Protein AF-A0A7S2NEC9-F1 (afdb_monomer)

Sequence (514 aa):
MRVIVLLGVVLACVDAFHLAWPTRPSSTLRLDDVAMVEKPTAEVALAKNPKGTPVAERSNEMETKKNARRRIMSKESFKRGGTPFDRSIHSDVSQKMSRQFAGELVEQMKESSFRELVTGEGNRKITFVLAKEFGFCWGVERSIELAWAAREAYPEKTMHITNELIHNPGVNDLLAGMDIEFMEKDKDAVGGKRFDKVSEGDVVILPAFGASLEEMELLDSKGVTTVDTTCPWVSKVWTTVDKHQRADMTSIIHGKYAHEEAIATASMCETYLIIKDMKQAEEIASYILQEPGCLTDEELLAKYKHAASPHFDPKKHLKKIGLANQTTMYKKETQAIGKLFEKTMMAAYGPENIKERFAAFDTICDATQVRQDAVLEMSEAALDSTPLDFILVVGGWDSSNTAHLLEIPHMKGLPGFHVNTAQCIHPDNSIEHRDVEGNILTTADFLPLDRPARIGVTSGASTPDSVVQECLEAITLIKKLSPDLVPSGASDGPAPMVGAPPPAGFVWADESVS

Mean predicted aligned error: 11.39 Å

Organism: NCBI:txid156173

Structure (mmCIF, N/CA/C/O backbone):
data_AF-A0A7S2NEC9-F1
#
_entry.id   AF-A0A7S2NEC9-F1
#
loop_
_atom_site.group_PDB
_atom_site.id
_atom_site.type_symbol
_atom_site.label_atom_id
_atom_site.label_alt_id
_atom_site.label_comp_id
_atom_site.label_asym_id
_atom_site.label_entity_id
_atom_site.label_seq_id
_atom_site.pdbx_PDB_ins_code
_atom_site.Cartn_x
_atom_site.Cartn_y
_atom_site.Cartn_z
_atom_site.occupancy
_atom_site.B_iso_or_equiv
_atom_site.auth_seq_id
_atom_site.auth_comp_id
_atom_site.auth_asym_id
_atom_site.auth_atom_id
_atom_site.pdbx_PDB_model_num
ATOM 1 N N . MET A 1 1 ? 35.914 53.917 30.248 1.00 33.28 1 MET A N 1
ATOM 2 C CA . MET A 1 1 ? 35.761 52.980 29.115 1.00 33.28 1 MET A CA 1
ATOM 3 C C . MET A 1 1 ? 34.488 53.350 28.370 1.00 33.28 1 MET A C 1
ATOM 5 O O . MET A 1 1 ? 33.473 53.571 29.010 1.00 33.28 1 MET A O 1
ATOM 9 N N . ARG A 1 2 ? 34.623 53.542 27.055 1.00 31.22 2 ARG A N 1
ATOM 10 C CA . ARG A 1 2 ? 33.605 53.862 26.030 1.00 31.22 2 ARG A CA 1
ATOM 11 C C . ARG A 1 2 ? 32.390 52.901 26.102 1.00 31.22 2 ARG A C 1
ATOM 13 O O . ARG A 1 2 ? 32.603 51.783 26.540 1.00 31.22 2 ARG A O 1
ATOM 20 N N . VAL A 1 3 ? 31.156 53.161 25.650 1.00 29.36 3 VAL A N 1
ATOM 21 C CA . VAL A 1 3 ? 30.472 54.274 24.957 1.00 29.36 3 VAL A CA 1
ATOM 22 C C . VAL A 1 3 ? 28.961 53.928 24.929 1.00 29.36 3 VAL A C 1
ATOM 24 O O . VAL A 1 3 ? 28.609 52.799 24.619 1.00 29.36 3 VAL A O 1
ATOM 27 N N . ILE A 1 4 ? 28.133 54.927 25.258 1.00 32.84 4 ILE A N 1
ATOM 28 C CA . ILE A 1 4 ? 26.815 55.325 24.705 1.00 32.84 4 ILE A CA 1
ATOM 29 C C . ILE A 1 4 ? 25.633 54.329 24.695 1.00 32.84 4 ILE A C 1
ATOM 31 O O . ILE A 1 4 ? 25.546 53.409 23.889 1.00 32.84 4 ILE A O 1
ATOM 35 N N . VAL A 1 5 ? 24.641 54.686 25.521 1.00 33.03 5 VAL A N 1
ATOM 36 C CA . VAL A 1 5 ? 23.219 54.317 25.465 1.00 33.03 5 VAL A CA 1
ATOM 37 C C . VAL A 1 5 ? 22.475 55.379 24.649 1.00 33.03 5 VAL A C 1
ATOM 39 O O . VAL A 1 5 ? 22.620 56.572 24.914 1.00 33.03 5 VAL A O 1
ATOM 42 N N . LEU A 1 6 ? 21.650 54.953 23.694 1.00 32.12 6 LEU A N 1
ATOM 43 C CA . LEU A 1 6 ? 20.622 55.783 23.069 1.00 32.12 6 LEU A CA 1
ATOM 44 C C . LEU A 1 6 ? 19.446 54.872 22.704 1.00 32.12 6 LEU A C 1
ATOM 46 O O . LEU A 1 6 ? 19.599 54.021 21.837 1.00 32.12 6 LEU A O 1
ATOM 50 N N . LEU A 1 7 ? 18.313 55.027 23.388 1.00 27.92 7 LEU A N 1
ATOM 51 C CA . LEU A 1 7 ? 16.990 55.198 22.776 1.00 27.92 7 LEU A CA 1
ATOM 52 C C . LEU A 1 7 ? 15.934 55.351 23.882 1.00 27.92 7 LEU A C 1
ATOM 54 O O . LEU A 1 7 ? 15.693 54.445 24.674 1.00 27.92 7 LEU A O 1
ATOM 58 N N . GLY A 1 8 ? 15.305 56.520 23.907 1.00 23.73 8 GLY A N 1
ATOM 59 C CA . GLY A 1 8 ? 14.045 56.795 24.586 1.00 23.73 8 GLY A CA 1
ATOM 60 C C . GLY A 1 8 ? 13.121 57.528 23.615 1.00 23.73 8 GLY A C 1
ATOM 61 O O . GLY A 1 8 ? 13.601 58.051 22.609 1.00 23.73 8 GLY A O 1
ATOM 62 N N . VAL A 1 9 ? 11.833 57.605 23.976 1.00 28.38 9 VAL A N 1
ATOM 63 C CA . VAL A 1 9 ? 10.671 58.084 23.190 1.00 28.38 9 VAL A CA 1
ATOM 64 C C . VAL A 1 9 ? 10.147 56.955 22.276 1.00 28.38 9 VAL A C 1
ATOM 66 O O . VAL A 1 9 ? 10.834 56.535 21.360 1.00 28.38 9 VAL A O 1
ATOM 69 N N . VAL A 1 10 ? 8.998 56.312 22.522 1.00 27.12 10 VAL A N 1
ATOM 70 C CA . VAL A 1 10 ? 7.628 56.860 22.575 1.00 27.12 10 VAL A CA 1
ATOM 71 C C . VAL A 1 10 ? 6.721 56.006 23.488 1.00 27.12 10 VAL A C 1
ATOM 73 O O . VAL A 1 10 ? 6.648 54.788 23.346 1.00 27.12 10 VAL A O 1
ATOM 76 N N . LEU A 1 11 ? 6.011 56.680 24.400 1.00 25.06 11 LEU A N 1
ATOM 77 C CA . LEU A 1 11 ? 4.843 56.209 25.154 1.00 25.06 11 LEU A CA 1
ATOM 78 C C . LEU A 1 11 ? 3.587 56.155 24.259 1.00 25.06 11 LEU A C 1
ATOM 80 O O . LEU A 1 11 ? 3.475 56.951 23.333 1.00 25.06 11 LEU A O 1
ATOM 84 N N . ALA A 1 12 ? 2.603 55.364 24.705 1.00 25.56 12 ALA A N 1
ATOM 85 C CA . ALA A 1 12 ? 1.171 55.376 24.358 1.00 25.56 12 ALA A CA 1
ATOM 86 C C . ALA A 1 12 ? 0.700 54.337 23.325 1.00 25.56 12 ALA A C 1
ATOM 88 O O . ALA A 1 12 ? 0.732 54.574 22.122 1.00 25.56 12 ALA A O 1
ATOM 89 N N . CYS A 1 13 ? 0.206 53.204 23.839 1.00 24.73 13 CYS A N 1
ATOM 90 C CA . CYS A 1 13 ? -1.127 52.628 23.578 1.00 24.73 13 CYS A CA 1
ATOM 91 C C . CYS A 1 13 ? -1.148 51.179 24.097 1.00 24.73 13 CYS A C 1
ATOM 93 O O . CYS A 1 13 ? -0.984 50.224 23.344 1.00 24.73 13 CYS A O 1
ATOM 95 N N . VAL A 1 14 ? -1.319 51.031 25.412 1.00 27.02 14 VAL A N 1
ATOM 96 C CA . VAL A 1 14 ? -1.784 49.794 26.049 1.00 27.02 14 VAL A CA 1
ATOM 97 C C . VAL A 1 14 ? -3.202 50.108 26.502 1.00 27.02 14 VAL A C 1
ATOM 99 O O . VAL A 1 14 ? -3.361 51.008 27.316 1.00 27.02 14 VAL A O 1
ATOM 102 N N . ASP A 1 15 ? -4.188 49.481 25.860 1.00 26.09 15 ASP A N 1
ATOM 103 C CA . ASP A 1 15 ? -5.486 49.063 26.419 1.00 26.09 15 ASP A CA 1
ATOM 104 C C . ASP A 1 15 ? -6.532 48.939 25.309 1.00 26.09 15 ASP A C 1
ATOM 106 O O . ASP A 1 15 ? -7.076 49.930 24.829 1.00 26.09 15 ASP A O 1
ATOM 110 N N . ALA A 1 16 ? -6.785 47.689 24.914 1.00 25.97 16 ALA A N 1
ATOM 111 C CA . ALA A 1 16 ? -8.079 47.120 24.525 1.00 25.97 16 ALA A CA 1
ATOM 112 C C . ALA A 1 16 ? -7.806 45.901 23.642 1.00 25.97 16 ALA A C 1
ATOM 114 O O . ALA A 1 16 ? -7.436 46.083 22.497 1.00 25.97 16 ALA A O 1
ATOM 115 N N . PHE A 1 17 ? -7.968 44.681 24.160 1.00 24.98 17 PHE A N 1
ATOM 116 C CA . PHE A 1 17 ? -8.548 43.549 23.418 1.00 24.98 17 PHE A CA 1
ATOM 117 C C . PHE A 1 17 ? -8.750 42.369 24.383 1.00 24.98 17 PHE A C 1
ATOM 119 O O . PHE A 1 17 ? -7.959 41.436 24.485 1.00 24.98 17 PHE A O 1
ATOM 126 N N . HIS A 1 18 ? -9.855 42.432 25.121 1.00 28.09 18 HIS A N 1
ATOM 127 C CA . HIS A 1 18 ? -10.620 41.248 25.491 1.00 28.09 18 HIS A CA 1
ATOM 128 C C . HIS A 1 18 ? -11.749 41.146 24.470 1.00 28.09 18 HIS A C 1
ATOM 130 O O . HIS A 1 18 ? -12.553 42.070 24.419 1.00 28.09 18 HIS A O 1
ATOM 136 N N . LEU A 1 19 ? -11.787 40.075 23.667 1.00 27.06 19 LEU A N 1
ATOM 137 C CA . LEU A 1 19 ? -13.011 39.430 23.167 1.00 27.06 19 LEU A CA 1
ATOM 138 C C . LEU A 1 19 ? -12.673 38.238 22.248 1.00 27.06 19 LEU A C 1
ATOM 140 O O . LEU A 1 19 ? -12.073 38.400 21.194 1.00 27.06 19 LEU A O 1
ATOM 144 N N . ALA A 1 20 ? -13.114 37.063 22.702 1.00 26.17 20 ALA A N 1
ATOM 145 C CA . ALA A 1 20 ? -13.649 35.929 21.946 1.00 26.17 20 ALA A CA 1
ATOM 146 C C . ALA A 1 20 ? -12.857 35.336 20.757 1.00 26.17 20 ALA A C 1
ATOM 148 O O . ALA A 1 20 ? -12.795 35.867 19.653 1.00 26.17 20 ALA A O 1
ATOM 149 N N . TRP A 1 21 ? -12.399 34.107 20.988 1.00 22.58 21 TRP A N 1
ATOM 150 C CA . TRP A 1 21 ? -12.044 33.093 19.995 1.00 22.58 21 TRP A CA 1
ATOM 151 C C . TRP A 1 21 ? -13.307 32.589 19.265 1.00 22.58 21 TRP A C 1
ATOM 153 O O . TRP A 1 21 ? -14.264 32.222 19.950 1.00 22.58 21 TRP A O 1
ATOM 163 N N . PRO A 1 22 ? -13.321 32.453 17.926 1.00 25.19 22 PRO A N 1
ATOM 164 C CA . PRO A 1 22 ? -14.169 31.481 17.257 1.00 25.19 22 PRO A CA 1
ATOM 165 C C . PRO A 1 22 ? -13.359 30.233 16.891 1.00 25.19 22 PRO A C 1
ATOM 167 O O . PRO A 1 22 ? -12.277 30.285 16.303 1.00 25.19 22 PRO A O 1
ATOM 170 N N . THR A 1 23 ? -13.910 29.098 17.296 1.00 27.88 23 THR A N 1
ATOM 171 C CA . THR A 1 23 ? -13.546 27.732 16.930 1.00 27.88 23 THR A CA 1
ATOM 172 C C . THR A 1 23 ? -13.464 27.557 15.405 1.00 27.88 23 THR A C 1
ATOM 174 O O . THR A 1 23 ? -14.296 28.070 14.659 1.00 27.88 23 THR A O 1
ATOM 177 N N . ARG A 1 24 ? -12.442 26.836 14.920 1.00 27.59 24 ARG A N 1
ATOM 178 C CA . ARG A 1 24 ? -12.338 26.431 13.506 1.00 27.59 24 ARG A CA 1
ATOM 179 C C . ARG A 1 24 ? -13.357 25.316 13.227 1.00 27.59 24 ARG A C 1
ATOM 181 O O . ARG A 1 24 ? -13.342 24.338 13.972 1.00 27.59 24 ARG A O 1
ATOM 188 N N . PRO A 1 25 ? -14.189 25.403 12.176 1.00 25.17 25 PRO A N 1
ATOM 189 C CA . PRO A 1 25 ? -15.003 24.274 11.759 1.00 25.17 25 PRO A CA 1
ATOM 190 C C . PRO A 1 25 ? -14.164 23.226 11.017 1.00 25.17 25 PRO A C 1
ATOM 192 O O . PRO A 1 25 ? -13.157 23.536 10.374 1.00 25.17 25 PRO A O 1
ATOM 195 N N . SER A 1 26 ? -14.618 21.980 11.135 1.00 29.62 26 SER A N 1
ATOM 196 C CA . SER A 1 26 ? -14.178 20.804 10.392 1.00 29.62 26 SER A CA 1
ATOM 197 C C . SER A 1 26 ? -14.199 21.056 8.881 1.00 29.62 26 SER A C 1
ATOM 199 O O . SER A 1 26 ? -15.131 21.648 8.337 1.00 29.62 26 SER A O 1
ATOM 201 N N . SER A 1 27 ? -13.156 20.613 8.180 1.00 27.97 27 SER A N 1
ATOM 202 C CA . SER A 1 27 ? -13.075 20.731 6.722 1.00 27.97 27 SER A CA 1
ATOM 203 C C . SER A 1 27 ? -13.593 19.461 6.049 1.00 27.97 27 SER A C 1
ATOM 205 O O . SER A 1 27 ? -12.840 18.614 5.591 1.00 27.97 27 SER A O 1
ATOM 207 N N . THR A 1 28 ? -14.915 19.346 5.942 1.00 27.89 28 THR A N 1
ATOM 208 C CA . THR A 1 28 ? -15.528 18.634 4.814 1.00 27.89 28 THR A CA 1
ATOM 209 C C . THR A 1 28 ? -15.345 19.493 3.565 1.00 27.89 28 THR A C 1
ATOM 211 O O . THR A 1 28 ? -16.052 20.485 3.387 1.00 27.89 28 THR A O 1
ATOM 214 N N . LEU A 1 29 ? -14.390 19.142 2.704 1.00 26.78 29 LEU A N 1
ATOM 215 C CA . LEU A 1 29 ? -14.297 19.710 1.358 1.00 26.78 29 LEU A CA 1
ATOM 216 C C . LEU A 1 29 ? -15.485 19.200 0.529 1.00 26.78 29 LEU A C 1
ATOM 218 O O . LEU A 1 29 ? -15.535 18.033 0.145 1.00 26.78 29 LEU A O 1
ATOM 222 N N . ARG A 1 30 ? -16.461 20.077 0.274 1.00 27.92 30 ARG A N 1
ATOM 223 C CA . ARG A 1 30 ? -17.494 19.865 -0.749 1.00 27.92 30 ARG A CA 1
ATOM 224 C C . ARG A 1 30 ? -16.905 20.150 -2.132 1.00 27.92 30 ARG A C 1
ATOM 226 O O . ARG A 1 30 ? -16.081 21.043 -2.296 1.00 27.92 30 ARG A O 1
ATOM 233 N N . LEU A 1 31 ? -17.377 19.401 -3.123 1.00 28.73 31 LEU A N 1
ATOM 234 C CA . LEU A 1 31 ? -16.911 19.369 -4.515 1.00 28.73 31 LEU A CA 1
ATOM 235 C C . LEU A 1 31 ? -17.112 20.663 -5.341 1.00 28.73 31 LEU A C 1
ATOM 237 O O . LEU A 1 31 ? -16.798 20.645 -6.526 1.00 28.73 31 LEU A O 1
ATOM 241 N N . ASP A 1 32 ? -17.570 21.774 -4.753 1.00 29.30 32 ASP A N 1
ATOM 242 C CA . ASP A 1 32 ? -18.003 22.963 -5.510 1.00 29.30 32 ASP A CA 1
ATOM 243 C C . ASP A 1 32 ? -17.169 24.250 -5.283 1.00 29.30 32 ASP A C 1
ATOM 245 O O . ASP A 1 32 ? -17.414 25.242 -5.963 1.00 29.30 32 ASP A O 1
ATOM 249 N N . ASP A 1 33 ? -16.130 24.254 -4.434 1.00 30.17 33 ASP A N 1
ATOM 250 C CA . ASP A 1 33 ? -15.354 25.477 -4.117 1.00 30.17 33 ASP A CA 1
ATOM 251 C C . ASP A 1 33 ? -13.923 25.500 -4.701 1.00 30.17 33 ASP A C 1
ATOM 253 O O . ASP A 1 33 ? -12.938 25.740 -3.999 1.00 30.17 33 ASP A O 1
ATOM 257 N N . VAL A 1 34 ? -13.782 25.307 -6.018 1.00 29.66 34 VAL A N 1
ATOM 258 C CA . VAL A 1 34 ? -12.558 25.702 -6.748 1.00 29.66 34 VAL A CA 1
ATOM 259 C C . VAL A 1 34 ? -12.887 26.871 -7.671 1.00 29.66 34 VAL A C 1
ATOM 261 O O . VAL A 1 34 ? -13.264 26.702 -8.830 1.00 29.66 34 VAL A O 1
ATOM 264 N N . ALA A 1 35 ? -12.742 28.083 -7.136 1.00 29.06 35 ALA A N 1
ATOM 265 C CA . ALA A 1 35 ? -12.817 29.309 -7.914 1.00 29.06 35 ALA A CA 1
ATOM 266 C C . ALA A 1 35 ? -11.656 29.382 -8.923 1.00 29.06 35 ALA A C 1
ATOM 268 O O . ALA A 1 35 ? -10.485 29.183 -8.594 1.00 29.06 35 ALA A O 1
ATOM 269 N N . MET A 1 36 ? -12.018 29.683 -10.168 1.00 29.11 36 MET A N 1
ATOM 270 C CA . MET A 1 36 ? -11.134 29.925 -11.304 1.00 29.11 36 MET A CA 1
ATOM 271 C C . MET A 1 36 ? -10.156 31.068 -10.995 1.00 29.11 36 MET A C 1
ATOM 273 O O . MET A 1 36 ? -10.557 32.223 -10.880 1.00 29.11 36 MET A O 1
ATOM 277 N N . VAL A 1 37 ? -8.864 30.754 -10.891 1.00 28.44 37 VAL A N 1
ATOM 278 C CA . VAL A 1 37 ? -7.793 31.759 -10.862 1.00 28.44 37 VAL A CA 1
ATOM 279 C C . VAL A 1 37 ? -7.445 32.124 -12.307 1.00 28.44 37 VAL A C 1
ATOM 281 O O . VAL A 1 37 ? -6.920 31.295 -13.056 1.00 28.44 37 VAL A O 1
ATOM 284 N N . GLU A 1 38 ? -7.741 33.362 -12.706 1.00 28.19 38 GLU A N 1
ATOM 285 C CA . GLU A 1 38 ? -7.287 33.941 -13.974 1.00 28.19 38 GLU A CA 1
ATOM 286 C C . GLU A 1 38 ? -5.749 33.988 -14.024 1.00 28.19 38 GLU A C 1
ATOM 288 O O . GLU A 1 38 ? -5.085 34.456 -13.097 1.00 28.19 38 GLU A O 1
ATOM 293 N N . LYS A 1 39 ? -5.160 33.488 -15.118 1.00 29.00 39 LYS A N 1
ATOM 294 C CA . LYS A 1 39 ? -3.711 33.554 -15.364 1.00 29.00 39 LYS A CA 1
ATOM 295 C C . LYS A 1 39 ? -3.332 34.898 -16.000 1.00 29.00 39 LYS A C 1
ATOM 297 O O . LYS A 1 39 ? -4.018 35.319 -16.931 1.00 29.00 39 LYS A O 1
ATOM 302 N N . PRO A 1 40 ? -2.206 35.522 -15.608 1.00 26.05 40 PRO A N 1
ATOM 303 C CA . PRO A 1 40 ? -1.692 36.698 -16.294 1.00 26.05 40 PRO A CA 1
ATOM 304 C C . PRO A 1 40 ? -1.103 36.314 -17.659 1.00 26.05 40 PRO A C 1
ATOM 306 O O . PRO A 1 40 ? -0.394 35.316 -17.809 1.00 26.05 40 PRO A O 1
ATOM 309 N N . THR A 1 41 ? -1.416 37.129 -18.661 1.00 30.67 41 THR A N 1
ATOM 310 C CA . THR A 1 41 ? -0.938 37.034 -20.042 1.00 30.67 41 THR A CA 1
ATOM 311 C C . THR A 1 41 ? 0.537 37.417 -20.150 1.00 30.67 41 THR A C 1
ATOM 313 O O . THR A 1 41 ? 0.902 38.555 -19.860 1.00 30.67 41 THR A O 1
ATOM 316 N N . ALA A 1 42 ? 1.366 36.499 -20.647 1.00 28.00 42 ALA A N 1
ATOM 317 C CA . ALA A 1 42 ? 2.664 36.810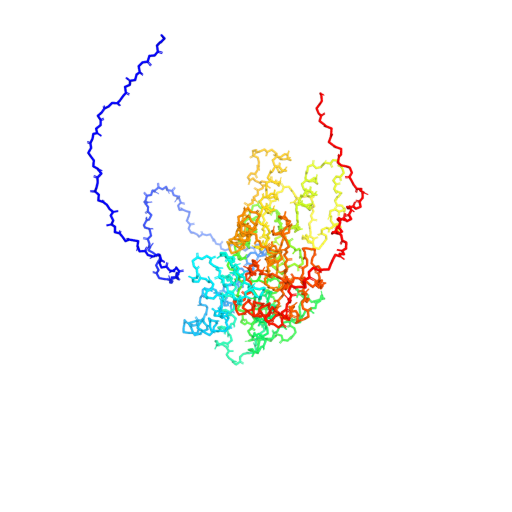 -21.237 1.00 28.00 42 ALA A CA 1
ATOM 318 C C . ALA A 1 42 ? 2.789 36.046 -22.564 1.00 28.00 42 ALA A C 1
ATOM 320 O O . ALA A 1 42 ? 2.810 34.814 -22.590 1.00 28.00 42 ALA A O 1
ATOM 321 N N . GLU A 1 43 ? 2.805 36.793 -23.667 1.00 28.03 43 GLU A N 1
ATOM 322 C CA . GLU A 1 43 ? 3.045 36.291 -25.017 1.00 28.03 43 GLU A CA 1
ATOM 323 C C . GLU A 1 43 ? 4.476 35.758 -25.144 1.00 28.03 43 GLU A C 1
ATOM 325 O O . GLU A 1 43 ? 5.446 36.497 -24.987 1.00 28.03 43 GLU A O 1
ATOM 330 N N . VAL A 1 44 ? 4.610 34.484 -25.510 1.00 28.81 44 VAL A N 1
ATOM 331 C CA . VAL A 1 44 ? 5.803 33.968 -26.188 1.00 28.81 44 VAL A CA 1
ATOM 332 C C . VAL A 1 44 ? 5.316 33.214 -27.419 1.00 28.81 44 VAL A C 1
ATOM 334 O O . VAL A 1 44 ? 4.603 32.215 -27.322 1.00 28.81 44 VAL A O 1
ATOM 337 N N . ALA A 1 45 ? 5.653 33.748 -28.590 1.00 28.03 45 ALA A N 1
ATOM 338 C CA . ALA A 1 45 ? 5.246 33.228 -29.884 1.00 28.03 45 ALA A CA 1
ATOM 339 C C . ALA A 1 45 ? 5.819 31.820 -30.128 1.00 28.03 45 ALA A C 1
ATOM 341 O O . ALA A 1 45 ? 7.028 31.640 -30.251 1.00 28.03 45 ALA A O 1
ATOM 342 N N . LEU A 1 46 ? 4.935 30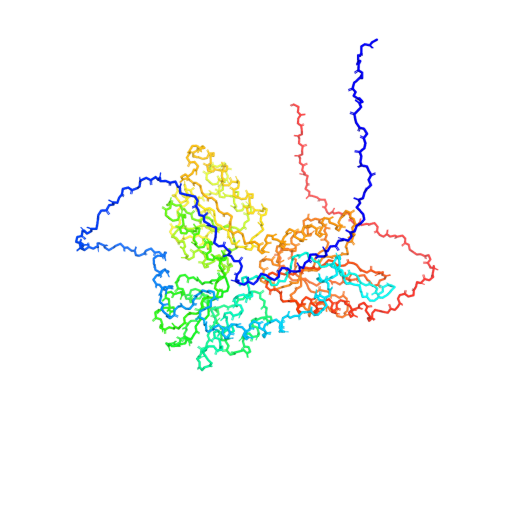.828 -30.253 1.00 28.14 46 LEU A N 1
ATOM 343 C CA . LEU A 1 46 ? 5.241 29.501 -30.787 1.00 28.14 46 LEU A CA 1
ATOM 344 C C . LEU A 1 46 ? 4.654 29.396 -32.197 1.00 28.14 46 LEU A C 1
ATOM 346 O O . LEU A 1 46 ? 3.444 29.504 -32.402 1.00 28.14 46 LEU A O 1
ATOM 350 N N . ALA A 1 47 ? 5.542 29.216 -33.173 1.00 28.59 47 ALA A N 1
ATOM 351 C CA . ALA A 1 47 ? 5.209 29.047 -34.579 1.00 28.59 47 ALA A CA 1
ATOM 352 C C . ALA A 1 47 ? 4.256 27.854 -34.788 1.00 28.59 47 ALA A C 1
ATOM 354 O O . ALA A 1 47 ? 4.517 26.734 -34.347 1.00 28.59 47 ALA A O 1
ATOM 355 N N . LYS A 1 48 ? 3.142 28.102 -35.486 1.00 30.39 48 LYS A N 1
ATOM 356 C CA . LYS A 1 48 ? 2.197 27.076 -35.942 1.00 30.39 48 LYS A CA 1
ATOM 357 C C . LYS A 1 48 ? 2.824 26.301 -37.103 1.00 30.39 48 LYS A C 1
ATOM 359 O O . LYS A 1 48 ? 3.104 26.902 -38.136 1.00 30.39 48 LYS A O 1
ATOM 364 N N . ASN A 1 49 ? 2.978 24.984 -36.970 1.00 30.02 49 ASN A N 1
ATOM 365 C CA . ASN A 1 49 ? 3.283 24.111 -38.108 1.00 30.02 49 ASN A CA 1
ATOM 366 C C . ASN A 1 49 ? 1.971 23.660 -38.792 1.00 30.02 49 ASN A C 1
ATOM 368 O O . ASN A 1 49 ? 1.003 23.356 -38.086 1.00 30.02 49 ASN A O 1
ATOM 372 N N . PRO A 1 50 ? 1.884 23.656 -40.136 1.00 34.94 50 PRO A N 1
ATOM 373 C CA . PRO A 1 50 ? 0.629 23.471 -40.858 1.00 34.94 50 PRO A CA 1
ATOM 374 C C . PRO A 1 50 ? 0.205 21.999 -40.970 1.00 34.94 50 PRO A C 1
ATOM 376 O O . PRO A 1 50 ? 1.013 21.074 -40.939 1.00 34.94 50 PRO A O 1
ATOM 379 N N . LYS A 1 51 ? -1.111 21.814 -41.109 1.00 38.66 51 LYS A N 1
ATOM 380 C CA . LYS A 1 51 ? -1.803 20.543 -41.343 1.00 38.66 51 LYS A CA 1
ATOM 381 C C . LYS A 1 51 ? -1.425 19.927 -42.696 1.00 38.66 51 LYS A C 1
ATOM 383 O O . LYS A 1 51 ? -1.418 20.632 -43.699 1.00 38.66 51 LYS A O 1
ATOM 388 N N . GLY A 1 52 ? -1.327 18.596 -42.711 1.00 36.34 52 GLY A N 1
ATOM 389 C CA . GLY A 1 52 ? -1.606 17.761 -43.882 1.00 36.34 52 GLY A CA 1
ATOM 390 C C . GLY A 1 52 ? -0.377 17.216 -44.602 1.00 36.34 52 GLY A C 1
ATOM 391 O O . GLY A 1 52 ? 0.162 17.864 -45.491 1.00 36.34 52 GLY A O 1
ATOM 392 N N . THR A 1 53 ? -0.028 15.967 -44.300 1.00 29.02 53 THR A N 1
ATOM 393 C CA . THR A 1 53 ? 0.787 15.110 -45.175 1.00 29.02 53 THR A CA 1
ATOM 394 C C . THR A 1 53 ? 0.013 13.802 -45.380 1.00 29.02 53 THR A C 1
ATOM 396 O O . THR A 1 53 ? -0.657 13.365 -44.438 1.00 29.02 53 THR A O 1
ATOM 399 N N . PRO A 1 54 ? 0.022 13.198 -46.584 1.00 33.69 54 PRO A N 1
ATOM 400 C CA . PRO A 1 54 ? -0.794 12.027 -46.888 1.00 33.69 54 PRO A CA 1
ATOM 401 C C . PRO A 1 54 ? -0.385 10.843 -46.015 1.00 33.69 54 PRO A C 1
ATOM 403 O O . PRO A 1 54 ? 0.775 10.733 -45.614 1.00 33.69 54 PRO A O 1
ATOM 406 N N . VAL A 1 55 ? -1.347 9.961 -45.745 1.00 39.69 55 VAL A N 1
ATOM 407 C CA . VAL A 1 55 ? -1.146 8.674 -45.073 1.00 39.69 55 VAL A CA 1
ATOM 408 C C . VAL A 1 55 ? -0.197 7.831 -45.927 1.00 39.69 55 VAL A C 1
ATOM 410 O O . VAL A 1 55 ? -0.620 7.129 -46.838 1.00 39.69 55 VAL A O 1
ATOM 413 N N . ALA A 1 56 ? 1.099 7.959 -45.660 1.00 33.62 56 ALA A N 1
ATOM 414 C CA . ALA A 1 56 ? 2.091 6.979 -46.054 1.00 33.62 56 ALA A CA 1
ATOM 415 C C . ALA A 1 56 ? 1.952 5.791 -45.097 1.00 33.62 56 ALA A C 1
ATOM 417 O O . ALA A 1 56 ? 1.898 5.978 -43.877 1.00 33.62 56 ALA A O 1
ATOM 418 N N . GLU A 1 57 ? 1.834 4.598 -45.677 1.00 39.28 57 GLU A N 1
ATOM 419 C CA . GLU A 1 57 ? 1.792 3.303 -45.003 1.00 39.28 57 GLU A CA 1
ATOM 420 C C . GLU A 1 57 ? 2.812 3.272 -43.860 1.00 39.28 57 GLU A C 1
ATOM 422 O O . GLU A 1 57 ? 4.024 3.325 -44.079 1.00 39.28 57 GLU A O 1
ATOM 427 N N . ARG A 1 58 ? 2.318 3.253 -42.616 1.00 38.72 58 ARG A N 1
ATOM 428 C CA . ARG A 1 58 ? 3.188 3.104 -41.455 1.00 38.72 58 ARG A CA 1
ATOM 429 C C . ARG A 1 58 ? 3.670 1.666 -41.423 1.00 38.72 58 ARG A C 1
ATOM 431 O O . ARG A 1 58 ? 2.882 0.735 -41.282 1.00 38.72 58 ARG A O 1
ATOM 438 N N . SER A 1 59 ? 4.981 1.532 -41.551 1.00 40.41 59 SER A N 1
ATOM 439 C CA . SER A 1 59 ? 5.736 0.349 -41.182 1.00 40.41 59 SER A CA 1
ATOM 440 C C . SER A 1 59 ? 5.329 -0.153 -39.796 1.00 40.41 59 SER A C 1
ATOM 442 O O . SER A 1 59 ? 4.948 0.622 -38.922 1.00 40.41 59 SER A O 1
ATOM 444 N N . ASN A 1 60 ? 5.448 -1.464 -39.642 1.00 40.91 60 ASN A N 1
ATOM 445 C CA . ASN A 1 60 ? 5.103 -2.326 -38.517 1.00 40.91 60 ASN A CA 1
ATOM 446 C C . ASN A 1 60 ? 5.822 -1.945 -37.190 1.00 40.91 60 ASN A C 1
ATOM 448 O O . ASN A 1 60 ? 6.629 -2.716 -36.678 1.00 40.91 60 ASN A O 1
ATOM 452 N N . GLU A 1 61 ? 5.601 -0.741 -36.652 1.00 53.34 61 GLU A N 1
ATOM 453 C CA . GLU A 1 61 ? 6.061 -0.353 -35.313 1.00 53.34 61 GLU A CA 1
ATOM 454 C C . GLU A 1 61 ? 5.156 -1.004 -34.262 1.00 53.34 61 GLU A C 1
ATOM 456 O O . GLU A 1 61 ? 3.947 -0.771 -34.231 1.00 53.34 61 GLU A O 1
ATOM 461 N N . MET A 1 62 ? 5.757 -1.837 -33.411 1.00 68.94 62 MET A N 1
ATOM 462 C CA . MET A 1 62 ? 5.091 -2.482 -32.282 1.00 68.94 62 MET A CA 1
ATOM 463 C C . MET A 1 62 ? 4.452 -1.414 -31.381 1.00 68.94 62 MET A C 1
ATOM 465 O O . MET A 1 62 ? 5.090 -0.418 -31.032 1.00 68.94 62 MET A O 1
ATOM 469 N N . GLU A 1 63 ? 3.176 -1.587 -31.041 1.00 86.69 63 GLU A N 1
ATOM 470 C CA . GLU A 1 63 ? 2.457 -0.656 -30.172 1.00 86.69 63 GLU A CA 1
ATOM 471 C C . GLU A 1 63 ? 3.128 -0.593 -28.791 1.00 86.69 63 GLU A C 1
ATOM 473 O O . GLU A 1 63 ? 3.393 -1.622 -28.178 1.00 86.69 63 GLU A O 1
ATOM 478 N N . THR A 1 64 ? 3.400 0.616 -28.287 1.00 91.56 64 THR A N 1
ATOM 479 C CA . THR A 1 64 ? 3.955 0.781 -26.933 1.00 91.56 64 THR A CA 1
ATOM 480 C C . THR A 1 64 ? 2.919 0.421 -25.873 1.00 91.56 64 THR A C 1
ATOM 482 O O . THR A 1 64 ? 1.725 0.697 -26.046 1.00 91.56 64 THR A O 1
ATOM 485 N N . LYS A 1 65 ? 3.368 -0.072 -24.713 1.00 94.19 65 LYS A N 1
ATOM 486 C CA . LYS A 1 65 ? 2.479 -0.444 -23.596 1.00 94.19 65 LYS A CA 1
ATOM 487 C C . LYS A 1 65 ? 1.553 0.694 -23.166 1.00 94.19 65 LYS A C 1
ATOM 489 O O . LYS A 1 65 ? 0.363 0.513 -22.912 1.00 94.19 65 LYS A O 1
ATOM 494 N N . LYS A 1 66 ? 2.076 1.922 -23.166 1.00 94.25 66 LYS A N 1
ATOM 495 C CA . LYS A 1 66 ? 1.305 3.142 -22.894 1.00 94.25 66 LYS A CA 1
ATOM 496 C C . LYS A 1 66 ? 0.153 3.351 -23.884 1.00 94.25 66 LYS A C 1
ATOM 498 O O . LYS A 1 66 ? -0.917 3.812 -23.478 1.00 94.25 66 LYS A O 1
ATOM 503 N N . ASN A 1 67 ? 0.384 3.105 -25.173 1.00 94.06 67 ASN A N 1
ATOM 504 C CA . ASN A 1 67 ? -0.629 3.291 -26.210 1.00 94.06 67 ASN A CA 1
ATOM 505 C C . ASN A 1 67 ? -1.694 2.191 -26.137 1.00 94.06 67 ASN A C 1
ATOM 507 O O . ASN A 1 67 ? -2.877 2.536 -26.134 1.00 94.06 67 ASN A O 1
ATOM 511 N N . ALA A 1 68 ? -1.287 0.933 -25.937 1.00 94.94 68 ALA A N 1
ATOM 512 C CA . ALA A 1 68 ? -2.199 -0.188 -25.706 1.00 94.94 68 ALA A CA 1
ATOM 513 C C . ALA A 1 68 ? -3.126 0.085 -24.508 1.00 94.94 68 ALA A C 1
ATOM 515 O O . ALA A 1 68 ? -4.354 0.072 -24.641 1.00 94.94 68 ALA A O 1
ATOM 516 N N . ARG A 1 69 ? -2.553 0.495 -23.366 1.00 94.69 69 ARG A N 1
ATOM 517 C CA . ARG A 1 69 ? -3.312 0.894 -22.170 1.00 94.69 69 ARG A CA 1
ATOM 518 C C . ARG A 1 69 ? -4.313 2.014 -22.461 1.00 94.69 69 ARG A C 1
ATOM 520 O O . ARG A 1 69 ? -5.470 1.943 -22.056 1.00 94.69 69 ARG A O 1
ATOM 527 N N . ARG A 1 70 ? -3.885 3.072 -23.161 1.00 94.75 70 ARG A N 1
ATOM 528 C CA . ARG A 1 70 ? -4.753 4.216 -23.502 1.00 94.75 70 ARG A CA 1
ATOM 529 C C . ARG A 1 70 ? -5.905 3.822 -24.415 1.00 94.75 70 ARG A C 1
ATOM 531 O O . ARG A 1 70 ? -7.003 4.331 -24.218 1.00 94.75 70 ARG A O 1
ATOM 538 N N . ARG A 1 71 ? -5.661 2.938 -25.386 1.00 96.06 71 ARG A N 1
ATOM 539 C CA . ARG A 1 71 ? -6.701 2.406 -26.270 1.00 96.06 71 ARG A CA 1
ATOM 540 C C . ARG A 1 71 ? -7.793 1.722 -25.450 1.00 96.06 71 ARG A C 1
ATOM 542 O O . ARG A 1 71 ? -8.956 2.086 -25.602 1.00 96.06 71 ARG A O 1
ATOM 549 N N . ILE A 1 72 ? -7.418 0.810 -24.551 1.00 96.25 72 ILE A N 1
ATOM 550 C CA . ILE A 1 72 ? -8.357 0.079 -23.682 1.00 96.25 72 ILE A CA 1
ATOM 551 C C . ILE A 1 72 ? -9.143 1.054 -22.801 1.00 96.25 72 ILE A C 1
ATOM 553 O O . ILE A 1 72 ? -10.370 1.070 -22.830 1.00 96.25 72 ILE A O 1
ATOM 557 N N . MET A 1 73 ? -8.440 1.943 -22.094 1.00 94.81 73 MET A N 1
ATOM 558 C CA . MET A 1 73 ? -9.056 2.899 -21.166 1.00 94.81 73 MET A CA 1
ATOM 559 C C . MET A 1 73 ? -9.976 3.929 -21.835 1.00 94.81 73 MET A C 1
ATOM 561 O O . MET A 1 73 ? -10.726 4.609 -21.143 1.00 94.81 73 MET A O 1
ATOM 565 N N . SER A 1 74 ? -9.881 4.105 -23.156 1.00 94.88 74 SER A N 1
ATOM 566 C CA . SER A 1 74 ? -10.717 5.054 -23.901 1.00 94.88 74 SER A CA 1
ATOM 567 C C . SER A 1 74 ? -12.064 4.478 -24.345 1.00 94.88 74 SER A C 1
ATOM 569 O O . SER A 1 74 ? -12.902 5.225 -24.851 1.00 94.88 74 SER A O 1
ATOM 571 N N . LYS A 1 75 ? -12.277 3.166 -24.182 1.00 95.69 75 LYS A N 1
ATOM 572 C CA . LYS A 1 75 ? -13.517 2.492 -24.574 1.00 95.69 75 LYS A CA 1
ATOM 573 C C . LYS A 1 75 ? -14.657 2.806 -23.611 1.00 95.69 75 LYS A C 1
ATOM 575 O O . LYS A 1 75 ? -14.459 2.926 -22.409 1.00 95.69 75 LYS A O 1
ATOM 580 N N . GLU A 1 76 ? -15.879 2.840 -24.135 1.00 94.00 76 GLU A N 1
ATOM 581 C CA . GLU A 1 76 ? -17.089 3.050 -23.330 1.00 94.00 76 GLU A CA 1
ATOM 582 C C . GLU A 1 76 ? -17.329 1.925 -22.307 1.00 94.00 76 GLU A C 1
ATOM 584 O O . GLU A 1 76 ? -17.859 2.178 -21.222 1.00 94.00 76 GLU A O 1
ATOM 589 N N . SER A 1 77 ? -16.908 0.697 -22.626 1.00 95.31 77 SER A N 1
ATOM 590 C CA . SER A 1 77 ? -16.945 -0.460 -21.723 1.00 95.31 77 SER A CA 1
ATOM 591 C C . SER A 1 77 ? -15.956 -0.353 -20.557 1.00 95.31 77 SER A C 1
ATOM 593 O O . SER A 1 77 ? -16.059 -1.129 -19.612 1.00 95.31 77 SER A O 1
ATOM 595 N N . PHE A 1 78 ? -15.027 0.609 -20.586 1.00 97.19 78 PHE A N 1
ATOM 596 C CA . PHE A 1 78 ? -14.050 0.845 -19.530 1.00 97.19 78 PHE A CA 1
ATOM 597 C C . PHE A 1 78 ? -14.504 2.007 -18.635 1.00 97.19 78 PHE A C 1
ATOM 599 O O . PHE A 1 78 ? -14.312 3.188 -18.932 1.00 97.19 78 PHE A O 1
ATOM 606 N N . LYS A 1 79 ? -15.142 1.676 -17.514 1.00 96.56 79 LYS A N 1
ATOM 607 C CA . LYS A 1 79 ? -15.683 2.630 -16.545 1.00 96.56 79 LYS A CA 1
ATOM 608 C C . LYS A 1 79 ? -14.585 3.083 -15.583 1.00 96.56 79 LYS A C 1
ATOM 610 O O . LYS A 1 79 ? -14.150 2.334 -14.714 1.00 96.56 79 LYS A O 1
ATOM 615 N N . ARG A 1 80 ? -14.151 4.338 -15.724 1.00 91.94 80 ARG A N 1
ATOM 616 C CA . ARG A 1 80 ? -13.168 5.008 -14.856 1.00 91.94 80 ARG A CA 1
ATOM 617 C C . ARG A 1 80 ? -13.524 6.485 -14.711 1.00 91.94 80 ARG A C 1
ATOM 619 O O . ARG A 1 80 ? -14.120 7.071 -15.606 1.00 91.94 80 ARG A O 1
ATOM 626 N N . GLY A 1 81 ? -13.098 7.114 -13.619 1.00 84.69 81 GLY A N 1
ATOM 627 C CA . GLY A 1 81 ? -13.249 8.556 -13.396 1.00 84.69 81 GLY A CA 1
ATOM 628 C C . GLY A 1 81 ? -13.840 8.868 -12.028 1.00 84.69 81 GLY A C 1
ATOM 629 O O . GLY A 1 81 ? -13.936 7.979 -11.186 1.00 84.69 81 GLY A O 1
ATOM 630 N N . GLY A 1 82 ? -14.188 10.132 -11.783 1.00 73.50 82 GLY A N 1
ATOM 631 C CA . GLY A 1 82 ? -14.805 10.544 -10.515 1.00 73.50 82 GLY A CA 1
ATOM 632 C C . GLY A 1 82 ? -16.165 9.881 -10.301 1.00 73.50 82 GLY A C 1
ATOM 633 O O . GLY A 1 82 ? -16.372 9.242 -9.282 1.00 73.50 82 GLY A O 1
ATOM 634 N N . THR A 1 83 ? -17.041 9.972 -11.302 1.00 77.06 83 THR A N 1
ATOM 635 C CA . THR A 1 83 ? -18.404 9.429 -11.256 1.00 77.06 83 THR A CA 1
ATOM 636 C C . THR A 1 83 ? -18.732 8.719 -12.573 1.00 77.06 83 THR A C 1
ATOM 638 O O . THR A 1 83 ? -19.338 9.323 -13.461 1.00 77.06 83 THR A O 1
ATOM 641 N N . PRO A 1 84 ? -18.260 7.475 -12.782 1.00 84.81 84 PRO A N 1
ATOM 642 C CA . PRO A 1 84 ? -18.565 6.732 -14.004 1.00 84.81 84 PRO A CA 1
ATOM 643 C C . PRO A 1 84 ? -20.019 6.229 -14.057 1.00 84.81 84 PRO A C 1
ATOM 645 O O . PRO A 1 84 ? -20.442 5.737 -15.103 1.00 84.81 84 PRO A O 1
ATOM 648 N N . PHE A 1 85 ? -20.765 6.356 -12.954 1.00 90.75 85 PHE A N 1
ATOM 649 C CA . PHE A 1 85 ? -22.178 6.004 -12.826 1.00 90.75 85 PHE A CA 1
ATOM 650 C C . PHE A 1 85 ? -23.033 7.239 -12.514 1.00 90.75 85 PHE A C 1
ATOM 652 O O . PHE A 1 85 ? -22.518 8.348 -12.346 1.00 90.75 85 PHE A O 1
ATOM 659 N N . ASP A 1 86 ? -24.353 7.049 -12.444 1.00 87.06 86 ASP A N 1
ATOM 660 C CA . ASP A 1 86 ? -25.285 8.123 -12.100 1.00 87.06 86 ASP A CA 1
ATOM 661 C C . ASP A 1 86 ? -24.959 8.734 -10.725 1.00 87.06 86 ASP A C 1
ATOM 663 O O . ASP A 1 86 ? -24.642 8.031 -9.763 1.00 87.06 86 ASP A O 1
ATOM 667 N N . ARG A 1 87 ? -25.052 10.065 -10.620 1.00 86.69 87 ARG A N 1
ATOM 668 C CA . ARG A 1 87 ? -24.720 10.810 -9.396 1.00 86.69 87 ARG A CA 1
ATOM 669 C C . ARG A 1 87 ? -25.586 10.400 -8.198 1.00 86.69 87 ARG A C 1
ATOM 671 O O . ARG A 1 87 ? -25.114 10.489 -7.066 1.00 86.69 87 ARG A O 1
ATOM 678 N N . SER A 1 88 ? -26.827 9.971 -8.430 1.00 89.06 88 SER A N 1
ATOM 679 C CA . SER A 1 88 ? -27.716 9.467 -7.377 1.00 89.06 88 SER A CA 1
ATOM 680 C C . SER A 1 88 ? -27.177 8.183 -6.743 1.00 89.06 88 SER A C 1
ATOM 682 O O . SER A 1 88 ? -27.098 8.112 -5.521 1.00 89.06 88 SER A O 1
ATOM 684 N N . ILE A 1 89 ? -26.682 7.241 -7.556 1.00 89.62 89 ILE A N 1
ATOM 685 C CA . ILE A 1 89 ? -26.060 5.995 -7.082 1.00 89.62 89 ILE A CA 1
ATOM 686 C C . ILE A 1 89 ? -24.862 6.312 -6.186 1.00 89.62 89 ILE A C 1
ATOM 688 O O . ILE A 1 89 ? -24.757 5.782 -5.083 1.00 89.62 89 ILE A O 1
ATOM 692 N N . HIS A 1 90 ? -23.989 7.222 -6.629 1.00 86.88 90 HIS A N 1
ATOM 693 C CA . HIS A 1 90 ? -22.835 7.658 -5.841 1.00 86.88 90 HIS A CA 1
ATOM 694 C C . HIS A 1 90 ? -23.252 8.240 -4.482 1.00 86.88 90 HIS A C 1
ATOM 696 O O . HIS A 1 90 ? -22.749 7.816 -3.446 1.00 86.88 90 HIS A O 1
ATOM 702 N N . SER A 1 91 ? -24.227 9.155 -4.469 1.00 87.50 91 SER A N 1
ATOM 703 C CA . SER A 1 91 ? -24.745 9.753 -3.230 1.00 87.50 91 SER A CA 1
ATOM 704 C C . SER A 1 91 ? -25.308 8.707 -2.261 1.00 87.50 91 SER A C 1
ATOM 706 O O . SER A 1 91 ? -25.041 8.772 -1.059 1.00 87.50 91 SER A O 1
ATOM 708 N N . ASP A 1 92 ? -26.081 7.749 -2.769 1.00 91.38 92 ASP A N 1
ATOM 709 C CA . ASP A 1 92 ? -26.707 6.713 -1.947 1.00 91.38 92 ASP A CA 1
ATOM 710 C C . ASP A 1 92 ? -25.663 5.753 -1.366 1.00 91.38 92 ASP A C 1
ATOM 712 O O . ASP A 1 92 ? -25.696 5.446 -0.171 1.00 91.38 92 ASP A O 1
ATOM 716 N N . VAL A 1 93 ? -24.692 5.326 -2.179 1.00 91.62 93 VAL A N 1
ATOM 717 C CA . VAL A 1 93 ? -23.585 4.465 -1.742 1.00 91.62 93 VAL A CA 1
ATOM 718 C C . VAL A 1 93 ? -22.735 5.161 -0.683 1.00 91.62 93 VAL A C 1
ATOM 720 O O . VAL A 1 93 ? -22.476 4.557 0.358 1.00 91.62 93 VAL A O 1
ATOM 723 N N . SER A 1 94 ? -22.362 6.431 -0.875 1.00 89.62 94 SER A N 1
ATOM 724 C CA . SER A 1 94 ? -21.591 7.173 0.131 1.00 89.62 94 SER A CA 1
ATOM 725 C C . SER A 1 94 ? -22.310 7.205 1.487 1.00 89.62 94 SER A C 1
ATOM 727 O O . SER A 1 94 ? -21.678 6.990 2.519 1.00 89.62 94 SER A O 1
ATOM 729 N N . GLN A 1 95 ? -23.637 7.393 1.512 1.00 90.81 95 GLN 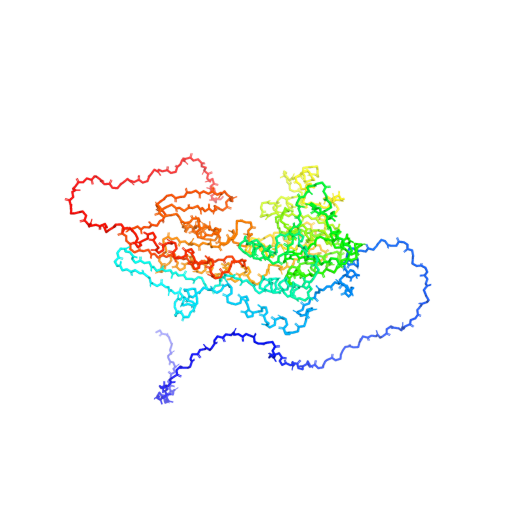A N 1
ATOM 730 C CA . GLN A 1 95 ? -24.409 7.355 2.763 1.00 90.81 95 GLN A CA 1
ATOM 731 C C . GLN A 1 95 ? -24.426 5.965 3.411 1.00 90.81 95 GLN A C 1
ATOM 733 O O . GLN A 1 95 ? -24.319 5.863 4.637 1.00 90.81 95 GLN A O 1
ATOM 738 N N . LYS A 1 96 ? -24.567 4.895 2.614 1.00 93.06 96 LYS A N 1
ATOM 739 C CA . LYS A 1 96 ? -24.504 3.511 3.113 1.00 93.06 96 LYS A CA 1
ATOM 740 C C . LYS A 1 96 ? -23.124 3.213 3.709 1.00 93.06 96 LYS A C 1
ATOM 742 O O . LYS A 1 96 ? -23.050 2.702 4.823 1.00 93.06 96 LYS A O 1
ATOM 747 N N . MET A 1 97 ? -22.050 3.604 3.023 1.00 91.88 97 MET A N 1
ATOM 748 C CA . MET A 1 97 ? -20.670 3.425 3.484 1.00 91.88 97 MET A CA 1
ATOM 749 C C . MET A 1 97 ? -20.391 4.145 4.802 1.00 91.88 97 MET A C 1
ATOM 751 O O . MET A 1 97 ? -19.855 3.530 5.721 1.00 91.88 97 MET A O 1
ATOM 755 N N . SER A 1 98 ? -20.789 5.416 4.930 1.00 89.06 98 SER A N 1
ATOM 756 C CA . SER A 1 98 ? -20.587 6.163 6.177 1.00 89.06 98 SER A CA 1
ATOM 757 C C . SER A 1 98 ? -21.272 5.499 7.369 1.00 89.06 98 SER A C 1
ATOM 759 O O . SER A 1 98 ? -20.742 5.554 8.468 1.00 89.06 98 SER A O 1
ATOM 761 N N . ARG A 1 99 ? -22.426 4.845 7.175 1.00 91.31 99 ARG A N 1
ATOM 762 C CA . ARG A 1 99 ? -23.094 4.081 8.244 1.00 91.31 99 ARG A CA 1
ATOM 763 C C . ARG A 1 99 ? -22.406 2.746 8.520 1.00 91.31 99 ARG A C 1
ATOM 765 O O . ARG A 1 99 ? -22.285 2.368 9.675 1.00 91.31 99 ARG A O 1
ATOM 772 N N . GLN A 1 100 ? -21.972 2.049 7.472 1.00 92.12 100 GLN A N 1
ATOM 773 C CA . GLN A 1 100 ? -21.369 0.719 7.568 1.00 92.12 100 GLN A CA 1
ATOM 774 C C . GLN A 1 100 ? -20.010 0.726 8.283 1.00 92.12 100 GLN A C 1
ATOM 776 O O . GLN A 1 100 ? -19.680 -0.231 8.976 1.00 92.12 100 GLN A O 1
ATOM 781 N N . PHE A 1 101 ? -19.213 1.779 8.088 1.00 93.38 101 PHE A N 1
ATOM 782 C CA . PHE A 1 101 ? -17.819 1.832 8.544 1.00 93.38 101 PHE A CA 1
ATOM 783 C C . PHE A 1 101 ? -17.567 2.793 9.711 1.00 93.38 101 PHE A C 1
ATOM 785 O O . PHE A 1 101 ? -16.418 2.943 10.129 1.00 93.38 101 PHE A O 1
ATOM 792 N N . ALA A 1 102 ? -18.611 3.446 10.230 1.00 91.69 102 ALA A N 1
ATOM 793 C CA . ALA A 1 102 ? -18.492 4.359 11.361 1.00 91.69 102 ALA A CA 1
ATOM 794 C C . ALA A 1 102 ? -18.119 3.628 12.659 1.00 91.69 102 ALA A C 1
ATOM 796 O O . ALA A 1 102 ? -18.581 2.520 12.922 1.00 91.69 102 ALA A O 1
ATOM 797 N N . GLY A 1 103 ? -17.333 4.303 13.497 1.00 92.50 103 GLY A N 1
ATOM 798 C CA . GLY A 1 103 ? -17.107 3.929 14.890 1.00 92.50 103 GLY A CA 1
ATOM 799 C C . GLY A 1 103 ? -17.441 5.108 15.799 1.00 92.50 103 GLY A C 1
ATOM 800 O O . GLY A 1 103 ? -16.708 6.093 15.818 1.00 92.50 103 GLY A O 1
ATOM 801 N N . GLU A 1 104 ? -18.531 5.022 16.563 1.00 93.12 104 GLU A N 1
ATOM 802 C CA . GLU A 1 104 ? -18.958 6.062 17.509 1.00 93.12 104 GLU A CA 1
ATOM 803 C C . GLU A 1 104 ? -17.867 6.433 18.528 1.00 93.12 104 GLU A C 1
ATOM 805 O O . GLU A 1 104 ? -17.670 7.614 18.810 1.00 93.12 104 GLU A O 1
ATOM 810 N N . LEU A 1 105 ? -17.124 5.454 19.060 1.00 92.81 105 LEU A N 1
ATOM 811 C CA . LEU A 1 105 ? -16.020 5.715 19.995 1.00 92.81 105 LEU A CA 1
ATOM 812 C C . LEU A 1 105 ? -14.878 6.470 19.313 1.00 92.81 105 LEU A C 1
ATOM 814 O O . LEU A 1 105 ? -14.275 7.366 19.901 1.00 92.81 105 LEU A O 1
ATOM 818 N N . VAL A 1 106 ? -14.593 6.122 18.060 1.00 94.25 106 VAL A N 1
ATOM 819 C CA . VAL A 1 106 ? -13.546 6.766 17.267 1.00 94.25 106 VAL A CA 1
ATOM 820 C C . VAL A 1 106 ? -13.954 8.198 16.906 1.00 94.25 106 VAL A C 1
ATOM 822 O O . VAL A 1 106 ? -13.125 9.101 16.997 1.00 94.25 106 VAL A O 1
ATOM 825 N N . GLU A 1 107 ? -15.226 8.443 16.584 1.00 92.94 107 GLU A N 1
ATOM 826 C CA . GLU A 1 107 ? -15.762 9.797 16.390 1.00 92.94 107 GLU A CA 1
ATOM 827 C C . GLU A 1 107 ? -15.652 10.645 17.665 1.00 92.94 107 GLU A C 1
ATOM 829 O O . GLU A 1 107 ? -15.128 11.759 17.619 1.00 92.94 107 GLU A O 1
ATOM 834 N N . GLN A 1 108 ? -16.012 10.097 18.831 1.00 92.56 108 GLN A N 1
ATOM 835 C CA . GLN A 1 108 ? -15.827 10.790 20.116 1.00 92.56 108 GLN A CA 1
ATOM 836 C C . GLN A 1 108 ? -14.359 11.174 20.359 1.00 92.56 108 GLN A C 1
ATOM 838 O O . GLN A 1 108 ? -14.061 12.278 20.823 1.00 92.56 108 GLN A O 1
ATOM 843 N N . MET A 1 109 ? -13.419 10.288 20.011 1.00 94.38 109 MET A N 1
ATOM 844 C CA . MET A 1 109 ? -11.992 10.598 20.079 1.00 94.38 109 MET A CA 1
ATOM 845 C C . MET A 1 109 ? -11.618 11.738 19.129 1.00 94.38 109 MET A C 1
ATOM 847 O O . MET A 1 109 ? -10.927 12.659 19.560 1.00 94.38 109 MET A O 1
ATOM 851 N N . LYS A 1 110 ? -12.082 11.726 17.871 1.00 91.81 110 LYS A N 1
ATOM 852 C CA . LYS A 1 110 ? -11.807 12.795 16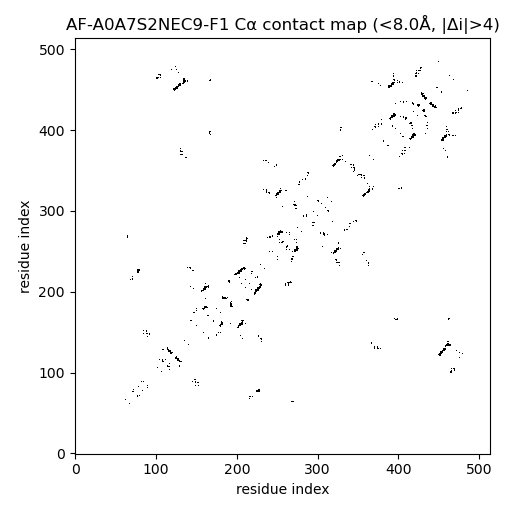.890 1.00 91.81 110 LYS A CA 1
ATOM 853 C C . LYS A 1 110 ? -12.282 14.171 17.373 1.00 91.81 110 LYS A C 1
ATOM 855 O O . LYS A 1 110 ? -11.597 15.161 17.118 1.00 91.81 110 LYS A O 1
ATOM 860 N N . GLU A 1 111 ? -13.423 14.230 18.058 1.00 90.75 111 GLU A N 1
ATOM 861 C CA . GLU A 1 111 ? -14.015 15.472 18.576 1.00 90.75 111 GLU A CA 1
ATOM 862 C C . GLU A 1 111 ? -13.340 15.987 19.856 1.00 90.75 111 GLU A C 1
ATOM 864 O O . GLU A 1 111 ? -13.414 17.179 20.171 1.00 90.75 111 GLU A O 1
ATOM 869 N N . SER A 1 112 ? -12.659 15.114 20.599 1.00 90.31 112 SER A N 1
ATOM 870 C CA . SER A 1 112 ? -11.959 15.502 21.822 1.00 90.31 112 SER A CA 1
ATOM 871 C C . SER A 1 112 ? -10.732 16.385 21.533 1.00 90.31 112 SER A C 1
ATOM 873 O O . SER A 1 112 ? -9.958 16.138 20.607 1.00 90.31 112 SER A O 1
ATOM 875 N N . SER A 1 113 ? -10.490 17.395 22.380 1.00 82.94 113 SER A N 1
ATOM 876 C CA . SER A 1 113 ? -9.395 18.367 22.196 1.00 82.94 113 SER A CA 1
ATOM 877 C C . SER A 1 113 ? -7.998 17.741 22.106 1.00 82.94 113 SER A C 1
ATOM 879 O O . SER A 1 113 ? -7.106 18.326 21.494 1.00 82.94 113 SER A O 1
ATOM 881 N N . PHE A 1 114 ? -7.805 16.571 22.721 1.00 86.06 114 PHE A N 1
ATOM 882 C CA . PHE A 1 114 ? -6.523 15.861 22.774 1.00 86.06 114 PHE A CA 1
ATOM 883 C C . PHE A 1 114 ? -6.526 14.535 22.010 1.00 86.06 114 PHE A C 1
ATOM 885 O O . PHE A 1 114 ? -5.530 13.821 22.049 1.00 86.06 114 PHE A O 1
ATOM 892 N N . ARG A 1 115 ? -7.618 14.204 21.307 1.00 93.38 115 ARG A N 1
ATOM 893 C CA . ARG A 1 115 ? -7.808 12.885 20.685 1.00 93.38 115 ARG A CA 1
ATOM 894 C C . ARG A 1 115 ? -7.702 11.731 21.678 1.00 93.38 115 ARG A C 1
ATOM 896 O O . ARG A 1 115 ? -7.167 10.670 21.366 1.00 93.38 115 ARG A O 1
ATOM 903 N N . GLU A 1 116 ? -8.219 11.954 22.882 1.00 95.00 116 GLU A N 1
ATOM 904 C CA . GLU A 1 116 ? -8.183 10.995 23.976 1.00 95.00 116 GLU A CA 1
ATOM 905 C C . GLU A 1 116 ? -9.579 10.499 24.335 1.00 95.00 116 GLU A C 1
ATOM 907 O O . GLU A 1 116 ? -10.520 11.282 24.457 1.00 95.00 116 GLU A O 1
ATOM 912 N N . LEU A 1 117 ? -9.678 9.198 24.594 1.00 95.44 117 LEU A N 1
ATOM 913 C CA . LEU A 1 117 ? -10.840 8.583 25.224 1.00 95.44 117 LEU A CA 1
ATOM 914 C C . LEU A 1 117 ? -10.398 7.924 26.523 1.00 95.44 117 LEU A C 1
ATOM 916 O O . LEU A 1 117 ? -9.506 7.075 26.535 1.00 95.44 117 LEU A O 1
ATOM 920 N N . VAL A 1 118 ? -11.039 8.315 27.621 1.00 95.56 118 VAL A N 1
ATOM 921 C CA . VAL A 1 118 ? -10.815 7.724 28.939 1.00 95.56 118 VAL A CA 1
ATOM 922 C C . VAL A 1 118 ? -12.000 6.837 29.289 1.00 95.56 118 VAL A C 1
ATOM 924 O O . VAL A 1 118 ? -13.141 7.287 29.268 1.00 95.56 118 VAL A O 1
ATOM 927 N N . THR A 1 119 ? -11.718 5.591 29.650 1.00 94.19 119 THR A N 1
ATOM 928 C CA . THR A 1 119 ? -12.711 4.612 30.101 1.00 94.19 119 THR A CA 1
ATOM 929 C C . THR A 1 119 ? -12.239 3.924 31.382 1.00 94.19 119 THR A C 1
ATOM 931 O O . THR A 1 119 ? -11.037 3.816 31.632 1.00 94.19 119 THR A O 1
ATOM 934 N N . GLY A 1 120 ? -13.182 3.474 32.210 1.00 92.12 120 GLY A N 1
ATOM 935 C CA . GLY A 1 120 ? -12.903 2.834 33.497 1.00 92.12 120 GLY A CA 1
ATOM 936 C C . GLY A 1 120 ? -12.372 3.780 34.585 1.00 92.12 120 GLY A C 1
ATOM 937 O O . GLY A 1 120 ? -12.157 4.972 34.374 1.00 92.12 120 GLY A O 1
ATOM 938 N N . GLU A 1 121 ? -12.150 3.223 35.777 1.00 91.12 121 GLU A N 1
ATOM 939 C CA . GLU A 1 121 ? -11.693 3.942 36.974 1.00 91.12 121 GLU A CA 1
ATOM 940 C C . GLU A 1 121 ? -10.625 3.136 37.731 1.00 91.12 121 GLU A C 1
ATOM 942 O O . GLU A 1 121 ? -10.500 1.922 37.553 1.00 91.12 121 GLU A O 1
ATOM 947 N N . GLY A 1 122 ? -9.842 3.805 38.587 1.00 91.88 122 GLY A N 1
ATOM 948 C CA . GLY A 1 122 ? -8.783 3.163 39.376 1.00 91.88 122 GLY A CA 1
ATOM 949 C C . GLY A 1 122 ? -7.786 2.396 38.500 1.00 91.88 122 GLY A C 1
ATOM 950 O O . GLY A 1 122 ? -7.394 2.875 37.436 1.00 91.88 122 GLY A O 1
ATOM 951 N N . ASN A 1 123 ? -7.416 1.180 38.909 1.00 90.88 123 ASN A N 1
ATOM 952 C CA . ASN A 1 123 ? -6.519 0.317 38.129 1.00 90.88 123 ASN A CA 1
ATOM 953 C C . ASN A 1 123 ? -7.122 -0.101 36.785 1.00 90.88 123 ASN A C 1
ATOM 955 O O . ASN A 1 123 ? -6.379 -0.361 35.847 1.00 90.88 123 ASN A O 1
ATOM 959 N N . ARG A 1 124 ? -8.456 -0.083 36.651 1.00 93.06 124 ARG A N 1
ATOM 960 C CA . ARG A 1 124 ? -9.164 -0.385 35.400 1.00 93.06 124 ARG A CA 1
ATOM 961 C C . ARG A 1 124 ? -9.231 0.800 34.434 1.00 93.06 124 ARG A C 1
ATOM 963 O O . ARG A 1 124 ? -9.831 0.684 33.370 1.00 93.06 124 ARG A O 1
ATOM 970 N N . LYS A 1 125 ? -8.634 1.944 34.771 1.00 96.56 125 LYS A N 1
ATOM 971 C CA . LYS A 1 125 ? -8.600 3.099 33.875 1.00 96.56 125 LYS A CA 1
ATOM 972 C C . LYS A 1 125 ? -7.762 2.795 32.627 1.00 96.56 125 LYS A C 1
ATOM 974 O O . LYS A 1 125 ? -6.633 2.310 32.730 1.00 96.56 125 LYS A O 1
ATOM 979 N N . ILE A 1 126 ? -8.294 3.129 31.458 1.00 97.69 126 ILE A N 1
ATOM 980 C CA . ILE A 1 126 ? -7.571 3.153 30.186 1.00 97.69 126 ILE A CA 1
ATOM 981 C C . ILE A 1 126 ? -7.722 4.541 29.580 1.00 97.69 126 ILE A C 1
ATOM 983 O O . ILE A 1 126 ? -8.822 5.091 29.542 1.00 97.69 126 ILE A O 1
ATOM 987 N N . THR A 1 127 ? -6.620 5.089 29.088 1.00 97.69 127 THR A N 1
ATOM 988 C CA . THR A 1 127 ? -6.622 6.253 28.211 1.00 97.69 127 THR A CA 1
ATOM 989 C C . THR A 1 127 ? -6.133 5.836 26.831 1.00 97.69 127 THR A C 1
ATOM 991 O O . THR A 1 127 ? -4.957 5.524 26.658 1.00 97.69 127 THR A O 1
ATOM 994 N N . PHE A 1 128 ? -7.025 5.840 25.848 1.00 98.25 128 PHE A N 1
ATOM 995 C CA . PHE A 1 128 ? -6.663 5.679 24.445 1.00 98.25 128 PHE A CA 1
ATOM 996 C C . PHE A 1 128 ? -6.288 7.037 23.856 1.00 98.25 128 PHE A C 1
ATOM 998 O O . PHE A 1 128 ? -6.988 8.015 24.107 1.00 98.25 128 PHE A O 1
ATOM 1005 N N . VAL A 1 129 ? -5.214 7.092 23.072 1.00 97.88 129 VAL A N 1
ATOM 1006 C CA . VAL A 1 129 ? -4.726 8.297 22.386 1.00 97.88 129 VAL A CA 1
ATOM 1007 C C . VAL A 1 129 ? -4.702 8.019 20.890 1.00 97.88 129 VAL A C 1
ATOM 1009 O O . VAL A 1 129 ? -3.907 7.211 20.420 1.00 97.88 129 VAL A O 1
ATOM 1012 N N . LEU A 1 130 ? -5.573 8.670 20.129 1.00 98.19 130 LEU A N 1
ATOM 1013 C CA . LEU A 1 130 ? -5.721 8.431 18.698 1.00 98.19 130 LEU A CA 1
ATOM 1014 C C . LEU A 1 130 ? -4.750 9.292 17.890 1.00 98.19 130 LEU A C 1
ATOM 1016 O O . LEU A 1 130 ? -4.620 10.498 18.118 1.00 98.19 130 LEU A O 1
ATOM 1020 N N . ALA A 1 131 ? -4.089 8.677 16.911 1.00 97.50 131 ALA A N 1
ATOM 1021 C CA . ALA A 1 131 ? -3.210 9.382 15.991 1.00 97.50 131 ALA A CA 1
ATOM 1022 C C . ALA A 1 131 ? -3.961 10.504 15.260 1.00 97.50 131 ALA A C 1
ATOM 1024 O O . ALA A 1 131 ? -5.178 10.461 15.054 1.00 97.50 131 ALA A O 1
ATOM 1025 N N . LYS A 1 132 ? -3.233 11.548 14.854 1.00 95.88 132 LYS A N 1
ATOM 1026 C CA . LYS A 1 132 ? -3.834 12.662 14.104 1.00 95.88 132 LYS A CA 1
ATOM 1027 C C . LYS A 1 132 ? -4.404 12.208 12.762 1.00 95.88 132 LYS A C 1
ATOM 1029 O O . LYS A 1 132 ? -5.457 12.692 12.356 1.00 95.88 132 LYS A O 1
ATOM 1034 N N . GLU A 1 133 ? -3.746 11.236 12.144 1.00 95.81 133 GLU A N 1
ATOM 1035 C CA . GLU A 1 133 ? -4.103 10.655 10.856 1.00 95.81 133 GLU A CA 1
ATOM 1036 C C . GLU A 1 133 ? -4.104 9.132 10.976 1.00 95.81 133 GLU A C 1
ATOM 1038 O O . GLU A 1 133 ? -3.128 8.541 11.439 1.00 95.81 133 GLU A O 1
ATOM 1043 N N . PHE A 1 134 ? -5.211 8.506 10.581 1.00 95.56 134 PHE A N 1
ATOM 1044 C CA . PHE A 1 134 ? -5.467 7.067 10.682 1.00 95.56 134 PHE A CA 1
ATOM 1045 C C . PHE A 1 134 ? -6.654 6.698 9.771 1.00 95.56 134 PHE A C 1
ATOM 1047 O O . PHE A 1 134 ? -7.203 7.560 9.085 1.00 95.56 134 PHE A O 1
ATOM 1054 N N . GLY A 1 135 ? -7.041 5.425 9.742 1.00 94.50 135 GLY A N 1
ATOM 1055 C CA . GLY A 1 135 ? -8.275 4.958 9.103 1.00 94.50 135 GLY A CA 1
ATOM 1056 C C . GLY A 1 135 ? -8.226 5.005 7.580 1.00 94.50 135 GLY A C 1
ATOM 1057 O O . GLY A 1 135 ? -7.145 5.138 6.995 1.00 94.50 135 GLY A O 1
ATOM 1058 N N . PHE A 1 136 ? -9.386 4.929 6.926 1.00 95.38 136 PHE A N 1
ATOM 1059 C CA . PHE A 1 136 ? -9.476 4.965 5.468 1.00 95.38 136 PHE A CA 1
ATOM 1060 C C . PHE A 1 136 ? -8.814 6.199 4.847 1.00 95.38 136 PHE A C 1
ATOM 1062 O O . PHE A 1 136 ? -8.920 7.323 5.336 1.00 95.38 136 PHE A O 1
ATOM 1069 N N . CYS A 1 137 ? -8.111 5.991 3.733 1.00 95.56 137 CYS A N 1
ATOM 1070 C CA . CYS A 1 137 ? -7.702 7.091 2.869 1.00 95.56 137 CYS A CA 1
ATOM 1071 C C . CYS A 1 137 ? -8.710 7.299 1.738 1.00 95.56 137 CYS A C 1
ATOM 1073 O O . CYS A 1 137 ? -9.383 6.364 1.310 1.00 95.56 137 CYS A O 1
ATOM 1075 N N . TRP A 1 138 ? -8.726 8.504 1.166 1.00 94.31 138 TRP A N 1
ATOM 1076 C CA . TRP A 1 138 ? -9.625 8.846 0.060 1.00 94.31 138 TRP A CA 1
ATOM 1077 C C . TRP A 1 138 ? -9.558 7.866 -1.126 1.00 94.31 138 TRP A C 1
ATOM 1079 O O . TRP A 1 138 ? -10.568 7.550 -1.747 1.00 94.31 138 TRP A O 1
ATOM 1089 N N . GLY A 1 139 ? -8.362 7.356 -1.450 1.00 93.94 139 GLY A N 1
ATOM 1090 C CA . GLY A 1 139 ? -8.198 6.378 -2.529 1.00 93.94 139 GLY A CA 1
ATOM 1091 C C . GLY A 1 139 ? -8.911 5.053 -2.244 1.00 93.94 139 GLY A C 1
ATOM 1092 O O . GLY A 1 139 ? -9.468 4.454 -3.163 1.00 93.94 139 GLY A O 1
ATOM 1093 N N . VAL A 1 140 ? -8.923 4.625 -0.979 1.00 94.81 140 VAL A N 1
ATOM 1094 C CA . VAL A 1 140 ? -9.635 3.429 -0.518 1.00 94.81 140 VAL A CA 1
ATOM 1095 C C . VAL A 1 140 ? -11.139 3.673 -0.499 1.00 94.81 140 VAL A C 1
ATOM 1097 O O . VAL A 1 140 ? -11.865 2.888 -1.102 1.00 94.81 140 VAL A O 1
ATOM 1100 N N . GLU A 1 141 ? -11.600 4.779 0.092 1.00 94.06 141 GLU A N 1
ATOM 1101 C CA . GLU A 1 141 ? -13.028 5.136 0.119 1.00 94.06 141 GLU A CA 1
ATOM 1102 C C . GLU A 1 141 ? -13.608 5.168 -1.293 1.00 94.06 141 GLU A C 1
ATOM 1104 O O . GLU A 1 141 ? -14.586 4.485 -1.583 1.00 94.06 141 GLU A O 1
ATOM 1109 N N . ARG A 1 142 ? -12.928 5.862 -2.211 1.00 94.25 142 ARG A N 1
ATOM 1110 C CA . ARG A 1 142 ? -13.322 5.913 -3.619 1.00 94.25 142 ARG A CA 1
ATOM 1111 C C . ARG A 1 142 ? -13.367 4.525 -4.259 1.00 94.25 142 ARG A C 1
ATOM 1113 O O . ARG A 1 142 ? -14.206 4.281 -5.120 1.00 94.25 142 ARG A O 1
ATOM 1120 N N . SER A 1 143 ? -12.444 3.631 -3.903 1.00 95.50 143 SER A N 1
ATOM 1121 C CA . SER A 1 143 ? -12.408 2.289 -4.491 1.00 95.50 143 SER A CA 1
ATOM 1122 C C . SER A 1 143 ? -13.604 1.450 -4.050 1.00 95.50 143 SER A C 1
ATOM 1124 O O . SER A 1 143 ? -14.242 0.816 -4.888 1.00 95.50 143 SER A O 1
ATOM 1126 N N . ILE A 1 144 ? -13.939 1.505 -2.757 1.00 95.75 144 ILE A N 1
ATOM 1127 C CA . ILE A 1 144 ? -15.115 0.835 -2.186 1.00 95.75 144 ILE A CA 1
ATOM 1128 C C . ILE A 1 144 ? -16.394 1.423 -2.784 1.00 95.75 144 ILE A C 1
ATOM 1130 O O . ILE A 1 144 ? -17.259 0.675 -3.234 1.00 95.75 144 ILE A O 1
ATOM 1134 N N . GLU A 1 145 ? -16.481 2.752 -2.858 1.00 95.25 145 GLU A N 1
ATOM 1135 C CA . GLU A 1 145 ? -17.629 3.449 -3.436 1.00 95.25 145 GLU A CA 1
ATOM 1136 C C . GLU A 1 145 ? -17.864 3.021 -4.886 1.00 95.25 145 GLU A C 1
ATOM 1138 O O . GLU A 1 145 ? -18.991 2.718 -5.259 1.00 95.25 145 GLU A O 1
ATOM 1143 N N . LEU A 1 146 ? -16.812 2.940 -5.705 1.00 96.19 146 LEU A N 1
ATOM 1144 C CA . LEU A 1 146 ? -16.937 2.534 -7.105 1.00 96.19 146 LEU A CA 1
ATOM 1145 C C . LEU A 1 146 ? -17.326 1.068 -7.278 1.00 96.19 146 LEU A C 1
ATOM 1147 O O . LEU A 1 146 ? -18.117 0.768 -8.172 1.00 96.19 146 LEU A O 1
ATOM 1151 N N . ALA A 1 147 ? -16.785 0.169 -6.455 1.00 96.62 147 ALA A N 1
ATOM 1152 C CA . ALA A 1 147 ? -17.152 -1.243 -6.483 1.00 96.62 147 ALA A CA 1
ATOM 1153 C C . ALA A 1 147 ? -18.632 -1.432 -6.111 1.00 96.62 147 ALA A C 1
ATOM 1155 O O . ALA A 1 147 ? -19.380 -2.097 -6.827 1.00 96.62 147 ALA A O 1
ATOM 1156 N N . TRP A 1 148 ? -19.084 -0.767 -5.046 1.00 96.00 148 TRP A N 1
ATOM 1157 C CA . TRP A 1 148 ? -20.479 -0.817 -4.613 1.00 96.00 148 TRP A CA 1
ATOM 1158 C C . TRP A 1 148 ? -21.408 -0.126 -5.626 1.00 96.00 148 TRP A C 1
ATOM 1160 O O . TRP A 1 148 ? -22.424 -0.691 -6.026 1.00 96.00 148 TRP A O 1
ATOM 1170 N N . ALA A 1 149 ? -21.036 1.047 -6.142 1.00 95.94 149 ALA A N 1
ATOM 1171 C CA . ALA A 1 149 ? -21.803 1.737 -7.178 1.00 95.94 149 ALA A CA 1
ATOM 1172 C C . ALA A 1 149 ? -21.915 0.911 -8.467 1.00 95.94 149 ALA A C 1
ATOM 1174 O O . ALA A 1 149 ? -22.965 0.922 -9.104 1.00 95.94 149 ALA A O 1
ATOM 1175 N N . ALA A 1 150 ? -20.877 0.154 -8.836 1.00 96.69 150 ALA A N 1
ATOM 1176 C CA . ALA A 1 150 ? -20.956 -0.776 -9.956 1.00 96.69 150 ALA A CA 1
ATOM 1177 C C . ALA A 1 150 ? -22.004 -1.862 -9.711 1.00 96.69 150 ALA A C 1
ATOM 1179 O O . ALA A 1 150 ? -22.780 -2.170 -10.620 1.00 96.69 150 ALA A O 1
ATOM 1180 N N . ARG A 1 151 ? -22.053 -2.425 -8.497 1.00 95.88 151 ARG A N 1
ATOM 1181 C CA . ARG A 1 151 ? -23.049 -3.439 -8.136 1.00 95.88 151 ARG A CA 1
ATOM 1182 C C . ARG A 1 151 ? -24.474 -2.904 -8.262 1.00 95.88 151 ARG A C 1
ATOM 1184 O O . ARG A 1 151 ? -25.310 -3.587 -8.850 1.00 95.88 151 ARG A O 1
ATOM 1191 N N . GLU A 1 152 ? -24.720 -1.687 -7.777 1.00 94.94 152 GLU A N 1
ATOM 1192 C CA . GLU A 1 152 ? -26.018 -0.994 -7.863 1.00 94.94 152 GLU A CA 1
ATOM 1193 C C . GLU A 1 152 ? -26.379 -0.608 -9.310 1.00 94.94 152 GLU A C 1
ATOM 1195 O O . GLU A 1 152 ? -27.542 -0.664 -9.701 1.00 94.94 152 GLU A O 1
ATOM 1200 N N . ALA A 1 153 ? -25.391 -0.236 -10.131 1.00 95.44 153 ALA A N 1
ATOM 1201 C CA . ALA A 1 153 ? -25.602 0.147 -11.528 1.00 95.44 153 ALA A CA 1
ATOM 1202 C C . ALA A 1 153 ? -25.891 -1.048 -12.453 1.00 95.44 153 ALA A C 1
ATOM 1204 O O . ALA A 1 153 ? -26.512 -0.879 -13.505 1.00 95.44 153 ALA A O 1
ATOM 1205 N N . TYR A 1 154 ? -25.440 -2.248 -12.085 1.00 96.06 154 TYR A N 1
ATOM 1206 C CA . TYR A 1 154 ? -25.576 -3.454 -12.901 1.00 96.06 154 TYR A CA 1
ATOM 1207 C C . TYR A 1 154 ? -26.185 -4.627 -12.123 1.00 96.06 154 TYR A C 1
ATOM 1209 O O . TYR A 1 154 ? -25.582 -5.692 -12.131 1.00 96.06 154 TYR A O 1
ATOM 1217 N N . PRO A 1 155 ? -27.352 -4.506 -11.471 1.00 95.31 155 PRO A N 1
ATOM 1218 C CA . PRO A 1 155 ? -27.841 -5.485 -10.488 1.00 95.31 155 PRO A CA 1
ATOM 1219 C C . PRO A 1 155 ? -27.959 -6.921 -11.026 1.00 95.31 155 PRO A C 1
ATOM 1221 O O . PRO A 1 155 ? -27.666 -7.865 -10.307 1.00 95.31 155 PRO A O 1
ATOM 1224 N N . GLU A 1 156 ? -28.289 -7.085 -12.309 1.00 95.75 156 GLU A N 1
ATOM 1225 C CA . GLU A 1 156 ? -28.516 -8.395 -12.944 1.00 95.75 156 GLU A CA 1
ATOM 1226 C C . GLU A 1 156 ? -27.255 -9.035 -13.553 1.00 95.75 156 GLU A C 1
ATOM 1228 O O . GLU A 1 156 ? -27.316 -10.143 -14.084 1.00 95.75 156 GLU A O 1
ATOM 1233 N N . LYS A 1 157 ? -26.113 -8.333 -13.572 1.00 97.00 157 LYS A N 1
ATOM 1234 C CA . LYS A 1 157 ? -24.893 -8.842 -14.219 1.00 97.00 157 LYS A CA 1
ATOM 1235 C C . LYS A 1 157 ? -24.056 -9.689 -13.267 1.00 97.00 157 LYS A C 1
ATOM 1237 O O . LYS A 1 157 ? -23.851 -9.297 -12.118 1.00 97.00 157 LYS A O 1
ATOM 1242 N N . THR A 1 158 ? -23.463 -10.767 -13.770 1.00 97.62 158 THR A N 1
ATOM 1243 C CA . THR A 1 158 ? -22.366 -11.438 -13.064 1.00 97.62 158 THR A CA 1
ATOM 1244 C C . THR A 1 158 ? -21.206 -10.460 -12.910 1.00 97.62 158 THR A C 1
ATOM 1246 O O . THR A 1 158 ? -20.827 -9.762 -13.861 1.00 97.62 158 THR A O 1
ATOM 1249 N N . MET A 1 159 ? -20.689 -10.361 -11.689 1.00 98.06 159 MET A N 1
ATOM 1250 C CA . MET A 1 159 ? -19.650 -9.408 -11.340 1.00 98.06 159 MET A CA 1
ATOM 1251 C C . MET A 1 159 ? -18.488 -10.126 -10.690 1.00 98.06 159 MET A C 1
ATOM 1253 O O . MET A 1 159 ? -18.668 -10.886 -9.744 1.00 98.06 159 MET A O 1
ATOM 1257 N N . HIS A 1 160 ? -17.297 -9.816 -11.176 1.00 97.44 160 HIS A N 1
ATOM 1258 C CA . HIS A 1 160 ? -16.066 -10.363 -10.648 1.00 97.44 160 HIS A CA 1
ATOM 1259 C C . HIS A 1 160 ? -15.114 -9.253 -10.226 1.00 97.44 160 HIS A C 1
ATOM 1261 O O . HIS A 1 160 ? -15.179 -8.137 -10.744 1.00 97.44 160 HIS A O 1
ATOM 1267 N N . ILE A 1 161 ? -14.169 -9.568 -9.354 1.00 96.19 161 ILE A N 1
ATOM 1268 C CA . ILE A 1 161 ? -13.048 -8.700 -9.010 1.00 96.19 161 ILE A CA 1
ATOM 1269 C C . ILE A 1 161 ? -11.739 -9.467 -9.156 1.00 96.19 161 ILE A C 1
ATOM 1271 O O . ILE A 1 161 ? -11.618 -10.619 -8.738 1.00 96.19 161 ILE A O 1
ATOM 1275 N N . THR A 1 162 ? -10.746 -8.843 -9.793 1.00 93.38 162 THR A N 1
ATOM 1276 C CA . THR A 1 162 ? -9.513 -9.559 -10.149 1.00 93.38 162 THR A CA 1
ATOM 1277 C C . THR A 1 162 ? -8.662 -9.946 -8.943 1.00 93.38 162 THR A C 1
ATOM 1279 O O . THR A 1 162 ? -7.802 -10.800 -9.093 1.00 93.38 162 THR A O 1
ATOM 1282 N N . ASN A 1 163 ? -8.846 -9.315 -7.786 1.00 90.44 163 ASN A N 1
ATOM 1283 C CA . ASN A 1 163 ? -8.102 -9.529 -6.543 1.00 90.44 163 ASN A CA 1
ATOM 1284 C C . ASN A 1 163 ? -8.942 -9.044 -5.357 1.00 90.44 163 ASN A C 1
ATOM 1286 O O . ASN A 1 163 ? -10.070 -8.595 -5.539 1.00 90.44 163 ASN A O 1
ATOM 1290 N N . GLU A 1 164 ? -8.373 -9.067 -4.152 1.00 93.19 164 GLU A N 1
ATOM 1291 C CA . GLU A 1 164 ? -8.860 -8.209 -3.070 1.00 93.19 164 GLU A CA 1
ATOM 1292 C C . GLU A 1 164 ? -9.027 -6.762 -3.556 1.00 93.19 164 GLU A C 1
ATOM 1294 O O . GLU A 1 164 ? -8.150 -6.234 -4.243 1.00 93.19 164 GLU A O 1
ATOM 1299 N N . LEU A 1 165 ? -10.131 -6.098 -3.195 1.00 95.38 165 LEU A N 1
ATOM 1300 C CA . LEU A 1 165 ? -10.314 -4.690 -3.561 1.00 95.38 165 LEU A CA 1
ATOM 1301 C C . LEU A 1 165 ? -9.236 -3.829 -2.893 1.00 95.38 165 LEU A C 1
ATOM 1303 O O . LEU A 1 165 ? -8.662 -2.929 -3.514 1.00 95.38 165 LEU A O 1
ATOM 1307 N N . ILE A 1 166 ? -9.006 -4.132 -1.615 1.00 94.94 166 ILE A N 1
ATOM 1308 C CA . ILE A 1 166 ? -8.002 -3.570 -0.719 1.00 94.94 166 ILE A CA 1
ATOM 1309 C C . ILE A 1 166 ? -7.548 -4.665 0.256 1.00 94.94 166 ILE A C 1
ATOM 1311 O O . ILE A 1 166 ? -8.286 -5.615 0.504 1.00 94.94 166 ILE A O 1
ATOM 1315 N N . HIS A 1 167 ? -6.389 -4.496 0.894 1.00 92.44 167 HIS A N 1
ATOM 1316 C CA . HIS A 1 167 ? -5.905 -5.400 1.944 1.00 92.44 167 HIS A CA 1
ATOM 1317 C C . HIS A 1 167 ? -6.634 -5.131 3.270 1.00 92.44 167 HIS A C 1
ATOM 1319 O O . HIS A 1 167 ? -6.081 -4.540 4.206 1.00 92.44 167 HIS A O 1
ATOM 1325 N N . ASN A 1 168 ? -7.919 -5.490 3.307 1.00 91.50 168 ASN A N 1
ATOM 1326 C CA . ASN A 1 168 ? -8.776 -5.505 4.487 1.00 91.50 168 ASN A CA 1
ATOM 1327 C C . ASN A 1 168 ? -9.826 -6.626 4.348 1.00 91.50 168 ASN A C 1
ATOM 1329 O O . ASN A 1 168 ? -10.699 -6.515 3.483 1.00 91.50 168 ASN A O 1
ATOM 1333 N N . PRO A 1 169 ? -9.778 -7.673 5.191 1.00 88.38 169 PRO A N 1
ATOM 1334 C CA . PRO A 1 169 ? -10.661 -8.829 5.047 1.00 88.38 169 PRO A CA 1
ATOM 1335 C C . PRO A 1 169 ? -12.141 -8.461 5.196 1.00 88.38 169 PRO A C 1
ATOM 1337 O O . PRO A 1 169 ? -12.933 -8.820 4.337 1.00 88.38 169 PRO A O 1
ATOM 1340 N N . GLY A 1 170 ? -12.509 -7.651 6.196 1.00 88.94 170 GLY A N 1
ATOM 1341 C CA . GLY A 1 170 ? -13.911 -7.284 6.432 1.00 88.94 170 GLY A CA 1
ATOM 1342 C C . GLY A 1 170 ? -14.546 -6.493 5.281 1.00 88.94 170 GLY A C 1
ATOM 1343 O O . GLY A 1 170 ? -15.730 -6.655 4.992 1.00 88.94 170 GLY A O 1
ATOM 1344 N N . VAL A 1 171 ? -13.765 -5.667 4.576 1.00 92.38 171 VAL A N 1
ATOM 1345 C CA . VAL A 1 171 ? -14.242 -4.982 3.361 1.00 92.38 171 VAL A CA 1
ATOM 1346 C C . VAL A 1 171 ? -14.399 -5.959 2.194 1.00 92.38 171 VAL A C 1
ATOM 1348 O O . VAL A 1 171 ? -15.362 -5.842 1.441 1.00 92.38 171 VAL A O 1
ATOM 1351 N N . ASN A 1 172 ? -13.497 -6.929 2.036 1.00 94.25 172 ASN A N 1
ATOM 1352 C CA . ASN A 1 172 ? -13.628 -7.942 0.986 1.00 94.25 172 ASN A CA 1
ATOM 1353 C C . ASN A 1 172 ? -14.814 -8.888 1.252 1.00 94.25 172 ASN A C 1
ATOM 1355 O O . ASN A 1 172 ? -15.555 -9.195 0.321 1.00 94.25 172 ASN A O 1
ATOM 1359 N N . ASP A 1 173 ? -15.056 -9.261 2.511 1.00 93.25 173 ASP A N 1
ATOM 1360 C CA . ASP A 1 173 ? -16.217 -10.059 2.925 1.00 93.25 173 ASP A CA 1
ATOM 1361 C C . ASP A 1 173 ? -17.535 -9.330 2.629 1.00 93.25 173 ASP A C 1
ATOM 1363 O O . ASP A 1 173 ? -18.496 -9.939 2.155 1.00 93.25 173 ASP A O 1
ATOM 1367 N N . LEU A 1 174 ? -17.573 -8.007 2.838 1.00 93.44 174 LEU A N 1
ATOM 1368 C CA . LEU A 1 174 ? -18.718 -7.176 2.464 1.00 93.44 174 LEU A CA 1
ATOM 1369 C C . LEU A 1 174 ? -19.004 -7.257 0.956 1.00 93.44 174 LEU A C 1
ATOM 1371 O O . LEU A 1 174 ? -20.161 -7.408 0.573 1.00 93.44 174 LEU A O 1
ATOM 1375 N N . LEU A 1 175 ? -17.974 -7.171 0.106 1.00 95.25 175 LEU A N 1
ATOM 1376 C CA . LEU A 1 175 ? -18.135 -7.272 -1.351 1.00 95.25 175 LEU A CA 1
ATOM 1377 C C . LEU A 1 175 ? -18.565 -8.676 -1.781 1.00 95.25 175 LEU A C 1
ATOM 1379 O O . LEU A 1 175 ? -19.436 -8.806 -2.637 1.00 95.25 175 LEU A O 1
ATOM 1383 N N . ALA A 1 176 ? -18.009 -9.720 -1.163 1.00 95.38 176 ALA A N 1
ATOM 1384 C CA . ALA A 1 176 ? -18.444 -11.093 -1.402 1.00 95.38 176 ALA A CA 1
ATOM 1385 C C . ALA A 1 176 ? -19.932 -11.271 -1.049 1.00 95.38 176 ALA A C 1
ATOM 1387 O O . ALA A 1 176 ? -20.680 -11.880 -1.808 1.00 95.38 176 ALA A O 1
ATOM 1388 N N . GLY A 1 177 ? -20.386 -10.665 0.054 1.00 95.94 177 GLY A N 1
ATOM 1389 C CA . GLY A 1 177 ? -21.799 -10.620 0.445 1.00 95.94 177 GLY A CA 1
ATOM 1390 C C . GLY A 1 177 ? -22.705 -9.802 -0.488 1.00 95.94 177 GLY A C 1
ATOM 1391 O O . GLY A 1 177 ? -23.923 -9.863 -0.347 1.00 95.94 177 GLY A O 1
ATOM 1392 N N . MET A 1 178 ? -22.131 -9.051 -1.434 1.00 95.06 178 MET A N 1
ATOM 1393 C CA . MET A 1 178 ? -22.834 -8.342 -2.512 1.00 95.06 178 MET A CA 1
ATOM 1394 C C . MET A 1 178 ? -22.805 -9.116 -3.842 1.00 95.06 178 MET A C 1
ATOM 1396 O O . MET A 1 178 ? -22.991 -8.514 -4.900 1.00 95.06 178 MET A O 1
ATOM 1400 N N . ASP A 1 179 ? -22.535 -10.423 -3.811 1.00 95.56 179 ASP A N 1
ATOM 1401 C CA . ASP A 1 179 ? -22.423 -11.277 -5.001 1.00 95.56 179 ASP A CA 1
ATOM 1402 C C . ASP A 1 179 ? -21.363 -10.762 -5.998 1.00 95.56 179 ASP A C 1
ATOM 1404 O O . ASP A 1 179 ? -21.578 -10.713 -7.214 1.00 95.56 179 ASP A O 1
ATOM 1408 N N . ILE A 1 180 ? -20.218 -10.315 -5.467 1.00 96.62 180 ILE A N 1
ATOM 1409 C CA . ILE A 1 180 ? -19.015 -9.999 -6.244 1.00 96.62 180 ILE A CA 1
ATOM 1410 C C . ILE A 1 180 ? -18.027 -11.156 -6.080 1.00 96.62 180 ILE A C 1
ATOM 1412 O O . ILE A 1 180 ? -17.517 -11.408 -4.988 1.00 96.62 180 ILE A O 1
ATOM 1416 N N . GLU A 1 181 ? -17.744 -11.857 -7.175 1.00 95.44 181 GLU A N 1
ATOM 1417 C CA . GLU A 1 181 ? -16.896 -13.049 -7.174 1.00 95.44 181 GLU A CA 1
ATOM 1418 C C . GLU A 1 181 ? -15.406 -12.686 -7.273 1.00 95.44 181 GLU A C 1
ATOM 1420 O O . GLU A 1 181 ? -14.968 -11.996 -8.195 1.00 95.44 181 GLU A O 1
ATOM 1425 N N . PHE A 1 182 ? -14.589 -13.167 -6.336 1.00 94.38 182 PHE A N 1
ATOM 1426 C CA . PHE A 1 182 ? -13.137 -12.975 -6.380 1.00 94.38 182 PHE A CA 1
ATOM 1427 C C . PHE A 1 182 ? -12.486 -14.001 -7.310 1.00 94.38 182 PHE A C 1
ATOM 1429 O O . PHE A 1 182 ? -12.731 -15.203 -7.188 1.00 94.38 182 PHE A O 1
ATOM 1436 N N . MET A 1 183 ? -11.613 -13.538 -8.209 1.00 91.19 183 MET A N 1
ATOM 1437 C CA . MET A 1 183 ? -10.870 -14.436 -9.095 1.00 91.19 183 MET A CA 1
ATOM 1438 C C . MET A 1 183 ? -9.965 -15.381 -8.312 1.00 91.19 183 MET A C 1
ATOM 1440 O O . MET A 1 183 ? -9.245 -14.990 -7.390 1.00 91.19 183 MET A O 1
ATOM 1444 N N . GLU A 1 184 ? -9.943 -16.636 -8.745 1.00 85.31 184 GLU A N 1
ATOM 1445 C CA . GLU A 1 184 ? -9.083 -17.650 -8.156 1.00 85.31 184 GLU A CA 1
ATOM 1446 C C . GLU A 1 184 ? -7.624 -17.423 -8.575 1.00 85.31 184 GLU A C 1
ATOM 1448 O O . GLU A 1 184 ? -7.302 -17.304 -9.763 1.00 85.31 184 GLU A O 1
ATOM 1453 N N . LYS A 1 185 ? -6.727 -17.388 -7.583 1.00 83.00 185 LYS A N 1
ATOM 1454 C CA . LYS A 1 185 ? -5.279 -17.309 -7.804 1.00 83.00 185 LYS A CA 1
ATOM 1455 C C . LYS A 1 185 ? -4.775 -18.637 -8.373 1.00 83.00 185 LYS A C 1
ATOM 1457 O O . LYS A 1 185 ? -5.003 -19.695 -7.790 1.00 83.00 185 LYS A O 1
ATOM 1462 N N . ASP A 1 186 ? -4.043 -18.569 -9.477 1.00 79.06 186 ASP A N 1
ATOM 1463 C CA . ASP A 1 186 ? -3.437 -19.713 -10.157 1.00 79.06 186 ASP A CA 1
ATOM 1464 C C . ASP A 1 186 ? -2.092 -19.297 -10.754 1.00 79.06 186 ASP A C 1
ATOM 1466 O O . ASP A 1 186 ? -2.025 -18.475 -11.667 1.00 79.06 186 ASP A O 1
ATOM 1470 N N . LYS A 1 187 ? -1.004 -19.856 -10.214 1.00 71.38 187 LYS A N 1
ATOM 1471 C CA . LYS A 1 187 ? 0.366 -19.459 -10.569 1.00 71.38 187 LYS A CA 1
ATOM 1472 C C . LYS A 1 187 ? 0.704 -19.714 -12.037 1.00 71.38 187 LYS A C 1
ATOM 1474 O O . LYS A 1 187 ? 1.608 -19.057 -12.547 1.00 71.38 187 LYS A O 1
ATOM 1479 N N . ASP A 1 188 ? -0.008 -20.630 -12.688 1.00 71.12 188 ASP A N 1
ATOM 1480 C CA . ASP A 1 188 ? 0.244 -21.013 -14.076 1.00 71.12 188 ASP A CA 1
ATOM 1481 C C . ASP A 1 188 ? -0.599 -20.195 -15.075 1.00 71.12 188 ASP A C 1
ATOM 1483 O O . ASP A 1 188 ? -0.425 -20.318 -16.289 1.00 71.12 188 ASP A O 1
ATOM 1487 N N . ALA A 1 189 ? -1.502 -19.336 -14.588 1.00 70.38 189 ALA A N 1
ATOM 1488 C CA . ALA A 1 189 ? -2.396 -18.530 -15.412 1.00 70.38 189 ALA A CA 1
ATOM 1489 C C . ALA A 1 189 ? -1.863 -17.103 -15.673 1.00 70.38 189 ALA A C 1
ATOM 1491 O O . ALA A 1 189 ? -0.976 -16.598 -14.981 1.00 70.38 189 ALA A O 1
ATOM 1492 N N . VAL A 1 190 ? -2.417 -16.422 -16.687 1.00 62.06 190 VAL A N 1
ATOM 1493 C CA . VAL A 1 190 ? -2.059 -15.029 -17.034 1.00 62.06 190 VAL A CA 1
ATOM 1494 C C . VAL A 1 190 ? -2.290 -14.118 -15.826 1.00 62.06 190 VAL A C 1
ATOM 1496 O O . VAL A 1 190 ? -3.356 -14.151 -15.217 1.00 62.06 190 VAL A O 1
ATOM 1499 N N . GLY A 1 191 ? -1.282 -13.326 -15.447 1.00 65.12 191 GLY A N 1
ATOM 1500 C CA . GLY A 1 191 ? -1.355 -12.468 -14.255 1.00 65.12 191 GLY A CA 1
ATOM 1501 C C . GLY A 1 191 ? -1.475 -13.236 -12.929 1.00 65.12 191 GLY A C 1
ATOM 1502 O O . GLY A 1 191 ? -1.764 -12.628 -11.901 1.00 65.12 191 GLY A O 1
ATOM 1503 N N . GLY A 1 192 ? -1.264 -14.558 -12.937 1.00 77.56 192 GLY A N 1
ATOM 1504 C CA . GLY A 1 192 ? -1.401 -15.422 -11.767 1.00 77.56 192 GLY A CA 1
ATOM 1505 C C . GLY A 1 192 ? -2.851 -15.729 -11.377 1.00 77.56 192 GLY A C 1
ATOM 1506 O O . GLY A 1 192 ? -3.105 -15.999 -10.199 1.00 77.56 192 GLY A O 1
ATOM 1507 N N . LYS A 1 193 ? -3.811 -15.623 -12.311 1.00 83.88 193 LYS A N 1
ATOM 1508 C CA . LYS A 1 193 ? -5.256 -15.707 -12.026 1.00 83.88 193 LYS A CA 1
ATOM 1509 C C . LYS A 1 193 ? -6.040 -16.414 -13.119 1.00 83.88 193 LYS A C 1
ATOM 1511 O O . LYS A 1 193 ? -5.752 -16.258 -14.307 1.00 83.88 193 LYS A O 1
ATOM 1516 N N . ARG A 1 194 ? -7.090 -17.134 -12.726 1.00 84.44 194 ARG A N 1
ATOM 1517 C CA . ARG A 1 194 ? -8.007 -17.768 -13.678 1.00 84.44 194 ARG A CA 1
ATOM 1518 C C . ARG A 1 194 ? -9.115 -16.820 -14.120 1.00 84.44 194 ARG A C 1
ATOM 1520 O O . ARG A 1 194 ? -9.815 -16.244 -13.299 1.00 84.44 194 ARG A O 1
ATOM 1527 N N . PHE A 1 195 ? -9.286 -16.714 -15.436 1.00 87.62 195 PHE A N 1
ATOM 1528 C CA . PHE A 1 195 ? -10.340 -15.930 -16.092 1.00 87.62 195 PHE A CA 1
ATOM 1529 C C . PHE A 1 195 ? -11.301 -16.818 -16.905 1.00 87.62 195 PHE A C 1
ATOM 1531 O O . PHE A 1 195 ? -11.970 -16.349 -17.828 1.00 87.62 195 PHE A O 1
ATOM 1538 N N . ASP A 1 196 ? -11.332 -18.120 -16.623 1.00 86.94 196 ASP A N 1
ATOM 1539 C CA . ASP A 1 196 ? -12.180 -19.120 -17.282 1.00 86.94 196 ASP A CA 1
ATOM 1540 C C . ASP A 1 196 ? -13.670 -18.900 -16.996 1.00 86.94 196 ASP A C 1
ATOM 1542 O O . ASP A 1 196 ? -14.490 -19.057 -17.897 1.00 86.94 196 ASP A O 1
ATOM 1546 N N . LYS A 1 197 ? -14.005 -18.446 -15.783 1.00 88.38 197 LYS A N 1
ATOM 1547 C CA . LYS A 1 197 ? -15.377 -18.101 -15.376 1.00 88.38 197 LYS A CA 1
ATOM 1548 C C . LYS A 1 197 ? -15.892 -16.778 -15.957 1.00 88.38 197 LYS A C 1
ATOM 1550 O O . LYS A 1 197 ? -17.091 -16.523 -15.911 1.00 88.38 197 LYS A O 1
ATOM 1555 N N . VAL A 1 198 ? -15.010 -15.950 -16.522 1.00 94.06 198 VAL A N 1
ATOM 1556 C CA . VAL A 1 198 ? -15.378 -14.638 -17.077 1.00 94.06 198 VAL A CA 1
ATOM 1557 C C . VAL A 1 198 ? -15.937 -14.781 -18.482 1.00 94.06 198 VAL A C 1
ATOM 1559 O O . VAL A 1 198 ? -15.210 -15.181 -19.404 1.00 94.06 198 VAL A O 1
ATOM 1562 N N . SER A 1 199 ? -17.191 -14.370 -18.645 1.00 94.94 199 SER A N 1
ATOM 1563 C CA . SER A 1 199 ? -17.943 -14.424 -19.897 1.00 94.94 199 SER A CA 1
ATOM 1564 C C . SER A 1 199 ? -18.147 -13.039 -20.516 1.00 94.94 199 SER A C 1
ATOM 1566 O O . SER A 1 199 ? -18.011 -12.007 -19.860 1.00 94.94 199 SER A O 1
ATOM 1568 N N . GLU A 1 200 ? -18.466 -13.006 -21.811 1.00 96.50 200 GLU A N 1
ATOM 1569 C CA . GLU A 1 200 ? -18.818 -11.763 -22.503 1.00 96.50 200 GLU A CA 1
ATOM 1570 C C . GLU A 1 200 ? -20.036 -11.100 -21.842 1.00 96.50 200 GLU A C 1
ATOM 1572 O O . GLU A 1 200 ? -21.023 -11.762 -21.524 1.00 96.50 200 GLU A O 1
ATOM 1577 N N . GLY A 1 201 ? -19.973 -9.782 -21.641 1.00 94.75 201 GLY A N 1
ATOM 1578 C CA . GLY A 1 201 ? -21.043 -9.013 -21.002 1.00 94.75 201 GLY A CA 1
ATOM 1579 C C . GLY A 1 201 ? -20.964 -8.907 -19.473 1.00 94.75 201 GLY A C 1
ATOM 1580 O O . GLY A 1 201 ? -21.623 -8.005 -18.930 1.00 94.75 201 GLY A O 1
ATOM 1581 N N . ASP A 1 202 ? -20.133 -9.725 -18.813 1.00 98.06 202 ASP A N 1
ATOM 1582 C CA . ASP A 1 202 ? -19.846 -9.646 -17.372 1.00 98.06 202 ASP A CA 1
ATOM 1583 C C . ASP A 1 202 ? -19.265 -8.277 -16.980 1.00 98.06 202 ASP A C 1
ATOM 1585 O O . ASP A 1 202 ? -18.777 -7.505 -17.818 1.00 98.06 202 ASP A O 1
ATOM 1589 N N . VAL A 1 203 ? -19.306 -7.966 -15.683 1.00 98.31 203 VAL A N 1
ATOM 1590 C CA . VAL A 1 203 ? -18.604 -6.815 -15.102 1.00 98.31 203 VAL A CA 1
ATOM 1591 C C . VAL A 1 203 ? -17.361 -7.301 -14.369 1.00 98.31 203 VAL A C 1
ATOM 1593 O O . VAL A 1 203 ? -17.448 -8.211 -13.551 1.00 98.31 203 VAL A O 1
ATOM 1596 N N . VAL A 1 204 ? -16.209 -6.681 -14.621 1.00 98.12 204 VAL A N 1
ATOM 1597 C CA . VAL A 1 204 ? -14.961 -7.006 -13.918 1.00 98.12 204 VAL A CA 1
ATOM 1598 C C . VAL A 1 204 ? -14.378 -5.761 -13.262 1.00 98.12 204 VAL A C 1
ATOM 1600 O O . VAL A 1 204 ? -14.066 -4.778 -13.934 1.00 98.12 204 VAL A O 1
ATOM 1603 N N . ILE A 1 205 ? -14.224 -5.809 -11.943 1.00 98.06 205 ILE A N 1
ATOM 1604 C CA . ILE A 1 205 ? -13.631 -4.757 -11.123 1.00 98.06 205 ILE A CA 1
ATOM 1605 C C . ILE A 1 205 ? -12.108 -4.942 -11.073 1.00 98.06 205 ILE A C 1
ATOM 1607 O O . ILE A 1 205 ? -11.609 -6.028 -10.769 1.00 98.06 205 ILE A O 1
ATOM 1611 N N . LEU A 1 206 ? -11.367 -3.866 -11.349 1.00 97.25 206 LEU A N 1
ATOM 1612 C CA . LEU A 1 206 ? -9.928 -3.778 -11.083 1.00 97.25 206 LEU A CA 1
ATOM 1613 C C . LEU A 1 206 ? -9.718 -3.121 -9.713 1.00 97.25 206 LEU A C 1
ATOM 1615 O O . LEU A 1 206 ? -10.346 -2.089 -9.478 1.00 97.25 206 LEU A O 1
ATOM 1619 N N . PRO A 1 207 ? -8.845 -3.660 -8.843 1.00 96.44 207 PRO A N 1
ATOM 1620 C CA . PRO A 1 207 ? -8.711 -3.231 -7.453 1.00 96.44 207 PRO A CA 1
ATOM 1621 C C . PRO A 1 207 ? -8.028 -1.866 -7.306 1.00 96.44 207 PRO A C 1
ATOM 1623 O O . PRO A 1 207 ? -7.487 -1.299 -8.259 1.00 96.44 207 PRO A O 1
ATOM 1626 N N . ALA A 1 208 ? -7.975 -1.347 -6.074 1.00 95.69 208 ALA A N 1
ATOM 1627 C CA . ALA A 1 208 ? -7.348 -0.057 -5.765 1.00 95.69 208 ALA A CA 1
ATOM 1628 C C . ALA A 1 208 ? -5.855 0.006 -6.153 1.00 95.69 208 ALA A C 1
ATOM 1630 O O . ALA A 1 208 ? -5.353 1.072 -6.525 1.00 95.69 208 ALA A O 1
ATOM 1631 N N . PHE A 1 209 ? -5.159 -1.134 -6.094 1.00 93.62 209 PHE A N 1
ATOM 1632 C CA . PHE A 1 209 ? -3.747 -1.296 -6.468 1.00 93.62 209 PHE A CA 1
ATOM 1633 C C . PHE A 1 209 ? -3.519 -1.337 -7.989 1.00 93.62 209 PHE A C 1
ATOM 1635 O O . PHE A 1 209 ? -2.379 -1.268 -8.451 1.00 93.62 209 PHE A O 1
ATOM 1642 N N . GLY A 1 210 ? -4.606 -1.415 -8.758 1.00 93.56 210 GLY A N 1
ATOM 1643 C CA . GLY A 1 210 ? -4.624 -1.557 -10.204 1.00 93.56 210 GLY A CA 1
ATOM 1644 C C . GLY A 1 210 ? -4.448 -2.989 -10.693 1.00 93.56 210 GLY A C 1
ATOM 1645 O O . GLY A 1 210 ? -4.416 -3.942 -9.921 1.00 93.56 210 GLY A O 1
ATOM 1646 N N . ALA A 1 211 ? -4.373 -3.125 -12.013 1.00 93.62 211 ALA A N 1
ATOM 1647 C CA . ALA A 1 211 ? -4.190 -4.394 -12.703 1.00 93.62 211 ALA A CA 1
ATOM 1648 C C . ALA A 1 211 ? -3.034 -4.288 -13.695 1.00 93.62 211 ALA A C 1
ATOM 1650 O O . ALA A 1 211 ? -2.650 -3.189 -14.113 1.00 93.62 211 ALA A O 1
ATOM 1651 N N . SER A 1 212 ? -2.480 -5.436 -14.059 1.00 94.62 212 SER A N 1
ATOM 1652 C CA . SER A 1 212 ? -1.463 -5.526 -15.096 1.00 94.62 212 SER A CA 1
ATOM 1653 C C . SER A 1 212 ? -2.029 -5.195 -16.480 1.00 94.62 212 SER A C 1
ATOM 1655 O O . SER A 1 212 ? -3.230 -5.325 -16.729 1.00 94.62 212 SER A O 1
ATOM 1657 N N . LEU A 1 213 ? -1.166 -4.760 -17.399 1.00 94.88 213 LEU A N 1
ATOM 1658 C CA . LEU A 1 213 ? -1.574 -4.500 -18.779 1.00 94.88 213 LEU A CA 1
ATOM 1659 C C . LEU A 1 213 ? -2.106 -5.770 -19.460 1.00 94.88 213 LEU A C 1
ATOM 1661 O O . LEU A 1 213 ? -3.094 -5.699 -20.184 1.00 94.88 213 LEU A O 1
ATOM 1665 N N . GLU A 1 214 ? -1.499 -6.920 -19.181 1.00 93.56 214 GLU A N 1
ATOM 1666 C CA . GLU A 1 214 ? -1.893 -8.215 -19.731 1.00 93.56 214 GLU A CA 1
ATOM 1667 C C . GLU A 1 214 ? -3.308 -8.611 -19.270 1.00 93.56 214 GLU A C 1
ATOM 1669 O O . GLU A 1 214 ? -4.117 -9.074 -20.075 1.00 93.56 214 GLU A O 1
ATOM 1674 N N . GLU A 1 215 ? -3.653 -8.366 -17.998 1.00 93.75 215 GLU A N 1
ATOM 1675 C CA . GLU A 1 215 ? -5.027 -8.534 -17.504 1.00 93.75 215 GLU A CA 1
ATOM 1676 C C . GLU A 1 215 ? -5.996 -7.584 -18.218 1.00 93.75 215 GLU A C 1
ATOM 1678 O O . GLU A 1 215 ? -7.076 -8.000 -18.636 1.00 93.75 215 GLU A O 1
ATOM 1683 N N . MET A 1 216 ? -5.618 -6.313 -18.392 1.00 95.38 216 MET A N 1
ATOM 1684 C CA . MET A 1 216 ? -6.461 -5.333 -19.083 1.00 95.38 216 MET A CA 1
ATOM 1685 C C . MET A 1 216 ? -6.728 -5.732 -20.541 1.00 95.38 216 MET A C 1
ATOM 1687 O O . MET A 1 216 ? -7.861 -5.605 -21.001 1.00 95.38 216 MET A O 1
ATOM 1691 N N . GLU A 1 217 ? -5.716 -6.217 -21.263 1.00 95.50 217 GLU A N 1
ATOM 1692 C CA . GLU A 1 217 ? -5.840 -6.699 -22.645 1.00 95.50 217 GLU A CA 1
ATOM 1693 C C . GLU A 1 217 ? -6.716 -7.951 -22.741 1.00 95.50 217 GLU A C 1
ATOM 1695 O O . GLU A 1 217 ? -7.576 -8.044 -23.621 1.00 95.50 217 GLU A O 1
ATOM 1700 N N . LEU A 1 218 ? -6.548 -8.893 -21.809 1.00 94.50 218 LEU A N 1
ATOM 1701 C CA . LEU A 1 218 ? -7.366 -10.099 -21.745 1.00 94.50 218 LEU A CA 1
ATOM 1702 C C . LEU A 1 218 ? -8.843 -9.761 -21.518 1.00 94.50 218 LEU A C 1
ATOM 1704 O O . LEU A 1 218 ? -9.705 -10.246 -22.253 1.00 94.50 218 LEU A O 1
ATOM 1708 N N . LEU A 1 219 ? -9.140 -8.913 -20.532 1.00 95.38 219 LEU A N 1
ATOM 1709 C CA . LEU A 1 219 ? -10.506 -8.484 -20.228 1.00 95.38 219 LEU A CA 1
ATOM 1710 C C . LEU A 1 219 ? -11.125 -7.720 -21.404 1.00 95.38 219 LEU A C 1
ATOM 1712 O O . LEU A 1 219 ? -12.265 -7.986 -21.783 1.00 95.38 219 LEU A O 1
ATOM 1716 N N . ASP A 1 220 ? -10.351 -6.841 -22.042 1.00 95.44 220 ASP A N 1
ATOM 1717 C CA . ASP A 1 220 ? -10.777 -6.126 -23.243 1.00 95.44 220 ASP A CA 1
ATOM 1718 C C . ASP A 1 220 ? -11.155 -7.083 -24.387 1.00 95.44 220 ASP A C 1
ATOM 1720 O O . ASP A 1 220 ? -12.178 -6.894 -25.047 1.00 95.44 220 ASP A O 1
ATOM 1724 N N . SER A 1 221 ? -10.374 -8.151 -24.585 1.00 95.25 221 SER A N 1
ATOM 1725 C CA . SER A 1 221 ? -10.644 -9.173 -25.606 1.00 95.25 221 SER A CA 1
ATOM 1726 C C . SER A 1 221 ? -11.876 -10.038 -25.311 1.00 95.25 221 SER A C 1
ATOM 1728 O O . SER A 1 221 ? -12.495 -10.552 -26.240 1.00 95.25 221 SER A O 1
ATOM 1730 N N . LYS A 1 222 ? -12.256 -10.173 -24.033 1.00 95.94 222 LYS A N 1
ATOM 1731 C CA . LYS A 1 222 ? -13.439 -10.926 -23.585 1.00 95.94 222 LYS A CA 1
ATOM 1732 C C . LYS A 1 222 ? -14.749 -10.145 -23.719 1.00 95.94 222 LYS A C 1
ATOM 1734 O O . LYS A 1 222 ? -15.805 -10.720 -23.488 1.00 95.94 222 LYS A O 1
ATOM 1739 N N . GLY A 1 223 ? -14.706 -8.855 -24.064 1.00 95.56 223 GLY A N 1
ATOM 1740 C CA . GLY A 1 223 ? -15.917 -8.043 -24.226 1.00 95.56 223 GLY A CA 1
ATOM 1741 C C . GLY A 1 223 ? -16.655 -7.761 -22.911 1.00 95.56 223 GLY A C 1
ATOM 1742 O O . GLY A 1 223 ? -17.877 -7.609 -22.903 1.00 95.56 223 GLY A O 1
ATOM 1743 N N . VAL A 1 224 ? -15.934 -7.705 -21.786 1.00 97.69 224 VAL A N 1
ATOM 1744 C CA . VAL A 1 224 ? -16.518 -7.361 -20.479 1.00 97.69 224 VAL A CA 1
ATOM 1745 C C . VAL A 1 224 ? -16.682 -5.851 -20.311 1.00 97.69 224 VAL A C 1
ATOM 1747 O O . VAL A 1 224 ? -16.083 -5.039 -21.020 1.00 97.69 224 VAL A O 1
ATOM 1750 N N . THR A 1 225 ? -17.481 -5.459 -19.322 1.00 98.19 225 THR A N 1
ATOM 1751 C CA . THR A 1 225 ? -17.450 -4.100 -18.774 1.00 98.19 225 THR A CA 1
ATOM 1752 C C . THR A 1 225 ? -16.422 -4.041 -17.651 1.00 98.19 225 THR A C 1
ATOM 1754 O O . THR A 1 225 ? -16.616 -4.642 -16.599 1.00 98.19 225 THR A O 1
ATOM 1757 N N . THR A 1 226 ? -15.341 -3.296 -17.846 1.00 98.19 226 THR A N 1
ATOM 1758 C CA . THR A 1 226 ? -14.305 -3.132 -16.822 1.00 98.19 226 THR A CA 1
ATOM 1759 C C . THR A 1 226 ? -14.628 -1.929 -15.947 1.00 98.19 226 THR A C 1
ATOM 1761 O O . THR A 1 226 ? -14.816 -0.831 -16.464 1.00 98.19 226 THR A O 1
ATOM 1764 N N . VAL A 1 227 ? -14.662 -2.107 -14.628 1.00 98.12 227 VAL A N 1
ATOM 1765 C CA . VAL A 1 227 ? -14.785 -1.022 -13.646 1.00 98.12 227 VAL A CA 1
ATOM 1766 C C . VAL A 1 227 ? -13.438 -0.832 -12.970 1.00 98.12 227 VAL A C 1
ATOM 1768 O O . VAL A 1 227 ? -12.993 -1.655 -12.178 1.00 98.12 227 VAL A O 1
ATOM 1771 N N . ASP A 1 228 ? -12.765 0.262 -13.298 1.00 97.62 228 ASP A N 1
ATOM 1772 C CA . ASP A 1 228 ? -11.425 0.545 -12.808 1.00 97.62 228 ASP A CA 1
ATOM 1773 C C . ASP A 1 228 ? -11.470 1.397 -11.537 1.00 97.62 228 ASP A C 1
ATOM 1775 O O . ASP A 1 228 ? -11.651 2.625 -11.583 1.00 97.62 228 ASP A O 1
ATOM 1779 N N . THR A 1 229 ? -11.271 0.739 -10.394 1.00 96.94 229 THR A N 1
ATOM 1780 C CA . THR A 1 229 ? -11.204 1.405 -9.094 1.00 96.94 229 THR A CA 1
ATOM 1781 C C . THR A 1 229 ? -9.781 1.792 -8.708 1.00 96.94 229 THR A C 1
ATOM 1783 O O . THR A 1 229 ? -9.587 2.274 -7.596 1.00 96.94 229 THR A O 1
ATOM 1786 N N . THR A 1 230 ? -8.792 1.668 -9.607 1.00 96.75 230 THR A N 1
ATOM 1787 C CA . THR A 1 230 ? -7.392 2.015 -9.320 1.00 96.75 230 THR A CA 1
ATOM 1788 C C . THR A 1 230 ? -7.295 3.395 -8.677 1.00 96.75 230 THR A C 1
ATOM 1790 O O . THR A 1 230 ? -7.842 4.392 -9.176 1.00 96.75 230 THR A O 1
ATOM 1793 N N . CYS A 1 231 ? -6.543 3.472 -7.581 1.00 95.69 231 CYS A N 1
ATOM 1794 C CA . CYS A 1 231 ? -6.282 4.712 -6.878 1.00 95.69 231 CYS A CA 1
ATOM 1795 C C . CYS A 1 231 ? -5.606 5.736 -7.820 1.00 95.69 231 CYS A C 1
ATOM 1797 O O . CYS A 1 231 ? -4.631 5.419 -8.518 1.00 95.69 231 CYS A O 1
ATOM 1799 N N . PRO A 1 232 ? -6.059 7.002 -7.853 1.00 93.81 232 PRO A N 1
ATOM 1800 C CA . PRO A 1 232 ? -5.423 8.033 -8.676 1.00 93.81 232 PRO A CA 1
ATOM 1801 C C . PRO A 1 232 ? -3.942 8.270 -8.351 1.00 93.81 232 PRO A C 1
ATOM 1803 O O . PRO A 1 232 ? -3.173 8.628 -9.243 1.00 93.81 232 PRO A O 1
ATOM 1806 N N . TRP A 1 233 ? -3.511 7.998 -7.115 1.00 94.12 233 TRP A N 1
ATOM 1807 C CA . TRP A 1 233 ? -2.096 8.043 -6.735 1.00 94.12 233 TRP A CA 1
ATOM 1808 C C . TRP A 1 233 ? -1.277 6.927 -7.391 1.00 94.12 233 TRP A C 1
ATOM 1810 O O . TRP A 1 233 ? -0.213 7.210 -7.933 1.00 94.12 233 TRP A O 1
ATOM 1820 N N . VAL A 1 234 ? -1.806 5.704 -7.472 1.00 95.75 234 VAL A N 1
ATOM 1821 C CA . VAL A 1 234 ? -1.184 4.597 -8.229 1.00 95.75 234 VAL A CA 1
ATOM 1822 C C . VAL A 1 234 ? -1.116 4.942 -9.721 1.00 95.75 234 VAL A C 1
ATOM 1824 O O . VAL A 1 234 ? -0.087 4.807 -10.377 1.00 95.75 234 VAL A O 1
ATOM 1827 N N . SER A 1 235 ? -2.183 5.536 -10.251 1.00 94.25 235 SER A N 1
ATOM 1828 C CA . SER A 1 235 ? -2.239 6.009 -11.644 1.00 94.25 235 SER A CA 1
ATOM 1829 C C . SER A 1 235 ? -1.166 7.068 -11.960 1.00 94.25 235 SER A C 1
ATOM 1831 O O . SER A 1 235 ? -0.672 7.176 -13.090 1.00 94.25 235 SER A O 1
ATOM 1833 N N . LYS A 1 236 ? -0.781 7.865 -10.955 1.00 94.56 236 LYS A N 1
ATOM 1834 C CA . LYS A 1 236 ? 0.315 8.835 -11.049 1.00 94.56 236 LYS A CA 1
ATOM 1835 C C . LYS A 1 236 ? 1.673 8.133 -11.139 1.00 94.56 236 LYS A C 1
ATOM 1837 O O . LYS A 1 236 ? 2.501 8.587 -11.927 1.00 94.56 236 LYS A O 1
ATOM 1842 N N . VAL A 1 237 ? 1.875 7.007 -10.443 1.00 96.38 237 VAL A N 1
ATOM 1843 C CA . VAL A 1 237 ? 3.063 6.141 -10.607 1.00 96.38 237 VAL A CA 1
ATOM 1844 C C . VAL A 1 237 ? 3.173 5.668 -12.058 1.00 96.38 237 VAL A C 1
ATOM 1846 O O . VAL A 1 237 ? 4.230 5.802 -12.672 1.00 96.38 237 VAL A O 1
ATOM 1849 N N . TRP A 1 238 ? 2.066 5.222 -12.662 1.00 95.25 238 TRP A N 1
ATOM 1850 C CA . TRP A 1 238 ? 2.051 4.796 -14.069 1.00 95.25 238 TRP A CA 1
ATOM 1851 C C . TRP A 1 238 ? 2.426 5.935 -15.025 1.00 95.25 238 TRP A C 1
ATOM 1853 O O . TRP A 1 238 ? 3.150 5.754 -16.001 1.00 95.25 238 TRP A O 1
ATOM 1863 N N . THR A 1 239 ? 1.986 7.154 -14.711 1.00 94.75 239 THR A N 1
ATOM 1864 C CA . THR A 1 239 ? 2.383 8.354 -15.458 1.00 94.75 239 THR A CA 1
ATOM 1865 C C . THR A 1 239 ? 3.872 8.673 -15.287 1.00 94.75 239 THR A C 1
ATOM 1867 O O . THR A 1 239 ? 4.485 9.219 -16.205 1.00 94.75 239 THR A O 1
ATOM 1870 N N . THR A 1 240 ? 4.466 8.353 -14.138 1.00 95.50 240 THR A N 1
ATOM 1871 C CA . THR A 1 240 ? 5.906 8.498 -13.888 1.00 95.50 240 THR A CA 1
ATOM 1872 C C . THR A 1 240 ? 6.717 7.488 -14.696 1.00 95.50 240 THR A C 1
ATOM 1874 O O . THR A 1 240 ? 7.624 7.899 -15.418 1.00 95.50 240 THR A O 1
ATOM 1877 N N . VAL A 1 241 ? 6.361 6.201 -14.685 1.00 96.31 241 VAL A N 1
ATOM 1878 C CA . VAL A 1 241 ? 7.095 5.194 -15.478 1.00 96.31 241 VAL A CA 1
ATOM 1879 C C . VAL A 1 241 ? 6.954 5.424 -16.988 1.00 96.31 241 VAL A C 1
ATOM 1881 O O . VAL A 1 241 ? 7.918 5.254 -17.731 1.00 96.31 241 VAL A O 1
ATOM 1884 N N . ASP A 1 242 ? 5.817 5.959 -17.450 1.00 95.25 242 ASP A N 1
ATOM 1885 C CA . ASP A 1 242 ? 5.664 6.442 -18.828 1.00 95.25 242 ASP A CA 1
ATOM 1886 C C . ASP A 1 242 ? 6.670 7.562 -19.180 1.00 95.25 242 ASP A C 1
ATOM 1888 O O . ASP A 1 242 ? 7.050 7.721 -20.344 1.00 95.25 242 ASP A O 1
ATOM 1892 N N . LYS A 1 243 ? 7.040 8.420 -18.215 1.00 95.31 243 LYS A N 1
ATOM 1893 C CA . LYS A 1 243 ? 8.042 9.479 -18.429 1.00 95.31 243 LYS A CA 1
ATOM 1894 C C . LYS A 1 243 ? 9.442 8.887 -18.516 1.00 95.31 243 LYS A C 1
ATOM 1896 O O . LYS A 1 243 ? 10.197 9.335 -19.371 1.00 95.31 243 LYS A O 1
ATOM 1901 N N . HIS A 1 244 ? 9.755 7.884 -17.695 1.00 96.12 244 HIS A N 1
ATOM 1902 C CA . HIS A 1 244 ? 11.034 7.172 -17.771 1.00 96.12 244 HIS A CA 1
ATOM 1903 C C . HIS A 1 244 ? 11.231 6.567 -19.163 1.00 96.12 244 HIS A C 1
ATOM 1905 O O . HIS A 1 244 ? 12.236 6.836 -19.810 1.00 96.12 244 HIS A O 1
ATOM 1911 N N . GLN A 1 245 ? 10.220 5.869 -19.683 1.00 93.81 245 GLN A N 1
ATOM 1912 C CA . GLN A 1 245 ? 10.263 5.273 -21.025 1.00 93.81 245 GLN A CA 1
ATOM 1913 C C . GLN A 1 245 ? 10.482 6.313 -22.125 1.00 93.81 245 GLN A C 1
ATOM 1915 O O . GLN A 1 245 ? 11.306 6.126 -23.012 1.00 93.81 245 GLN A O 1
ATOM 1920 N N . ARG A 1 246 ? 9.770 7.446 -22.056 1.00 94.00 246 ARG A N 1
ATOM 1921 C CA . ARG A 1 246 ? 9.953 8.556 -23.008 1.00 94.00 246 ARG A CA 1
ATOM 1922 C C . ARG A 1 246 ? 11.358 9.153 -22.967 1.00 94.00 246 ARG A C 1
ATOM 1924 O O . ARG A 1 246 ? 11.783 9.728 -23.962 1.00 94.00 246 ARG A O 1
ATOM 1931 N N . ALA A 1 247 ? 12.032 9.053 -21.826 1.00 94.75 247 ALA A N 1
ATOM 1932 C CA . ALA A 1 247 ? 13.405 9.494 -21.628 1.00 94.75 247 ALA A CA 1
ATOM 1933 C C . ALA A 1 247 ? 14.441 8.378 -21.875 1.00 94.75 247 ALA A C 1
ATOM 1935 O O . ALA A 1 247 ? 15.619 8.598 -21.600 1.00 94.75 247 ALA A O 1
ATOM 1936 N N . ASP A 1 248 ? 14.028 7.206 -22.385 1.00 95.56 248 ASP A N 1
ATOM 1937 C CA . ASP A 1 248 ? 14.898 6.035 -22.579 1.00 95.56 248 ASP A CA 1
ATOM 1938 C C . ASP A 1 248 ? 15.615 5.622 -21.274 1.00 95.56 248 ASP A C 1
ATOM 1940 O O . ASP A 1 248 ? 16.799 5.287 -21.245 1.00 95.56 248 ASP A O 1
ATOM 1944 N N . MET A 1 249 ? 14.889 5.723 -20.155 1.00 97.50 249 MET A N 1
ATOM 1945 C CA . MET A 1 249 ? 15.341 5.320 -18.827 1.00 97.50 249 MET A CA 1
ATOM 1946 C C . MET A 1 249 ? 14.678 4.011 -18.408 1.00 97.50 249 MET A C 1
ATOM 1948 O O . MET A 1 249 ? 13.466 3.824 -18.550 1.00 97.50 249 MET A O 1
ATOM 1952 N N . THR A 1 250 ? 15.469 3.144 -17.791 1.00 98.25 250 THR A N 1
ATOM 1953 C CA . THR A 1 250 ? 14.981 1.973 -17.065 1.00 98.25 250 THR A CA 1
ATOM 1954 C C . THR A 1 250 ? 14.262 2.414 -15.801 1.00 98.25 250 THR A C 1
ATOM 1956 O O . THR A 1 250 ? 14.794 3.213 -15.033 1.00 98.25 250 THR A O 1
ATOM 1959 N N . SER A 1 251 ? 13.068 1.883 -15.544 1.00 98.25 251 SER A N 1
ATOM 1960 C CA . SER A 1 251 ? 12.349 2.190 -14.304 1.00 98.25 251 SER A CA 1
ATOM 1961 C C . SER A 1 251 ? 12.866 1.335 -13.151 1.00 98.25 251 SER A C 1
ATOM 1963 O O . SER A 1 251 ? 12.630 0.130 -13.120 1.00 98.25 251 SER A O 1
ATOM 1965 N N . ILE A 1 252 ? 13.538 1.960 -12.190 1.00 98.25 252 ILE A N 1
ATOM 1966 C CA . ILE A 1 252 ? 13.784 1.369 -10.878 1.00 98.25 252 ILE A CA 1
ATOM 1967 C C . ILE A 1 252 ? 12.530 1.596 -10.037 1.00 98.25 252 ILE A C 1
ATOM 1969 O O . ILE A 1 252 ? 12.128 2.739 -9.818 1.00 98.25 252 ILE A O 1
ATOM 1973 N N . ILE A 1 253 ? 11.885 0.515 -9.613 1.00 98.12 253 ILE A N 1
ATOM 1974 C CA . ILE A 1 253 ? 10.679 0.549 -8.787 1.00 98.12 253 ILE A CA 1
ATOM 1975 C C . ILE A 1 253 ? 11.090 0.209 -7.356 1.00 98.12 253 ILE A C 1
ATOM 1977 O O . ILE A 1 253 ? 11.428 -0.934 -7.065 1.00 98.12 253 ILE A O 1
ATOM 1981 N N . HIS A 1 254 ? 11.053 1.187 -6.455 1.00 97.56 254 HIS A N 1
ATOM 1982 C CA . HIS A 1 254 ? 11.171 0.927 -5.025 1.00 97.56 254 HIS A CA 1
ATOM 1983 C C . HIS A 1 254 ? 9.849 0.345 -4.511 1.00 97.56 254 HIS A C 1
ATOM 1985 O O . HIS A 1 254 ? 8.834 1.043 -4.461 1.00 97.56 254 HIS A O 1
ATOM 1991 N N . GLY A 1 255 ? 9.836 -0.944 -4.190 1.00 95.50 255 GLY A N 1
ATOM 1992 C CA . GLY A 1 255 ? 8.635 -1.669 -3.801 1.00 95.50 255 GLY A CA 1
ATOM 1993 C C . GLY A 1 255 ? 8.878 -3.160 -3.593 1.00 95.50 255 GLY A C 1
ATOM 1994 O O . GLY A 1 255 ? 9.952 -3.701 -3.856 1.00 95.50 255 GLY A O 1
ATOM 1995 N N . LYS A 1 256 ? 7.850 -3.864 -3.127 1.00 93.50 256 LYS A N 1
ATOM 1996 C CA . LYS A 1 256 ? 7.916 -5.316 -2.914 1.00 93.50 256 LYS A CA 1
ATOM 1997 C C . LYS A 1 256 ? 7.563 -6.021 -4.227 1.00 93.50 256 LYS A C 1
ATOM 1999 O O . LYS A 1 256 ? 6.433 -5.901 -4.679 1.00 93.50 256 LYS A O 1
ATOM 2004 N N . TYR A 1 257 ? 8.486 -6.781 -4.826 1.00 92.81 257 TYR A N 1
ATOM 2005 C CA . TYR A 1 257 ? 8.287 -7.379 -6.166 1.00 92.81 257 TYR A CA 1
ATOM 2006 C C . TYR A 1 257 ? 7.028 -8.256 -6.297 1.00 92.81 257 TYR A C 1
ATOM 2008 O O . TYR A 1 257 ? 6.459 -8.349 -7.378 1.00 92.81 257 TYR A O 1
ATOM 2016 N N . ALA A 1 258 ? 6.601 -8.892 -5.202 1.00 90.62 258 ALA A N 1
ATOM 2017 C CA . ALA A 1 258 ? 5.416 -9.746 -5.157 1.00 90.62 258 ALA A CA 1
ATOM 2018 C C . ALA A 1 258 ? 4.121 -8.989 -4.801 1.00 90.62 258 ALA A C 1
ATOM 2020 O O . ALA A 1 258 ? 3.056 -9.596 -4.759 1.00 90.62 258 ALA A O 1
ATOM 2021 N N . HIS A 1 259 ? 4.197 -7.688 -4.507 1.00 91.56 259 HIS A N 1
ATOM 2022 C CA . HIS A 1 259 ? 3.033 -6.879 -4.160 1.00 91.56 259 HIS A CA 1
ATOM 2023 C C . HIS A 1 259 ? 2.272 -6.452 -5.416 1.00 91.56 259 HIS A C 1
ATOM 2025 O O . HIS A 1 259 ? 2.870 -6.046 -6.413 1.00 91.56 259 HIS A O 1
ATOM 2031 N N . GLU A 1 260 ? 0.944 -6.475 -5.342 1.00 91.62 260 GLU A N 1
ATOM 2032 C CA . GLU A 1 260 ? 0.046 -6.289 -6.487 1.00 91.62 260 GLU A CA 1
ATOM 2033 C C . GLU A 1 260 ? 0.269 -4.946 -7.199 1.00 91.62 260 GLU A C 1
ATOM 2035 O O . GLU A 1 260 ? 0.413 -4.907 -8.417 1.00 91.62 260 GLU A O 1
ATOM 2040 N N . GLU A 1 261 ? 0.426 -3.854 -6.443 1.00 94.81 261 GLU A N 1
ATOM 2041 C CA . GLU A 1 261 ? 0.749 -2.533 -7.010 1.00 94.81 261 GLU A CA 1
ATOM 2042 C C . GLU A 1 261 ? 2.086 -2.519 -7.779 1.00 94.81 261 GLU A C 1
ATOM 2044 O O . GLU A 1 261 ? 2.205 -1.871 -8.825 1.00 94.81 261 GLU A O 1
ATOM 2049 N N . ALA A 1 262 ? 3.102 -3.230 -7.276 1.00 95.06 262 ALA A N 1
ATOM 2050 C CA . ALA A 1 262 ? 4.415 -3.290 -7.909 1.00 95.06 262 ALA A CA 1
ATOM 2051 C C . ALA A 1 262 ? 4.357 -4.121 -9.196 1.00 95.06 262 ALA A C 1
ATOM 2053 O O . ALA A 1 262 ? 4.924 -3.705 -10.203 1.00 95.06 262 ALA A O 1
ATOM 2054 N N . ILE A 1 263 ? 3.611 -5.231 -9.189 1.00 93.94 263 ILE A N 1
ATOM 2055 C CA . ILE A 1 263 ? 3.349 -6.065 -10.370 1.00 93.94 263 ILE A CA 1
ATOM 2056 C C . ILE A 1 263 ? 2.591 -5.261 -11.431 1.00 93.94 263 ILE A C 1
ATOM 2058 O O . ILE A 1 263 ? 3.034 -5.182 -12.579 1.00 93.94 263 ILE A O 1
ATOM 2062 N N . ALA A 1 264 ? 1.495 -4.597 -11.047 1.00 95.19 264 ALA A N 1
ATOM 2063 C CA . ALA A 1 264 ? 0.716 -3.754 -11.947 1.00 95.19 264 ALA A CA 1
ATOM 2064 C C . ALA A 1 264 ? 1.592 -2.643 -12.542 1.00 95.19 264 ALA A C 1
ATOM 2066 O O . ALA A 1 264 ? 1.634 -2.474 -13.757 1.00 95.19 264 ALA A O 1
ATOM 2067 N N . THR A 1 265 ? 2.374 -1.941 -11.719 1.00 96.62 265 THR A N 1
ATOM 2068 C CA . THR A 1 265 ? 3.290 -0.889 -12.186 1.00 96.62 265 THR A CA 1
ATOM 2069 C C . THR A 1 265 ? 4.381 -1.432 -13.110 1.00 96.62 265 THR A C 1
ATOM 2071 O O . THR A 1 265 ? 4.640 -0.837 -14.155 1.00 96.62 265 THR A O 1
ATOM 2074 N N . ALA A 1 266 ? 4.998 -2.564 -12.769 1.00 96.62 266 ALA A N 1
ATOM 2075 C CA . ALA A 1 266 ? 6.032 -3.200 -13.577 1.00 96.62 266 ALA A CA 1
ATOM 2076 C C . ALA A 1 266 ? 5.504 -3.653 -14.945 1.00 96.62 266 ALA A C 1
ATOM 2078 O O . ALA A 1 266 ? 6.194 -3.481 -15.949 1.00 96.62 266 ALA A O 1
ATOM 2079 N N . SER A 1 267 ? 4.257 -4.131 -15.019 1.00 95.62 267 SER A N 1
ATOM 2080 C CA . SER A 1 267 ? 3.624 -4.479 -16.298 1.00 95.62 267 SER A CA 1
ATOM 2081 C C . SER A 1 267 ? 3.508 -3.281 -17.247 1.00 95.62 267 SER A C 1
ATOM 2083 O O . SER A 1 267 ? 3.609 -3.446 -18.461 1.00 95.62 267 SER A O 1
ATOM 2085 N N . MET A 1 268 ? 3.389 -2.060 -16.706 1.00 95.44 268 MET A N 1
ATOM 2086 C CA . MET A 1 268 ? 3.327 -0.819 -17.484 1.00 95.44 268 MET A CA 1
ATOM 2087 C C . MET A 1 268 ? 4.696 -0.385 -18.016 1.00 95.44 268 MET A C 1
ATOM 2089 O O . MET A 1 268 ? 4.756 0.499 -18.872 1.00 95.44 268 MET A O 1
ATOM 2093 N N . CYS A 1 269 ? 5.784 -0.965 -17.501 1.00 95.88 269 CYS A N 1
ATOM 2094 C CA . CYS A 1 269 ? 7.157 -0.652 -17.873 1.00 95.88 269 CYS A CA 1
ATOM 2095 C C . CYS A 1 269 ? 7.614 -1.424 -19.118 1.00 95.88 269 CYS A C 1
ATOM 2097 O O . CYS A 1 269 ? 7.345 -2.618 -19.249 1.00 95.88 269 CYS A O 1
ATOM 2099 N N . GLU A 1 270 ? 8.374 -0.763 -19.996 1.00 94.25 270 GLU A N 1
ATOM 2100 C CA . GLU A 1 270 ? 9.111 -1.445 -21.074 1.00 94.25 270 GLU A CA 1
ATOM 2101 C C . GLU A 1 270 ? 10.342 -2.174 -20.512 1.00 94.25 270 GLU A C 1
ATOM 2103 O O . GLU A 1 270 ? 10.516 -3.367 -20.735 1.00 94.25 270 GLU A O 1
ATOM 2108 N N . THR A 1 271 ? 11.156 -1.479 -19.708 1.00 97.31 271 THR A N 1
ATOM 2109 C CA . THR A 1 271 ? 12.295 -2.057 -18.978 1.00 97.31 271 THR A CA 1
ATOM 2110 C C . THR A 1 271 ? 12.263 -1.588 -17.526 1.00 97.31 271 THR A C 1
ATOM 2112 O O . THR A 1 271 ? 12.155 -0.386 -17.258 1.00 97.31 271 THR A O 1
ATOM 2115 N N . TYR A 1 272 ? 12.367 -2.523 -16.583 1.00 98.19 272 TYR A N 1
ATOM 2116 C CA . TYR A 1 272 ? 12.324 -2.248 -15.152 1.00 98.19 272 TYR A CA 1
ATOM 2117 C C . TYR A 1 272 ? 13.236 -3.160 -14.327 1.00 98.19 272 TYR A C 1
ATOM 2119 O O . TYR A 1 272 ? 13.622 -4.246 -14.765 1.00 98.19 272 TYR A O 1
ATOM 2127 N N . LEU A 1 273 ? 13.506 -2.700 -13.107 1.00 98.44 273 LEU A N 1
ATOM 2128 C CA . LEU A 1 273 ? 14.062 -3.461 -11.994 1.00 98.44 273 LEU A CA 1
ATOM 2129 C C . LEU A 1 273 ? 13.344 -3.028 -10.705 1.00 98.44 273 LEU A C 1
ATOM 2131 O O . LEU A 1 273 ? 13.192 -1.835 -10.463 1.00 98.44 273 LEU A O 1
ATOM 2135 N N . ILE A 1 274 ? 12.897 -3.971 -9.885 1.00 98.50 274 ILE A N 1
ATOM 2136 C CA . ILE A 1 274 ? 12.237 -3.728 -8.602 1.00 98.50 274 ILE A CA 1
ATOM 2137 C C . ILE A 1 274 ? 13.249 -3.986 -7.486 1.00 98.50 274 ILE A C 1
ATOM 2139 O O . ILE A 1 274 ? 13.879 -5.043 -7.454 1.00 98.50 274 ILE A O 1
ATOM 2143 N N . ILE A 1 275 ? 13.376 -3.036 -6.564 1.00 98.00 275 ILE A N 1
ATOM 2144 C CA . ILE A 1 275 ? 14.202 -3.152 -5.359 1.00 98.00 275 ILE A CA 1
ATOM 2145 C C . ILE A 1 275 ? 13.344 -2.905 -4.121 1.00 98.00 275 ILE A C 1
ATOM 2147 O O . ILE A 1 275 ? 12.457 -2.052 -4.133 1.00 98.00 275 ILE A O 1
ATOM 2151 N N . LYS A 1 276 ? 13.601 -3.651 -3.049 1.00 95.44 276 LYS A N 1
ATOM 2152 C CA . LYS A 1 276 ? 12.772 -3.637 -1.841 1.00 95.44 276 LYS A CA 1
ATOM 2153 C C . LYS A 1 276 ? 13.169 -2.555 -0.841 1.00 95.44 276 LYS A C 1
ATOM 2155 O O . LYS A 1 276 ? 12.282 -1.975 -0.232 1.00 95.44 276 LYS A O 1
ATOM 2160 N N . ASP A 1 277 ? 14.465 -2.373 -0.625 1.00 95.19 277 ASP A N 1
ATOM 2161 C CA . ASP A 1 277 ? 15.012 -1.667 0.534 1.00 95.19 277 ASP A CA 1
ATOM 2162 C C . ASP A 1 277 ? 16.353 -0.995 0.202 1.00 95.19 277 ASP A C 1
ATOM 2164 O O . ASP A 1 277 ? 16.894 -1.140 -0.903 1.00 95.19 277 ASP A O 1
ATOM 2168 N N . MET A 1 278 ? 16.896 -0.255 1.173 1.00 96.94 278 MET A N 1
ATOM 2169 C CA . MET A 1 278 ? 18.192 0.412 1.032 1.00 96.94 278 MET A CA 1
ATOM 2170 C C . MET A 1 278 ? 19.326 -0.557 0.679 1.00 96.94 278 MET A C 1
ATOM 2172 O O . MET A 1 278 ? 20.156 -0.242 -0.168 1.00 96.94 278 MET A O 1
ATOM 2176 N N . LYS A 1 279 ? 19.342 -1.756 1.271 1.00 97.56 279 LYS A N 1
ATOM 2177 C CA . LYS A 1 279 ? 20.394 -2.748 1.023 1.00 97.56 279 LYS A CA 1
ATOM 2178 C C . LYS A 1 279 ? 20.440 -3.148 -0.451 1.00 97.56 279 LYS A C 1
ATOM 2180 O O . LYS A 1 279 ? 21.507 -3.199 -1.054 1.00 97.56 279 LYS A O 1
ATOM 2185 N N . GLN A 1 280 ? 19.284 -3.404 -1.059 1.00 98.12 280 GLN A N 1
ATOM 2186 C CA . GLN A 1 280 ? 19.218 -3.689 -2.493 1.00 98.12 280 GLN A CA 1
ATOM 2187 C C . GLN A 1 280 ? 19.596 -2.468 -3.341 1.00 98.12 280 GLN A C 1
ATOM 2189 O O . GLN A 1 280 ? 20.251 -2.621 -4.370 1.00 98.12 280 GLN A O 1
ATOM 2194 N N . ALA A 1 281 ? 19.241 -1.253 -2.914 1.00 98.44 281 ALA A N 1
ATOM 2195 C CA . ALA A 1 281 ? 19.670 -0.035 -3.600 1.00 98.44 281 ALA A CA 1
ATOM 2196 C C . ALA A 1 281 ? 21.203 0.125 -3.603 1.00 98.44 281 ALA A C 1
ATOM 2198 O O . ALA A 1 281 ? 21.780 0.454 -4.640 1.00 98.44 281 ALA A O 1
ATOM 2199 N N . GLU A 1 282 ? 21.859 -0.155 -2.474 1.00 98.56 282 GLU A N 1
ATOM 2200 C CA . GLU A 1 282 ? 23.320 -0.141 -2.318 1.00 98.56 282 GLU A CA 1
ATOM 2201 C C . GLU A 1 282 ? 24.003 -1.162 -3.229 1.00 98.56 282 GLU A C 1
ATOM 2203 O O . GLU A 1 282 ? 24.988 -0.836 -3.884 1.00 98.56 282 GLU A O 1
ATOM 2208 N N . GLU A 1 283 ? 23.448 -2.367 -3.357 1.00 98.44 283 GLU A N 1
ATOM 2209 C CA . GLU A 1 283 ? 23.970 -3.386 -4.276 1.00 98.44 283 GLU A CA 1
ATOM 2210 C C . GLU A 1 283 ? 23.935 -2.920 -5.740 1.00 98.44 283 GLU A C 1
ATOM 2212 O O . GLU A 1 283 ? 24.904 -3.106 -6.479 1.00 98.44 283 GLU A O 1
ATOM 2217 N N . ILE A 1 284 ? 22.838 -2.280 -6.162 1.00 98.50 284 ILE A N 1
ATOM 2218 C CA . ILE A 1 284 ? 22.716 -1.724 -7.517 1.00 98.50 284 ILE A CA 1
ATOM 2219 C C . ILE A 1 284 ? 23.646 -0.523 -7.706 1.00 98.50 284 ILE A C 1
ATOM 2221 O O . ILE A 1 284 ? 24.266 -0.386 -8.761 1.00 98.50 284 ILE A O 1
ATOM 2225 N N . ALA A 1 285 ? 23.782 0.337 -6.696 1.00 98.56 285 ALA A N 1
ATOM 2226 C CA . ALA A 1 285 ? 24.711 1.459 -6.731 1.00 98.56 285 ALA A CA 1
ATOM 2227 C C . ALA A 1 285 ? 26.168 0.989 -6.869 1.00 98.56 285 ALA A C 1
ATOM 2229 O O . ALA A 1 285 ? 26.893 1.482 -7.734 1.00 98.56 285 ALA A O 1
ATOM 2230 N N . SER A 1 286 ? 26.558 -0.006 -6.073 1.00 98.44 286 SER A N 1
ATOM 2231 C CA . SER A 1 286 ? 27.879 -0.632 -6.099 1.00 98.44 286 SER A CA 1
ATOM 2232 C C . SER A 1 286 ? 28.170 -1.273 -7.460 1.00 98.44 286 SER A C 1
ATOM 2234 O O . SER A 1 286 ? 29.244 -1.067 -8.031 1.00 98.44 286 SER A O 1
ATOM 2236 N N . TYR A 1 287 ? 27.175 -1.954 -8.050 1.00 98.50 287 TYR A N 1
ATOM 2237 C CA . TYR A 1 287 ? 27.255 -2.464 -9.422 1.00 98.50 287 TYR A CA 1
ATOM 2238 C C . TYR A 1 287 ? 27.482 -1.337 -10.441 1.00 98.50 287 TYR A C 1
ATOM 2240 O O . TYR A 1 287 ? 28.376 -1.431 -11.278 1.00 98.50 287 TYR A O 1
ATOM 2248 N N . ILE A 1 288 ? 26.711 -0.245 -10.387 1.00 98.25 288 ILE A N 1
ATOM 2249 C CA . ILE A 1 288 ? 26.849 0.879 -11.335 1.00 98.25 288 ILE A CA 1
ATOM 2250 C C . ILE A 1 288 ? 28.246 1.509 -11.256 1.00 98.25 288 ILE A C 1
ATOM 2252 O O . ILE A 1 288 ? 28.812 1.870 -12.289 1.00 98.25 288 ILE A O 1
ATOM 2256 N N . LEU A 1 289 ? 28.800 1.627 -10.049 1.00 98.12 289 LEU A N 1
ATOM 2257 C CA . LEU A 1 289 ? 30.126 2.197 -9.801 1.00 98.12 289 LEU A CA 1
ATOM 2258 C C . LEU A 1 289 ? 31.276 1.216 -10.062 1.00 98.12 289 LEU A C 1
ATOM 2260 O O . LEU A 1 289 ? 32.428 1.647 -10.084 1.00 98.12 289 LEU A O 1
ATOM 2264 N N . GLN A 1 290 ? 30.974 -0.066 -10.298 1.00 97.44 290 GLN A N 1
ATOM 2265 C CA . GLN A 1 290 ? 31.960 -1.137 -10.472 1.00 97.44 290 GLN A CA 1
ATOM 2266 C C . GLN A 1 290 ? 32.930 -1.220 -9.281 1.00 97.44 290 GLN A C 1
ATOM 2268 O O . GLN A 1 290 ? 34.144 -1.359 -9.445 1.00 97.44 290 GLN A O 1
ATOM 2273 N N . GLU A 1 291 ? 32.392 -1.098 -8.067 1.00 97.00 291 GLU A N 1
ATOM 2274 C CA . GLU A 1 291 ? 33.185 -1.182 -6.842 1.00 97.00 291 GLU A CA 1
ATOM 2275 C C . GLU A 1 291 ? 33.741 -2.602 -6.624 1.00 97.00 291 GLU A C 1
ATOM 2277 O O . GLU A 1 291 ? 33.145 -3.593 -7.065 1.00 97.00 291 GLU A O 1
ATOM 2282 N N . PRO A 1 292 ? 34.878 -2.746 -5.918 1.00 95.94 292 PRO A N 1
ATOM 2283 C CA . PRO A 1 292 ? 35.408 -4.058 -5.569 1.00 95.94 292 PRO A CA 1
ATOM 2284 C C . PRO A 1 292 ? 34.384 -4.895 -4.789 1.00 95.94 292 PRO A C 1
ATOM 2286 O O . PRO A 1 292 ? 33.907 -4.479 -3.738 1.00 95.94 292 PRO A O 1
ATOM 2289 N N . GLY A 1 293 ? 34.081 -6.097 -5.285 1.00 93.62 293 GLY A N 1
ATOM 2290 C CA . GLY A 1 293 ? 33.127 -7.006 -4.643 1.00 93.62 293 GLY A CA 1
ATOM 2291 C C . GLY A 1 293 ? 31.654 -6.726 -4.956 1.00 93.62 293 GLY A C 1
ATOM 2292 O O . GLY A 1 293 ? 30.792 -7.358 -4.346 1.00 93.62 293 GLY A O 1
ATOM 2293 N N . CYS A 1 294 ? 31.350 -5.822 -5.897 1.00 96.25 294 CYS A N 1
ATOM 2294 C CA . CYS A 1 294 ? 29.997 -5.697 -6.432 1.00 96.25 294 CYS A CA 1
ATOM 2295 C C . CYS A 1 294 ? 29.544 -6.993 -7.131 1.00 96.25 294 CYS A C 1
ATOM 2297 O O . CYS A 1 294 ? 30.359 -7.843 -7.501 1.00 96.25 294 CYS A O 1
ATOM 2299 N N . LEU A 1 295 ? 28.228 -7.140 -7.303 1.00 96.94 295 LEU A N 1
ATOM 2300 C CA . LEU A 1 295 ? 27.645 -8.296 -7.984 1.00 96.94 295 LEU A CA 1
ATOM 2301 C C . LEU A 1 295 ? 28.168 -8.401 -9.423 1.00 96.94 295 LEU A C 1
ATOM 2303 O O . LEU A 1 295 ? 28.299 -7.402 -10.127 1.00 96.94 295 LEU A O 1
ATOM 2307 N N . THR A 1 296 ? 28.402 -9.618 -9.893 1.00 97.62 296 THR A N 1
ATOM 2308 C CA . THR A 1 296 ? 28.575 -9.891 -11.326 1.00 97.62 296 THR A CA 1
ATOM 2309 C C . THR A 1 296 ? 27.241 -9.773 -12.071 1.00 97.62 296 THR A C 1
ATOM 2311 O O . THR A 1 296 ? 26.167 -9.741 -11.462 1.00 97.62 296 THR A O 1
ATOM 2314 N N . ASP A 1 297 ? 27.288 -9.729 -13.406 1.00 96.94 297 ASP A N 1
ATOM 2315 C CA . ASP A 1 297 ? 26.077 -9.717 -14.237 1.00 96.94 297 ASP A CA 1
ATOM 2316 C C . ASP A 1 297 ? 25.198 -10.940 -13.932 1.00 96.94 297 ASP A C 1
ATOM 2318 O O . ASP A 1 297 ? 23.984 -10.815 -13.760 1.00 96.94 297 ASP A O 1
ATOM 2322 N N . GLU A 1 298 ? 25.816 -12.119 -13.823 1.00 97.12 298 GLU A N 1
ATOM 2323 C CA . GLU A 1 298 ? 25.140 -13.383 -13.549 1.00 97.12 298 GLU A CA 1
ATOM 2324 C C . GLU A 1 298 ? 24.502 -13.397 -12.155 1.00 97.12 298 GLU A C 1
ATOM 2326 O O . GLU A 1 298 ? 23.357 -13.830 -12.009 1.00 97.12 298 GLU A O 1
ATOM 2331 N N . GLU A 1 299 ? 25.203 -12.897 -11.134 1.00 97.75 299 GLU A N 1
ATOM 2332 C CA . GLU A 1 299 ? 24.679 -12.818 -9.765 1.00 97.75 299 GLU A CA 1
ATOM 2333 C C . GLU A 1 299 ? 23.514 -11.834 -9.656 1.00 97.75 299 GLU A C 1
ATOM 2335 O O . GLU A 1 299 ? 22.507 -12.143 -9.013 1.00 97.75 299 GLU A O 1
ATOM 2340 N N . LEU A 1 300 ? 23.613 -10.671 -10.307 1.00 97.62 300 LEU A N 1
ATOM 2341 C CA . LEU A 1 300 ? 22.542 -9.679 -10.326 1.00 97.62 300 LEU A CA 1
ATOM 2342 C C . LEU A 1 300 ? 21.307 -10.251 -11.031 1.00 97.62 300 LEU A C 1
ATOM 2344 O O . LEU A 1 300 ? 20.211 -10.232 -10.468 1.00 97.62 300 LEU A O 1
ATOM 2348 N N . LEU A 1 301 ? 21.470 -10.836 -12.219 1.00 97.06 301 LEU A N 1
ATOM 2349 C CA . LEU A 1 301 ? 20.364 -11.462 -12.945 1.00 97.06 301 LEU A CA 1
ATOM 2350 C C . LEU A 1 301 ? 19.737 -12.620 -12.161 1.00 97.06 301 LEU A C 1
ATOM 2352 O O . LEU A 1 301 ? 18.513 -12.727 -12.108 1.00 97.06 301 LEU A O 1
ATOM 2356 N N . ALA A 1 302 ? 20.543 -13.456 -11.500 1.00 97.38 302 ALA A N 1
ATOM 2357 C CA . ALA A 1 302 ? 20.041 -14.549 -10.673 1.00 97.38 302 ALA A CA 1
ATOM 2358 C C . ALA A 1 302 ? 19.251 -14.041 -9.458 1.00 97.38 302 ALA A C 1
ATOM 2360 O O . ALA A 1 302 ? 18.188 -14.584 -9.141 1.00 97.38 302 ALA A O 1
ATOM 2361 N N . LYS A 1 303 ? 19.743 -12.989 -8.793 1.00 97.12 303 LYS A N 1
ATOM 2362 C CA . LYS A 1 303 ? 19.107 -12.396 -7.613 1.00 97.12 303 LYS A CA 1
ATOM 2363 C C . LYS A 1 303 ? 17.795 -11.694 -7.951 1.00 97.12 303 LYS A C 1
ATOM 2365 O O . LYS A 1 303 ? 16.807 -11.872 -7.241 1.00 97.12 303 LYS A O 1
ATOM 2370 N N . TYR A 1 304 ? 17.770 -10.944 -9.049 1.00 96.81 304 TYR A N 1
ATOM 2371 C CA . TYR A 1 304 ? 16.629 -10.123 -9.458 1.00 96.81 304 TYR A CA 1
ATOM 2372 C C . TYR A 1 304 ? 15.769 -10.770 -10.557 1.00 96.81 304 TYR A C 1
ATOM 2374 O O . TYR A 1 304 ? 14.926 -10.100 -11.149 1.00 96.81 304 TYR A O 1
ATOM 2382 N N . LYS A 1 305 ? 15.900 -12.082 -10.798 1.00 94.94 305 LYS A N 1
ATOM 2383 C CA . LYS A 1 305 ? 15.181 -12.819 -11.862 1.00 94.94 305 LYS A CA 1
ATOM 2384 C C . LYS A 1 305 ? 13.655 -12.648 -11.874 1.00 94.94 305 LYS A C 1
ATOM 2386 O O . LYS A 1 305 ? 13.039 -12.749 -12.925 1.00 94.94 305 LYS A O 1
ATOM 2391 N N . HIS A 1 306 ? 13.039 -12.418 -10.712 1.00 93.31 306 HIS A N 1
ATOM 2392 C CA . HIS A 1 306 ? 11.588 -12.214 -10.562 1.00 93.31 306 HIS A CA 1
ATOM 2393 C C . HIS A 1 306 ? 11.209 -10.738 -10.378 1.00 93.31 306 HIS A C 1
ATOM 2395 O O . HIS A 1 306 ? 10.037 -10.406 -10.238 1.00 93.31 306 HIS A O 1
ATOM 2401 N N . ALA A 1 307 ? 12.208 -9.862 -10.354 1.00 96.62 307 ALA A N 1
ATOM 2402 C CA . ALA A 1 307 ? 12.090 -8.444 -10.063 1.00 96.62 307 ALA A CA 1
ATOM 2403 C C . ALA A 1 307 ? 12.588 -7.576 -11.229 1.00 96.62 307 ALA A C 1
ATOM 2405 O O . ALA A 1 307 ? 12.634 -6.363 -11.097 1.00 96.62 307 ALA A O 1
ATOM 2406 N N . ALA A 1 308 ? 12.944 -8.154 -12.373 1.00 97.50 308 ALA A N 1
ATOM 2407 C CA . ALA A 1 308 ? 13.415 -7.430 -13.548 1.00 97.50 308 ALA A CA 1
ATOM 2408 C C . ALA A 1 308 ? 12.629 -7.839 -14.797 1.00 97.50 308 ALA A C 1
ATOM 2410 O O . ALA A 1 308 ? 11.997 -8.897 -14.829 1.00 97.50 308 ALA A O 1
ATOM 2411 N N . SER A 1 309 ? 12.672 -7.007 -15.838 1.00 96.62 309 SER A N 1
ATOM 2412 C CA . SER A 1 309 ? 12.113 -7.383 -17.141 1.00 96.62 309 SER A CA 1
ATOM 2413 C C . SER A 1 309 ? 12.814 -8.626 -17.716 1.00 96.62 309 SER A C 1
ATOM 2415 O O . SER A 1 309 ? 14.021 -8.771 -17.523 1.00 96.62 309 SER A O 1
ATOM 2417 N N . PRO A 1 310 ? 12.124 -9.488 -18.488 1.00 94.56 310 PRO A N 1
ATOM 2418 C CA . PRO A 1 310 ? 12.729 -10.709 -19.036 1.00 94.56 310 PRO A CA 1
ATOM 2419 C C . PRO A 1 310 ? 13.986 -10.471 -19.889 1.00 94.56 310 PRO A C 1
ATOM 2421 O O . PRO A 1 310 ? 14.895 -11.293 -19.902 1.00 94.56 310 PRO A O 1
ATOM 2424 N N . HIS A 1 311 ? 14.054 -9.335 -20.590 1.00 95.88 311 HIS A N 1
ATOM 2425 C CA . HIS A 1 311 ? 15.183 -8.915 -21.430 1.00 95.88 311 HIS A CA 1
ATOM 2426 C C . HIS A 1 311 ? 16.166 -7.979 -20.714 1.00 95.88 311 HIS A C 1
ATOM 2428 O O . HIS A 1 311 ? 16.903 -7.240 -21.372 1.00 95.88 311 HIS A O 1
ATOM 2434 N N . PHE A 1 312 ? 16.145 -7.923 -19.382 1.00 97.75 312 PHE A N 1
ATOM 2435 C CA . PHE A 1 312 ? 16.990 -7.005 -18.630 1.00 97.75 312 PHE A CA 1
ATOM 2436 C C . PHE A 1 312 ? 18.482 -7.335 -18.805 1.00 97.75 312 PHE A C 1
ATOM 2438 O O . PHE A 1 312 ? 18.926 -8.431 -18.493 1.00 97.75 312 PHE A O 1
ATOM 2445 N N . ASP A 1 313 ? 19.259 -6.362 -19.280 1.00 97.69 313 ASP A N 1
ATOM 2446 C CA . ASP A 1 313 ? 20.717 -6.395 -19.365 1.00 97.69 313 ASP A CA 1
ATOM 2447 C C . ASP A 1 313 ? 21.281 -5.315 -18.421 1.00 97.69 313 ASP A C 1
ATOM 2449 O O . ASP A 1 313 ? 21.115 -4.125 -18.714 1.00 97.69 313 ASP A O 1
ATOM 2453 N N . PRO A 1 314 ? 21.952 -5.680 -17.313 1.00 97.31 314 PRO A N 1
ATOM 2454 C CA . PRO A 1 314 ? 22.452 -4.717 -16.334 1.00 97.31 314 PRO A CA 1
ATOM 2455 C C . PRO A 1 314 ? 23.453 -3.712 -16.933 1.00 97.31 314 PRO A C 1
ATOM 2457 O O . PRO A 1 314 ? 23.378 -2.516 -16.636 1.00 97.31 314 PRO A O 1
ATOM 2460 N N . LYS A 1 315 ? 24.317 -4.145 -17.866 1.00 95.38 315 LYS A N 1
ATOM 2461 C CA . LYS A 1 315 ? 25.333 -3.297 -18.523 1.00 95.38 315 LYS A CA 1
ATOM 2462 C C . LYS A 1 315 ? 24.725 -2.250 -19.443 1.00 95.38 315 LYS A C 1
ATOM 2464 O O . LYS A 1 315 ? 25.337 -1.207 -19.706 1.00 95.38 315 LYS A O 1
ATOM 2469 N N . LYS A 1 316 ? 23.544 -2.525 -19.989 1.00 97.00 316 LYS A N 1
ATOM 2470 C CA . LYS A 1 316 ? 22.809 -1.586 -20.838 1.00 97.00 316 LYS A CA 1
ATOM 2471 C C . LYS A 1 316 ? 21.839 -0.743 -20.020 1.00 97.00 316 LYS A C 1
ATOM 2473 O O . LYS A 1 316 ? 21.828 0.480 -20.148 1.00 97.00 316 LYS A O 1
ATOM 2478 N N . HIS A 1 317 ? 21.022 -1.391 -19.204 1.00 98.06 317 HIS A N 1
ATOM 2479 C CA . HIS A 1 317 ? 19.823 -0.810 -18.617 1.00 98.06 317 HIS A CA 1
ATOM 2480 C C . HIS A 1 317 ? 20.086 -0.024 -17.331 1.00 98.06 317 HIS A C 1
ATOM 2482 O O . HIS A 1 317 ? 19.282 0.842 -17.004 1.00 98.06 317 HIS A O 1
ATOM 2488 N N . LEU A 1 318 ? 21.224 -0.207 -16.654 1.00 98.12 318 LEU A N 1
ATOM 2489 C CA . LEU A 1 318 ? 21.589 0.620 -15.494 1.00 98.12 318 LEU A CA 1
ATOM 2490 C C . LEU A 1 318 ? 22.344 1.913 -15.863 1.00 98.12 318 LEU A C 1
ATOM 2492 O O . LEU A 1 318 ? 22.733 2.686 -14.993 1.00 98.12 318 LEU A O 1
ATOM 2496 N N . LYS A 1 319 ? 22.515 2.205 -17.162 1.00 97.44 319 LYS A N 1
ATOM 2497 C CA . LYS A 1 319 ? 23.169 3.439 -17.649 1.00 97.44 319 LYS A CA 1
ATOM 2498 C C . LYS A 1 319 ? 22.297 4.691 -17.590 1.00 97.44 319 LYS A C 1
ATOM 2500 O O . LYS A 1 319 ? 22.820 5.802 -17.713 1.00 97.44 319 LYS A O 1
ATOM 2505 N N . LYS A 1 320 ? 20.981 4.508 -17.513 1.00 98.00 320 LYS A N 1
ATOM 2506 C CA . LYS A 1 320 ? 19.957 5.553 -17.443 1.00 98.00 320 LYS A CA 1
ATOM 2507 C C . LYS A 1 320 ? 18.795 5.002 -16.633 1.00 98.00 320 LYS A C 1
ATOM 2509 O O . LYS A 1 320 ? 18.133 4.068 -17.085 1.00 98.00 320 LYS A O 1
ATOM 2514 N N . ILE A 1 321 ? 18.563 5.552 -15.451 1.00 98.25 321 ILE A N 1
ATOM 2515 C CA . ILE A 1 321 ? 17.584 5.012 -14.510 1.00 98.25 321 ILE A CA 1
ATOM 2516 C C . ILE A 1 321 ? 16.612 6.091 -14.036 1.00 98.25 321 ILE A C 1
ATOM 2518 O O . ILE A 1 321 ? 16.988 7.231 -13.785 1.00 98.25 321 ILE A O 1
ATOM 2522 N N . GLY A 1 322 ? 15.343 5.723 -13.917 1.00 98.00 322 GLY A N 1
ATOM 2523 C CA . GLY A 1 322 ? 14.294 6.548 -13.338 1.00 98.00 322 GLY A CA 1
ATOM 2524 C C . GLY A 1 322 ? 13.722 5.873 -12.097 1.00 98.00 322 GLY A C 1
ATOM 2525 O O . GLY A 1 322 ? 13.315 4.719 -12.186 1.00 98.00 322 GLY A O 1
ATOM 2526 N N . LEU A 1 323 ? 13.670 6.561 -10.959 1.00 97.81 323 LEU A N 1
ATOM 2527 C CA . LEU A 1 323 ? 13.108 6.042 -9.714 1.00 97.81 323 LEU A CA 1
ATOM 2528 C C . LEU A 1 323 ? 11.611 6.364 -9.614 1.00 97.81 323 LEU A C 1
ATOM 2530 O O . LEU A 1 323 ? 11.205 7.531 -9.595 1.00 97.81 323 LEU A O 1
ATOM 2534 N N . ALA A 1 324 ? 10.808 5.309 -9.515 1.00 96.88 324 ALA A N 1
ATOM 2535 C CA . ALA A 1 324 ? 9.410 5.338 -9.107 1.00 96.88 324 ALA A CA 1
ATOM 2536 C C . ALA A 1 324 ? 9.240 4.467 -7.858 1.00 96.88 324 ALA A C 1
ATOM 2538 O O . ALA A 1 324 ? 10.024 3.557 -7.612 1.00 96.88 324 ALA A O 1
ATOM 2539 N N . ASN A 1 325 ? 8.209 4.734 -7.070 1.00 95.81 325 ASN A N 1
ATOM 2540 C CA . ASN A 1 325 ? 7.997 4.088 -5.778 1.00 95.81 325 ASN A CA 1
ATOM 2541 C C . ASN A 1 325 ? 6.570 3.562 -5.687 1.00 95.81 325 ASN A C 1
ATOM 2543 O O . ASN A 1 325 ? 5.630 4.249 -6.103 1.00 95.81 325 ASN A O 1
ATOM 2547 N N . GLN A 1 326 ? 6.421 2.384 -5.093 1.00 95.94 326 GLN A N 1
ATOM 2548 C CA . GLN A 1 326 ? 5.141 1.904 -4.598 1.00 95.94 326 GLN A CA 1
ATOM 2549 C C . GLN A 1 326 ? 4.600 2.898 -3.554 1.00 95.94 326 GLN A C 1
ATOM 2551 O O . GLN A 1 326 ? 5.325 3.340 -2.661 1.00 95.94 326 GLN A O 1
ATOM 2556 N N . THR A 1 327 ? 3.320 3.256 -3.661 1.00 95.31 327 THR A N 1
ATOM 2557 C CA . THR A 1 327 ? 2.698 4.387 -2.949 1.00 95.31 327 THR A CA 1
ATOM 2558 C C . THR A 1 327 ? 2.699 4.260 -1.425 1.00 95.31 327 THR A C 1
ATOM 2560 O O . THR A 1 327 ? 2.556 5.262 -0.716 1.00 95.31 327 THR A O 1
ATOM 2563 N N . THR A 1 328 ? 2.855 3.037 -0.920 1.00 93.88 328 THR A N 1
ATOM 2564 C CA . THR A 1 328 ? 2.807 2.685 0.501 1.00 93.88 328 THR A CA 1
ATOM 2565 C C . THR A 1 328 ? 4.178 2.432 1.125 1.00 93.88 328 THR A C 1
ATOM 2567 O O . THR A 1 328 ? 4.213 1.983 2.262 1.00 93.88 328 THR A O 1
ATOM 2570 N N . MET A 1 329 ? 5.292 2.657 0.417 1.00 93.81 329 MET A N 1
ATOM 2571 C CA . MET A 1 329 ? 6.634 2.451 0.987 1.00 93.81 329 MET A CA 1
ATOM 2572 C C . MET A 1 329 ? 6.970 3.480 2.075 1.00 93.81 329 MET A C 1
ATOM 2574 O O . MET A 1 329 ? 6.378 4.562 2.155 1.00 93.81 329 MET A O 1
ATOM 2578 N N . TYR A 1 330 ? 7.960 3.166 2.913 1.00 90.81 330 TYR A N 1
ATOM 2579 C CA . TYR A 1 330 ? 8.447 4.103 3.921 1.00 90.81 330 TYR A CA 1
ATOM 2580 C C . TYR A 1 330 ? 9.106 5.330 3.269 1.00 90.81 330 TYR A C 1
ATOM 2582 O O . TYR A 1 330 ? 10.029 5.221 2.451 1.00 90.81 330 TYR A O 1
ATOM 2590 N N . LYS A 1 331 ? 8.631 6.532 3.623 1.00 89.00 331 LYS A N 1
ATOM 2591 C CA . LYS A 1 331 ? 9.031 7.775 2.947 1.00 89.00 331 LYS A CA 1
ATOM 2592 C C . LYS A 1 331 ? 10.510 8.104 3.149 1.00 89.00 331 LYS A C 1
ATOM 2594 O O . LYS A 1 331 ? 11.185 8.480 2.191 1.00 89.00 331 LYS A O 1
ATOM 2599 N N . LYS A 1 332 ? 11.026 7.987 4.379 1.00 89.19 332 LYS A N 1
ATOM 2600 C CA . LYS A 1 332 ? 12.424 8.360 4.673 1.00 89.19 332 LYS A CA 1
ATOM 2601 C C . LYS A 1 332 ? 13.411 7.458 3.936 1.00 89.19 332 LYS A C 1
ATOM 2603 O O . LYS A 1 332 ? 14.373 7.965 3.365 1.00 89.19 332 LYS A O 1
ATOM 2608 N N . GLU A 1 333 ? 13.138 6.155 3.894 1.00 92.19 333 GLU A N 1
ATOM 2609 C CA . GLU A 1 333 ? 13.943 5.207 3.120 1.00 92.19 333 GLU A CA 1
ATOM 2610 C C . GLU A 1 333 ? 13.879 5.522 1.622 1.00 92.19 333 GLU A C 1
ATOM 2612 O O . GLU A 1 333 ? 14.917 5.667 0.983 1.00 92.19 333 GLU A O 1
ATOM 2617 N N . THR A 1 334 ? 12.681 5.765 1.082 1.00 93.75 334 THR A N 1
ATOM 2618 C CA . THR A 1 334 ? 12.490 6.162 -0.324 1.00 93.75 334 THR A CA 1
ATOM 2619 C C . THR A 1 334 ? 13.331 7.386 -0.708 1.00 93.75 334 THR A C 1
ATOM 2621 O O . THR A 1 334 ? 14.016 7.398 -1.733 1.00 93.75 334 THR A O 1
ATOM 2624 N N . GLN A 1 335 ? 13.324 8.425 0.131 1.00 94.38 335 GLN A N 1
ATOM 2625 C CA . GLN A 1 335 ? 14.125 9.630 -0.096 1.00 94.38 335 GLN A CA 1
ATOM 2626 C C . GLN A 1 335 ? 15.629 9.353 -0.023 1.00 94.38 335 GLN A C 1
ATOM 2628 O O . GLN A 1 335 ? 16.405 9.952 -0.772 1.00 94.38 335 GLN A O 1
ATOM 2633 N N . ALA A 1 336 ? 16.052 8.466 0.877 1.00 96.44 336 ALA A N 1
ATOM 2634 C CA . ALA A 1 336 ? 17.445 8.073 0.998 1.00 96.44 336 ALA A CA 1
ATOM 2635 C C . ALA A 1 336 ? 17.909 7.276 -0.236 1.00 96.44 336 ALA A C 1
ATOM 2637 O O . ALA A 1 336 ? 18.974 7.583 -0.769 1.00 96.44 336 ALA A O 1
ATOM 2638 N N . ILE A 1 337 ? 17.090 6.351 -0.752 1.00 97.94 337 ILE A N 1
ATOM 2639 C CA . ILE A 1 337 ? 17.357 5.600 -1.992 1.00 97.94 337 ILE A CA 1
ATOM 2640 C C . ILE A 1 337 ? 17.480 6.553 -3.187 1.00 97.94 337 ILE A C 1
ATOM 2642 O O . ILE A 1 337 ? 18.414 6.445 -3.980 1.00 97.94 337 ILE A O 1
ATOM 2646 N N . GLY A 1 338 ? 16.586 7.541 -3.298 1.00 97.44 338 GLY A N 1
ATOM 2647 C CA . GLY A 1 338 ? 16.670 8.563 -4.346 1.00 97.44 338 GLY A CA 1
ATOM 2648 C C . GLY A 1 338 ? 17.986 9.344 -4.309 1.00 97.44 338 GLY A C 1
ATOM 2649 O O . GLY A 1 338 ? 18.637 9.500 -5.340 1.00 97.44 338 GLY A O 1
ATOM 2650 N N . LYS A 1 339 ? 18.418 9.777 -3.116 1.00 97.69 339 LYS A N 1
ATOM 2651 C CA . LYS A 1 339 ? 19.706 10.468 -2.926 1.00 97.69 339 LYS A CA 1
ATOM 2652 C C . LYS A 1 339 ? 20.905 9.567 -3.209 1.00 97.69 339 LYS A C 1
ATOM 2654 O O . LYS A 1 339 ? 21.915 10.062 -3.705 1.00 97.69 339 LYS A O 1
ATOM 2659 N N . LEU A 1 340 ? 20.820 8.283 -2.861 1.00 98.50 340 LEU A N 1
ATOM 2660 C CA . LEU A 1 340 ? 21.854 7.304 -3.176 1.00 98.50 340 LEU A CA 1
ATOM 2661 C C . LEU A 1 340 ? 22.034 7.226 -4.692 1.00 98.50 340 LEU A C 1
ATOM 2663 O O . LEU A 1 340 ? 23.118 7.534 -5.174 1.00 98.50 340 LEU A O 1
ATOM 2667 N N . PHE A 1 341 ? 20.968 6.940 -5.445 1.00 98.44 341 PHE A N 1
ATOM 2668 C CA . PHE A 1 341 ? 21.068 6.837 -6.901 1.00 98.44 341 PHE A CA 1
ATOM 2669 C C . PHE A 1 341 ? 21.464 8.144 -7.580 1.00 98.44 341 PHE A C 1
ATOM 2671 O O . PHE A 1 341 ? 22.247 8.107 -8.525 1.00 98.44 341 PHE A O 1
ATOM 2678 N N . GLU A 1 342 ? 21.006 9.298 -7.094 1.00 98.06 342 GLU A N 1
ATOM 2679 C CA . GLU A 1 342 ? 21.469 10.589 -7.609 1.00 98.06 342 GLU A CA 1
ATOM 2680 C C . GLU A 1 342 ? 22.998 10.706 -7.506 1.00 98.06 342 GLU A C 1
ATOM 2682 O O . GLU A 1 342 ? 23.673 10.962 -8.504 1.00 98.06 342 GLU A O 1
ATOM 2687 N N . LYS A 1 343 ? 23.559 10.427 -6.321 1.00 98.06 343 LYS A N 1
ATOM 2688 C CA . LYS A 1 343 ? 25.010 10.448 -6.085 1.00 98.06 343 LYS A CA 1
ATOM 2689 C C . LYS A 1 343 ? 25.745 9.403 -6.920 1.00 98.06 343 LYS A C 1
ATOM 2691 O O . LYS A 1 343 ? 26.768 9.728 -7.517 1.00 98.06 343 LYS A O 1
ATOM 2696 N N . THR A 1 344 ? 25.226 8.179 -6.991 1.00 98.44 344 THR A N 1
ATOM 2697 C CA . THR A 1 344 ? 25.788 7.089 -7.800 1.00 98.44 344 THR A CA 1
ATOM 2698 C C . THR A 1 344 ? 25.879 7.493 -9.268 1.00 98.44 344 THR A C 1
ATOM 2700 O O . THR A 1 344 ? 26.937 7.368 -9.880 1.00 98.44 344 THR A O 1
ATOM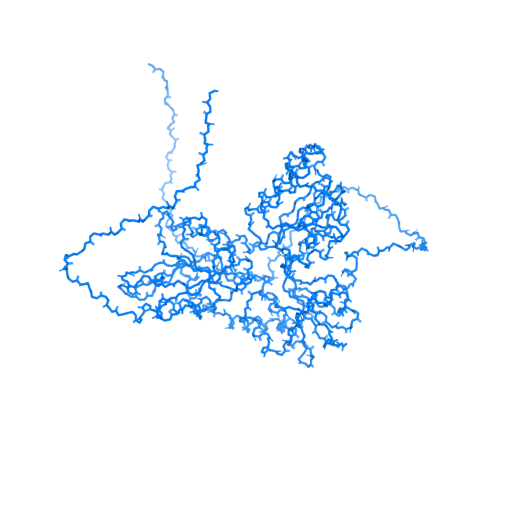 2703 N N . MET A 1 345 ? 24.799 8.031 -9.838 1.00 98.19 345 MET A N 1
ATOM 2704 C CA . MET A 1 345 ? 24.768 8.417 -11.248 1.00 98.19 345 MET A CA 1
ATOM 2705 C C . MET A 1 345 ? 25.666 9.628 -11.529 1.00 98.19 345 MET A C 1
ATOM 2707 O O . MET A 1 345 ? 26.309 9.669 -12.577 1.00 98.19 345 MET A O 1
ATOM 2711 N N . MET A 1 346 ? 25.776 10.578 -10.592 1.00 97.81 346 MET A N 1
ATOM 2712 C CA . MET A 1 346 ? 26.743 11.678 -10.689 1.00 97.81 346 MET A CA 1
ATOM 2713 C C . MET A 1 346 ? 28.191 11.176 -10.664 1.00 97.81 346 MET A C 1
ATOM 2715 O O . MET A 1 346 ? 29.008 11.651 -11.447 1.00 97.81 346 MET A O 1
ATOM 2719 N N . ALA A 1 347 ? 28.513 10.224 -9.787 1.00 97.56 347 ALA A N 1
ATOM 2720 C CA . ALA A 1 347 ? 29.856 9.659 -9.686 1.00 97.56 347 ALA A CA 1
ATOM 2721 C C . ALA A 1 347 ? 30.227 8.819 -10.921 1.00 97.56 347 ALA A C 1
ATOM 2723 O O . ALA A 1 347 ? 31.350 8.919 -11.409 1.00 97.56 347 ALA A O 1
ATOM 2724 N N . ALA A 1 348 ? 29.282 8.047 -11.466 1.00 97.25 348 ALA A N 1
ATOM 2725 C CA . ALA A 1 348 ? 29.516 7.197 -12.633 1.00 97.25 348 ALA A CA 1
ATOM 2726 C C . ALA A 1 348 ? 29.578 7.970 -13.966 1.00 97.25 348 ALA A C 1
ATOM 2728 O O . ALA A 1 348 ? 30.331 7.586 -14.861 1.00 97.25 348 ALA A O 1
ATOM 2729 N N . TYR A 1 349 ? 28.784 9.037 -14.126 1.00 96.50 349 TYR A N 1
ATOM 2730 C CA . TYR A 1 349 ? 28.580 9.696 -15.427 1.00 96.50 349 TYR A CA 1
ATOM 2731 C C . TYR A 1 349 ? 28.850 11.205 -15.440 1.00 96.50 349 TYR A C 1
ATOM 2733 O O . TYR A 1 349 ? 28.661 11.834 -16.480 1.00 96.50 349 TYR A O 1
ATOM 2741 N N . GLY A 1 350 ? 29.287 11.789 -14.326 1.00 96.25 350 GLY A N 1
ATOM 2742 C CA . GLY A 1 350 ? 29.541 13.222 -14.197 1.00 96.25 350 GLY A CA 1
ATOM 2743 C C . GLY A 1 350 ? 28.283 14.036 -13.843 1.00 96.25 350 GLY A C 1
ATOM 2744 O O . GLY A 1 350 ? 27.172 13.718 -14.289 1.00 96.25 350 GLY A O 1
ATOM 2745 N N . PRO A 1 351 ? 28.422 15.105 -13.034 1.00 94.62 351 PRO A N 1
ATOM 2746 C CA . PRO A 1 351 ? 27.301 15.931 -12.578 1.00 94.62 351 PRO A CA 1
ATOM 2747 C C . PRO A 1 351 ? 26.564 16.652 -13.715 1.00 94.62 351 PRO A C 1
ATOM 2749 O O . PRO A 1 351 ? 25.364 16.899 -13.615 1.00 94.62 351 PRO A O 1
ATOM 2752 N N . GLU A 1 352 ? 27.247 16.975 -14.811 1.00 94.94 352 GLU A N 1
ATOM 2753 C CA . GLU A 1 352 ? 26.676 17.649 -15.977 1.00 94.94 352 GLU A CA 1
ATOM 2754 C C . GLU A 1 352 ? 25.658 16.785 -16.734 1.00 94.94 352 GLU A C 1
ATOM 2756 O O . GLU A 1 352 ? 24.726 17.321 -17.334 1.00 94.94 352 GLU A O 1
ATOM 2761 N N . ASN A 1 353 ? 25.777 15.457 -16.640 1.00 93.50 353 ASN A N 1
ATOM 2762 C CA . ASN A 1 353 ? 24.929 14.508 -17.363 1.00 93.50 353 ASN A CA 1
ATOM 2763 C C . ASN A 1 353 ? 23.752 13.991 -16.523 1.00 93.50 353 ASN A C 1
ATOM 2765 O O . ASN A 1 353 ? 22.944 13.202 -17.016 1.00 93.50 353 ASN A O 1
ATOM 2769 N N . ILE A 1 354 ? 23.616 14.422 -15.262 1.00 94.56 354 ILE A N 1
ATOM 2770 C CA . ILE A 1 354 ? 22.663 13.819 -14.319 1.00 94.56 354 ILE A CA 1
ATOM 2771 C C . ILE A 1 354 ? 21.216 13.856 -14.822 1.00 94.56 354 ILE A C 1
ATOM 2773 O O . ILE A 1 354 ? 20.508 12.862 -14.718 1.00 94.56 354 ILE A O 1
ATOM 2777 N N . LYS A 1 355 ? 20.793 14.951 -15.467 1.00 93.06 355 LYS A N 1
ATOM 2778 C CA . LYS A 1 355 ? 19.418 15.119 -15.973 1.00 93.06 355 LYS A CA 1
ATOM 2779 C C . LYS A 1 355 ? 19.049 14.135 -17.087 1.00 93.06 355 LYS A C 1
ATOM 2781 O O . LYS A 1 355 ? 17.871 13.863 -17.290 1.00 93.06 355 LYS A O 1
ATOM 2786 N N . GLU A 1 356 ? 20.038 13.622 -17.815 1.00 95.25 356 GLU A N 1
ATOM 2787 C CA . GLU A 1 356 ? 19.849 12.640 -18.891 1.00 95.25 356 GLU A CA 1
ATOM 2788 C C . GLU A 1 356 ? 19.979 11.194 -18.394 1.00 95.25 356 GLU A C 1
ATOM 2790 O O . GLU A 1 356 ? 19.632 10.249 -19.105 1.00 95.25 356 GLU A O 1
ATOM 2795 N N . ARG A 1 357 ? 20.522 11.020 -17.185 1.00 96.44 357 ARG A N 1
ATOM 2796 C CA . ARG A 1 357 ? 20.934 9.732 -16.618 1.00 96.44 357 ARG A CA 1
ATOM 2797 C C . ARG A 1 357 ? 20.067 9.297 -15.448 1.00 96.44 357 ARG A C 1
ATOM 2799 O O . ARG A 1 357 ? 19.907 8.098 -15.243 1.00 96.44 357 ARG A O 1
ATOM 2806 N N . PHE A 1 358 ? 19.505 10.249 -14.715 1.00 97.75 358 PHE A N 1
ATOM 2807 C CA . PHE A 1 358 ? 18.702 10.011 -13.532 1.00 97.75 358 PHE A CA 1
ATOM 2808 C C . PHE A 1 358 ? 17.464 10.901 -13.511 1.00 97.75 358 PHE A C 1
ATOM 2810 O O . PHE A 1 358 ? 17.532 12.105 -13.766 1.00 97.75 358 PHE A O 1
ATOM 2817 N N . ALA A 1 359 ? 16.334 10.316 -13.142 1.00 96.25 359 ALA A N 1
ATOM 2818 C CA . ALA A 1 359 ? 15.150 11.058 -12.745 1.00 96.25 359 ALA A CA 1
ATOM 2819 C C . ALA A 1 359 ? 14.529 10.377 -11.530 1.00 96.25 359 ALA A C 1
ATOM 2821 O O . ALA A 1 359 ? 14.333 9.170 -11.539 1.00 96.25 359 ALA A O 1
ATOM 2822 N N . ALA A 1 360 ? 14.175 11.133 -10.499 1.00 93.44 360 ALA A N 1
ATOM 2823 C CA . ALA A 1 360 ? 13.393 10.617 -9.385 1.00 93.44 360 ALA A CA 1
ATOM 2824 C C . ALA A 1 360 ? 12.124 11.443 -9.242 1.00 93.44 360 ALA A C 1
ATOM 2826 O O . ALA A 1 360 ? 12.155 12.674 -9.301 1.00 93.44 360 ALA A O 1
ATOM 2827 N N . PHE A 1 361 ? 11.008 10.758 -9.032 1.00 85.88 361 PHE A N 1
ATOM 2828 C CA . PHE A 1 361 ? 9.756 11.395 -8.666 1.00 85.88 361 PHE A CA 1
ATOM 2829 C C . PHE A 1 361 ? 9.270 10.775 -7.366 1.00 85.88 361 PHE A C 1
ATOM 2831 O O . PHE A 1 361 ? 9.177 9.554 -7.257 1.00 85.88 361 PHE A O 1
ATOM 2838 N N . ASP A 1 362 ? 8.941 11.621 -6.391 1.00 84.38 362 ASP A N 1
ATOM 2839 C CA . ASP A 1 362 ? 8.243 11.147 -5.205 1.00 84.38 362 ASP A CA 1
ATOM 2840 C C . ASP A 1 362 ? 6.828 10.729 -5.616 1.00 84.38 362 ASP A C 1
ATOM 2842 O O . ASP A 1 362 ? 6.014 11.534 -6.087 1.00 84.38 362 ASP A O 1
ATOM 2846 N N . THR A 1 363 ? 6.586 9.430 -5.523 1.00 90.75 363 THR A N 1
ATOM 2847 C CA . THR A 1 363 ? 5.307 8.801 -5.843 1.00 90.75 363 THR A CA 1
ATOM 2848 C C . THR A 1 363 ? 4.686 8.136 -4.621 1.00 90.75 363 THR A C 1
ATOM 2850 O O . THR A 1 363 ? 3.674 7.453 -4.765 1.00 90.75 363 THR A O 1
ATOM 2853 N N . ILE A 1 364 ? 5.246 8.360 -3.426 1.00 91.44 364 ILE A N 1
ATOM 2854 C CA . ILE A 1 364 ? 4.564 8.036 -2.173 1.00 91.44 364 ILE A CA 1
ATOM 2855 C C . ILE A 1 364 ? 3.295 8.882 -2.106 1.00 91.44 364 ILE A C 1
ATOM 2857 O O . ILE A 1 364 ? 3.311 10.070 -2.439 1.00 91.44 364 ILE A O 1
ATOM 2861 N N . CYS A 1 365 ? 2.171 8.271 -1.735 1.00 92.56 365 CYS A N 1
ATOM 2862 C CA . CYS A 1 365 ? 0.920 9.014 -1.662 1.00 92.56 365 CYS A CA 1
ATOM 2863 C C . CYS A 1 365 ? 0.841 9.841 -0.372 1.00 92.56 365 CYS A C 1
ATOM 2865 O O . CYS A 1 365 ? 1.396 9.471 0.667 1.00 92.56 365 CYS A O 1
ATOM 2867 N N . ASP A 1 366 ? 0.101 10.948 -0.432 1.00 90.00 366 ASP A N 1
ATOM 2868 C CA . ASP A 1 366 ? -0.052 11.866 0.700 1.00 90.00 366 ASP A CA 1
ATOM 2869 C C . ASP A 1 366 ? -0.621 11.143 1.932 1.00 90.00 366 ASP A C 1
ATOM 2871 O O . ASP A 1 366 ? -0.155 11.352 3.047 1.00 90.00 366 ASP A O 1
ATOM 2875 N N . ALA A 1 367 ? -1.562 10.215 1.728 1.00 91.94 367 ALA A N 1
ATOM 2876 C CA . ALA A 1 367 ? -2.191 9.446 2.798 1.00 91.94 367 ALA A CA 1
ATOM 2877 C C . ALA A 1 367 ? -1.206 8.578 3.601 1.00 91.94 367 ALA A C 1
ATOM 2879 O O . ALA A 1 367 ? -1.345 8.480 4.823 1.00 91.94 367 ALA A O 1
ATOM 2880 N N . THR A 1 368 ? -0.226 7.966 2.929 1.00 92.94 368 THR A N 1
ATOM 2881 C CA . THR A 1 368 ? 0.860 7.205 3.567 1.00 92.94 368 THR A CA 1
ATOM 2882 C C . THR A 1 368 ? 1.728 8.142 4.401 1.00 92.94 368 THR A C 1
ATOM 2884 O O . THR A 1 368 ? 2.022 7.871 5.562 1.00 92.94 368 THR A O 1
ATOM 2887 N N . GLN A 1 369 ? 2.107 9.278 3.817 1.00 92.06 369 GLN A N 1
ATOM 2888 C CA . GLN A 1 369 ? 2.991 10.256 4.440 1.00 92.06 369 GLN A CA 1
ATOM 2889 C C . GLN A 1 369 ? 2.403 10.840 5.726 1.00 92.06 369 GLN A C 1
ATOM 2891 O O . GLN A 1 369 ? 3.041 10.763 6.771 1.00 92.06 369 GLN A O 1
ATOM 2896 N N . VAL A 1 370 ? 1.174 11.356 5.672 1.00 95.19 370 VAL A N 1
ATOM 2897 C CA . VAL A 1 370 ? 0.555 12.007 6.836 1.00 95.19 370 VAL A CA 1
ATOM 2898 C C . VAL A 1 370 ? 0.312 11.028 7.994 1.00 95.19 370 VAL A C 1
ATOM 2900 O O . VAL A 1 370 ? 0.420 11.415 9.154 1.00 95.19 370 VAL A O 1
ATOM 2903 N N . ARG A 1 371 ? 0.065 9.740 7.702 1.00 96.44 371 ARG A N 1
ATOM 2904 C CA . ARG A 1 371 ? -0.053 8.681 8.723 1.00 96.44 371 ARG A CA 1
ATOM 2905 C C . ARG A 1 371 ? 1.293 8.350 9.361 1.00 96.44 371 ARG A C 1
ATOM 2907 O O . ARG A 1 371 ? 1.367 8.238 10.581 1.00 96.44 371 ARG A O 1
ATOM 2914 N N . GLN A 1 372 ? 2.356 8.225 8.564 1.00 96.12 372 GLN A N 1
ATOM 2915 C CA . GLN A 1 372 ? 3.709 8.018 9.093 1.00 96.12 372 GLN A CA 1
ATOM 2916 C C . GLN A 1 372 ? 4.134 9.194 9.984 1.00 96.12 372 GLN A C 1
ATOM 2918 O O . GLN A 1 372 ? 4.645 8.976 11.081 1.00 96.12 372 GLN A O 1
ATOM 2923 N N . ASP A 1 373 ? 3.862 10.429 9.555 1.00 96.00 373 ASP A N 1
ATOM 2924 C CA . ASP A 1 373 ? 4.158 11.633 10.334 1.00 96.00 373 ASP A CA 1
ATOM 2925 C C . ASP A 1 373 ? 3.351 11.665 11.649 1.00 96.00 373 ASP A C 1
ATOM 2927 O O . ASP A 1 373 ? 3.908 11.962 12.705 1.00 96.00 373 ASP A O 1
ATOM 2931 N N . ALA A 1 374 ? 2.070 11.276 11.625 1.00 97.00 374 ALA A N 1
ATOM 2932 C CA . ALA A 1 374 ? 1.230 11.215 12.824 1.00 97.00 374 ALA A CA 1
ATOM 2933 C C . ALA A 1 374 ? 1.695 10.158 13.842 1.00 97.00 374 ALA A C 1
ATOM 2935 O O . ALA A 1 374 ? 1.680 10.416 15.047 1.00 97.00 374 ALA A O 1
ATOM 2936 N N . VAL A 1 375 ? 2.117 8.975 13.382 1.00 97.12 375 VAL A N 1
ATOM 2937 C CA . VAL A 1 375 ? 2.654 7.925 14.266 1.00 97.12 375 VAL A CA 1
ATOM 2938 C C . VAL A 1 375 ? 4.031 8.308 14.805 1.00 97.12 375 VAL A C 1
ATOM 2940 O O . VAL A 1 375 ? 4.334 8.027 15.966 1.00 97.12 375 VAL A O 1
ATOM 2943 N N . LEU A 1 376 ? 4.854 8.988 14.002 1.00 96.38 376 LEU A N 1
ATOM 2944 C CA . LEU A 1 376 ? 6.135 9.523 14.454 1.00 96.38 376 LEU A CA 1
ATOM 2945 C C . LEU A 1 376 ? 5.937 10.563 15.561 1.00 96.38 376 LEU A C 1
ATOM 2947 O O . LEU A 1 376 ? 6.575 10.447 16.602 1.00 96.38 376 LEU A O 1
ATOM 2951 N N . GLU A 1 377 ? 5.022 11.517 15.371 1.00 96.38 377 GLU A N 1
ATOM 2952 C CA . GLU A 1 377 ? 4.701 12.527 16.386 1.00 96.38 377 GLU A CA 1
ATOM 2953 C C . GLU A 1 377 ? 4.184 11.880 17.680 1.00 96.38 377 GLU A C 1
ATOM 2955 O O . GLU A 1 377 ? 4.635 12.231 18.768 1.00 96.38 377 GLU A O 1
ATOM 2960 N N . MET A 1 378 ? 3.283 10.895 17.574 1.00 97.06 378 MET A N 1
ATOM 2961 C CA . MET A 1 378 ? 2.803 10.131 18.731 1.00 97.06 378 MET A CA 1
ATOM 2962 C C . MET A 1 378 ? 3.952 9.418 19.456 1.00 97.06 378 MET A C 1
ATOM 2964 O O . MET A 1 378 ? 4.014 9.445 20.683 1.00 97.06 378 MET A O 1
ATOM 2968 N N . SER A 1 379 ? 4.866 8.799 18.706 1.00 96.88 379 SER A N 1
ATOM 2969 C CA . SER A 1 379 ? 6.022 8.089 19.264 1.00 96.88 379 SER A CA 1
ATOM 2970 C C . SER A 1 379 ? 6.990 9.045 19.970 1.00 96.88 379 SER A C 1
ATOM 2972 O O . SER A 1 379 ? 7.527 8.724 21.025 1.00 96.88 379 SER A O 1
ATOM 2974 N N . GLU A 1 380 ? 7.206 10.240 19.423 1.00 96.00 380 GLU A N 1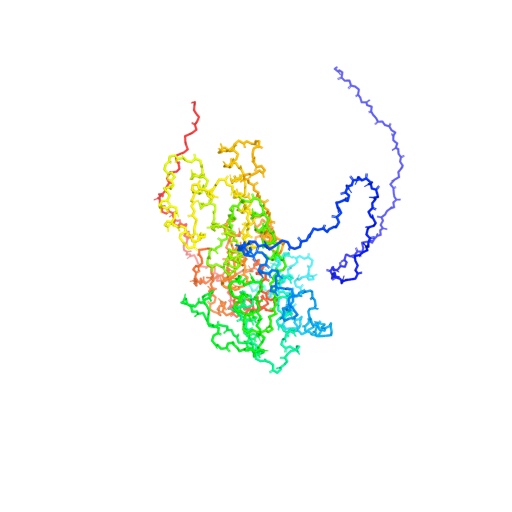
ATOM 2975 C CA . GLU A 1 380 ? 8.053 11.269 20.039 1.00 96.00 380 GLU A CA 1
ATOM 2976 C C . GLU A 1 380 ? 7.409 11.835 21.309 1.00 96.00 380 GLU A C 1
ATOM 2978 O O . GLU A 1 380 ? 8.046 11.886 22.360 1.00 96.00 380 GLU A O 1
ATOM 2983 N N . ALA A 1 381 ? 6.110 12.140 21.265 1.00 94.88 381 ALA A N 1
ATOM 2984 C CA . ALA A 1 381 ? 5.366 12.564 22.446 1.00 94.88 381 ALA A CA 1
ATOM 2985 C C . ALA A 1 381 ? 5.382 11.505 23.564 1.00 94.88 381 ALA A C 1
ATOM 2987 O O . ALA A 1 381 ? 5.460 11.874 24.740 1.00 94.88 381 ALA A O 1
ATOM 2988 N N . ALA A 1 382 ? 5.342 10.216 23.205 1.00 94.75 382 ALA A N 1
ATOM 2989 C CA . ALA A 1 382 ? 5.413 9.098 24.141 1.00 94.75 382 ALA A CA 1
ATOM 2990 C C . ALA A 1 382 ? 6.763 9.003 24.866 1.00 94.75 382 ALA A C 1
ATOM 2992 O O . ALA A 1 382 ? 6.796 8.671 26.048 1.00 94.75 382 ALA A O 1
ATOM 2993 N N . LEU A 1 383 ? 7.866 9.314 24.186 1.00 92.88 383 LEU A N 1
ATOM 2994 C CA . LEU A 1 383 ? 9.201 9.292 24.789 1.00 92.88 383 LEU A CA 1
ATOM 2995 C C . LEU A 1 383 ? 9.477 10.530 25.653 1.00 92.88 383 LEU A C 1
ATOM 2997 O O . LEU A 1 383 ? 10.136 10.415 26.685 1.00 92.88 383 LEU A O 1
ATOM 3001 N N . ASP A 1 384 ? 8.954 11.692 25.258 1.00 91.50 384 ASP A N 1
ATOM 3002 C CA . ASP A 1 384 ? 9.354 12.967 25.861 1.00 91.50 384 ASP A CA 1
ATOM 3003 C C . ASP A 1 384 ? 8.418 13.460 26.973 1.00 91.50 384 ASP A C 1
ATOM 3005 O O . ASP A 1 384 ? 8.875 14.029 27.964 1.00 91.50 384 ASP A O 1
ATOM 3009 N N . SER A 1 385 ? 7.099 13.313 26.804 1.00 88.56 385 SER A N 1
ATOM 3010 C CA . SER A 1 385 ? 6.126 14.078 27.609 1.00 88.56 385 SER A CA 1
ATOM 3011 C C . SER A 1 385 ? 4.927 13.284 28.117 1.00 88.56 385 SER A C 1
ATOM 3013 O O . SER A 1 385 ? 4.418 13.577 29.199 1.00 88.56 385 SER A O 1
ATOM 3015 N N . THR A 1 386 ? 4.460 12.285 27.368 1.00 89.62 386 THR A N 1
ATOM 3016 C CA . THR A 1 386 ? 3.227 11.544 27.670 1.00 89.62 386 THR A CA 1
ATOM 3017 C C . THR A 1 386 ? 3.414 10.040 27.451 1.00 89.62 386 THR A C 1
ATOM 3019 O O . THR A 1 386 ? 2.924 9.509 26.456 1.00 89.62 386 THR A O 1
ATOM 3022 N N . PRO A 1 387 ? 4.099 9.338 28.377 1.00 94.31 387 PRO A N 1
ATOM 3023 C CA . PRO A 1 387 ? 4.435 7.923 28.230 1.00 94.31 387 PRO A CA 1
ATOM 3024 C C . PRO A 1 387 ? 3.248 7.045 27.840 1.00 94.31 387 PRO A C 1
ATOM 3026 O O . PRO A 1 387 ? 2.181 7.123 28.453 1.00 94.31 387 PRO A O 1
ATOM 3029 N N . LEU A 1 388 ? 3.455 6.205 26.826 1.00 97.62 388 LEU A N 1
ATOM 3030 C CA . LEU A 1 388 ? 2.514 5.175 26.390 1.00 97.62 388 LEU A CA 1
ATOM 3031 C C . LEU A 1 388 ? 3.027 3.802 26.826 1.00 97.62 388 LEU A C 1
ATOM 3033 O O . LEU A 1 388 ? 4.231 3.556 26.805 1.00 97.62 388 LEU A O 1
ATOM 3037 N N . ASP A 1 389 ? 2.111 2.903 27.175 1.00 98.00 389 ASP A N 1
ATOM 3038 C CA . ASP A 1 389 ? 2.425 1.496 27.431 1.00 98.00 389 ASP A CA 1
ATOM 3039 C C . ASP A 1 389 ? 2.804 0.771 26.137 1.00 98.00 389 ASP A C 1
ATOM 3041 O O . ASP A 1 389 ? 3.761 0.003 26.100 1.00 98.00 389 ASP A O 1
ATOM 3045 N N . PHE A 1 390 ? 2.050 1.038 25.070 1.00 98.38 390 PHE A N 1
ATOM 3046 C CA . PHE A 1 390 ? 2.302 0.553 23.719 1.00 98.38 390 PHE A CA 1
ATOM 3047 C C . PHE A 1 390 ? 1.494 1.360 22.694 1.00 98.38 390 PHE A C 1
ATOM 3049 O O . PHE A 1 390 ? 0.585 2.121 23.050 1.00 98.38 390 PHE A O 1
ATOM 3056 N N . ILE A 1 391 ? 1.806 1.165 21.412 1.00 98.69 391 ILE A N 1
ATOM 3057 C CA . ILE A 1 391 ? 1.005 1.650 20.282 1.00 98.69 391 ILE A CA 1
ATOM 3058 C C . ILE A 1 391 ? 0.304 0.470 19.599 1.00 98.69 391 ILE A C 1
ATOM 3060 O O . ILE A 1 391 ? 0.946 -0.446 19.091 1.00 98.69 391 ILE A O 1
ATOM 3064 N N . LEU A 1 392 ? -1.024 0.502 19.561 1.00 98.75 392 LEU A N 1
ATOM 3065 C CA . LEU A 1 392 ? -1.853 -0.423 18.801 1.00 98.75 392 LEU A CA 1
ATOM 3066 C C . LEU A 1 392 ? -1.998 0.078 17.357 1.00 98.75 392 LEU A C 1
ATOM 3068 O O . LEU A 1 392 ? -2.476 1.190 17.119 1.00 98.75 392 LEU A O 1
ATOM 3072 N N . VAL A 1 393 ? -1.614 -0.756 16.394 1.00 98.62 393 VAL A N 1
ATOM 3073 C CA . VAL A 1 393 ? -1.698 -0.486 14.955 1.00 98.62 393 VAL A CA 1
ATOM 3074 C C . VAL A 1 393 ? -2.724 -1.438 14.340 1.00 98.62 393 VAL A C 1
ATOM 3076 O O . VAL A 1 393 ? -2.486 -2.637 14.241 1.00 98.62 393 VAL A O 1
ATOM 3079 N N . VAL A 1 394 ? -3.881 -0.932 13.917 1.00 98.44 394 VAL A N 1
ATOM 3080 C CA . VAL A 1 394 ? -4.983 -1.788 13.436 1.00 98.44 394 VAL A CA 1
ATOM 3081 C C . VAL A 1 394 ? -5.029 -1.858 11.904 1.00 98.44 394 VAL A C 1
ATOM 3083 O O . VAL A 1 394 ? -5.075 -0.829 11.219 1.00 98.44 394 VAL A O 1
ATOM 3086 N N . GLY A 1 395 ? -5.075 -3.062 11.332 1.00 96.75 395 GLY A N 1
ATOM 3087 C CA . GLY A 1 395 ? -5.365 -3.287 9.912 1.00 96.75 395 GLY A CA 1
ATOM 3088 C C . GLY A 1 395 ? -4.863 -4.618 9.356 1.00 96.75 395 GLY A C 1
ATOM 3089 O O . GLY A 1 395 ? -4.107 -5.324 10.008 1.00 96.75 395 GLY A O 1
ATOM 3090 N N . GLY A 1 396 ? -5.233 -4.922 8.108 1.00 94.31 396 GLY A N 1
ATOM 3091 C CA . GLY A 1 396 ? -4.915 -6.190 7.434 1.00 94.31 396 GLY A CA 1
ATOM 3092 C C . GLY A 1 396 ? -3.442 -6.611 7.494 1.00 94.31 396 GLY A C 1
ATOM 3093 O O . GLY A 1 396 ? -2.550 -5.767 7.372 1.00 94.31 396 GLY A O 1
ATOM 3094 N N . TRP A 1 397 ? -3.181 -7.918 7.620 1.00 93.81 397 TRP A N 1
ATOM 3095 C CA . TRP A 1 397 ? -1.823 -8.487 7.635 1.00 93.81 397 TRP A CA 1
ATOM 3096 C C . TRP A 1 397 ? -1.018 -8.181 6.371 1.00 93.81 397 TRP A C 1
ATOM 3098 O O . TRP A 1 397 ? 0.176 -7.887 6.453 1.00 93.81 397 TRP A O 1
ATOM 3108 N N . ASP A 1 398 ? -1.692 -8.176 5.223 1.00 90.62 398 ASP A N 1
ATOM 3109 C CA . ASP A 1 398 ? -1.081 -7.935 3.915 1.00 90.62 398 ASP A CA 1
ATOM 3110 C C . ASP A 1 398 ? -0.967 -6.439 3.565 1.00 90.62 398 ASP A C 1
ATOM 3112 O O . ASP A 1 398 ? -0.394 -6.063 2.540 1.00 90.62 398 ASP A O 1
ATOM 3116 N N . SER A 1 399 ? -1.457 -5.541 4.429 1.00 92.31 399 SER A N 1
ATOM 3117 C CA . SER A 1 399 ? -1.371 -4.098 4.199 1.00 92.31 399 SER A CA 1
ATOM 3118 C C . SER A 1 399 ? 0.051 -3.581 4.423 1.00 92.31 399 SER A C 1
ATOM 3120 O O . SER A 1 399 ? 0.501 -3.390 5.557 1.00 92.31 399 SER A O 1
ATOM 3122 N N . SER A 1 400 ? 0.747 -3.256 3.327 1.00 90.88 400 SER A N 1
ATOM 3123 C CA . SER A 1 400 ? 2.089 -2.664 3.402 1.00 90.88 400 SER A CA 1
ATOM 3124 C C . SER A 1 400 ? 2.101 -1.350 4.184 1.00 90.88 400 SER A C 1
ATOM 3126 O O . SER A 1 400 ? 3.019 -1.129 4.966 1.00 90.88 400 SER A O 1
ATOM 3128 N N . ASN A 1 401 ? 1.086 -0.493 4.017 1.00 93.06 401 ASN A N 1
ATOM 3129 C CA . ASN A 1 401 ? 0.993 0.751 4.783 1.00 93.06 401 ASN A CA 1
ATOM 3130 C C . ASN A 1 401 ? 0.898 0.464 6.288 1.00 93.06 401 ASN A C 1
ATOM 3132 O O . ASN A 1 401 ? 1.586 1.115 7.061 1.00 93.06 401 ASN A O 1
ATOM 3136 N N . THR A 1 402 ? 0.063 -0.498 6.701 1.00 96.00 402 THR A N 1
ATOM 3137 C CA . THR A 1 402 ? -0.109 -0.845 8.123 1.00 96.00 402 THR A CA 1
ATOM 3138 C C . THR A 1 402 ? 1.190 -1.376 8.726 1.00 96.00 402 THR A C 1
ATOM 3140 O O . THR A 1 402 ? 1.579 -0.925 9.798 1.00 96.00 402 THR A O 1
ATOM 3143 N N . ALA A 1 403 ? 1.907 -2.244 8.004 1.00 94.44 403 ALA A N 1
ATOM 3144 C CA . ALA A 1 403 ? 3.201 -2.761 8.449 1.00 94.44 403 ALA A CA 1
ATOM 3145 C C . ALA A 1 403 ? 4.228 -1.637 8.701 1.00 94.44 403 ALA A C 1
ATOM 3147 O O . ALA A 1 403 ? 4.866 -1.613 9.749 1.00 94.44 403 ALA A O 1
ATOM 3148 N N . HIS A 1 404 ? 4.326 -0.645 7.808 1.00 93.88 404 HIS A N 1
ATOM 3149 C CA . HIS A 1 404 ? 5.241 0.488 8.006 1.00 93.88 404 HIS A CA 1
ATOM 3150 C C . HIS A 1 404 ? 4.850 1.396 9.184 1.00 93.88 404 HIS A C 1
ATOM 3152 O O . HIS A 1 404 ? 5.717 2.049 9.762 1.00 93.88 404 HIS A O 1
ATOM 3158 N N . LEU A 1 405 ? 3.570 1.448 9.577 1.00 97.12 405 LEU A N 1
ATOM 3159 C CA . LEU A 1 405 ? 3.173 2.179 10.786 1.00 97.12 405 LEU A CA 1
ATOM 3160 C C . LEU A 1 405 ? 3.702 1.509 12.060 1.00 97.12 405 LEU A C 1
ATOM 3162 O O . LEU A 1 405 ? 3.980 2.222 13.018 1.00 97.12 405 LEU A O 1
ATOM 3166 N N . LEU A 1 406 ? 3.880 0.182 12.072 1.00 97.50 406 LEU A N 1
ATOM 3167 C CA . LEU A 1 406 ? 4.486 -0.550 13.192 1.00 97.50 406 LEU A CA 1
ATOM 3168 C C . LEU A 1 406 ? 6.007 -0.343 13.276 1.00 97.50 406 LEU A C 1
ATOM 3170 O O . LEU A 1 406 ? 6.563 -0.259 14.370 1.00 97.50 406 LEU A O 1
ATOM 3174 N N . GLU A 1 407 ? 6.685 -0.226 12.133 1.00 95.31 407 GLU A N 1
ATOM 3175 C CA . GLU A 1 407 ? 8.139 -0.009 12.083 1.00 95.31 407 GLU A CA 1
ATOM 3176 C C . GLU A 1 407 ? 8.557 1.280 12.814 1.00 95.31 407 GLU A C 1
ATOM 3178 O O . GLU A 1 407 ? 9.623 1.334 13.425 1.00 95.31 407 GLU A O 1
ATOM 3183 N N . ILE A 1 408 ? 7.716 2.320 12.793 1.00 95.38 408 ILE A N 1
ATOM 3184 C CA . ILE A 1 408 ? 8.009 3.635 13.386 1.00 95.38 408 ILE A CA 1
ATOM 3185 C C . ILE A 1 408 ? 8.209 3.577 14.913 1.00 95.38 408 ILE A C 1
ATOM 3187 O O . ILE A 1 408 ? 9.286 3.980 15.364 1.00 95.38 408 ILE A O 1
ATOM 3191 N N . PRO A 1 409 ? 7.243 3.099 15.726 1.00 96.12 409 PRO A N 1
ATOM 3192 C CA . PRO A 1 409 ? 7.455 2.943 17.162 1.00 96.12 409 PRO A CA 1
ATOM 3193 C C . PRO A 1 409 ? 8.563 1.941 17.477 1.00 96.12 409 PRO A C 1
ATOM 3195 O O . PRO A 1 409 ? 9.360 2.199 18.378 1.00 96.12 409 PRO A O 1
ATOM 3198 N N . HIS A 1 410 ? 8.688 0.861 16.696 1.00 95.44 410 HIS A N 1
ATOM 3199 C CA . HIS A 1 410 ? 9.754 -0.123 16.880 1.00 95.44 410 HIS A CA 1
ATOM 3200 C C . HIS A 1 410 ? 11.152 0.509 16.752 1.00 95.44 410 HIS A C 1
ATOM 3202 O O . HIS A 1 410 ? 11.988 0.348 17.639 1.00 95.44 410 HIS A O 1
ATOM 3208 N N . MET A 1 411 ? 11.390 1.324 15.715 1.00 93.81 411 MET A N 1
ATOM 3209 C CA . MET A 1 411 ? 12.645 2.075 15.540 1.00 93.81 411 MET A CA 1
ATOM 3210 C C . MET A 1 411 ? 12.929 3.066 16.679 1.00 93.81 411 MET A C 1
ATOM 3212 O O . MET A 1 411 ? 14.079 3.445 16.898 1.00 93.81 411 MET A O 1
ATOM 3216 N N . LYS A 1 412 ? 11.891 3.517 17.389 1.00 94.06 412 LYS A N 1
ATOM 3217 C CA . LYS A 1 412 ? 11.986 4.413 18.550 1.00 94.06 412 LYS A CA 1
ATOM 3218 C C . LYS A 1 412 ? 12.111 3.653 19.880 1.00 94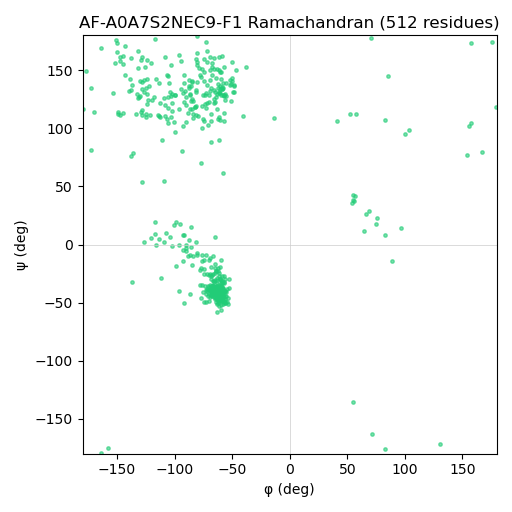.06 412 LYS A C 1
ATOM 3220 O O . LYS A 1 412 ? 12.223 4.295 20.920 1.00 94.06 412 LYS A O 1
ATOM 3225 N N . GLY A 1 413 ? 12.111 2.317 19.861 1.00 94.94 413 GLY A N 1
ATOM 3226 C CA . GLY A 1 413 ? 12.179 1.477 21.059 1.00 94.94 413 GLY A CA 1
ATOM 3227 C C . GLY A 1 413 ? 10.872 1.411 21.855 1.00 94.94 413 GLY A C 1
ATOM 3228 O O . GLY A 1 413 ? 10.897 1.037 23.025 1.00 94.94 413 GLY A O 1
ATOM 3229 N N . LEU A 1 414 ? 9.742 1.784 21.248 1.00 95.94 414 LEU A N 1
ATOM 3230 C CA . LEU A 1 414 ? 8.422 1.695 21.867 1.00 95.94 414 LEU A CA 1
ATOM 3231 C C . LEU A 1 414 ? 7.752 0.357 21.526 1.00 95.94 414 LEU A C 1
ATOM 3233 O O . LEU A 1 414 ? 7.794 -0.059 20.363 1.00 95.94 414 LEU A O 1
ATOM 3237 N N . PRO A 1 415 ? 7.078 -0.295 22.491 1.00 96.75 415 PRO A N 1
ATOM 3238 C CA . PRO A 1 415 ? 6.249 -1.457 22.200 1.00 96.75 415 PRO A CA 1
ATOM 3239 C C . PRO A 1 415 ? 5.125 -1.098 21.221 1.00 96.75 415 PRO A C 1
ATOM 3241 O O . PRO A 1 415 ? 4.432 -0.090 21.385 1.00 96.75 415 PRO A O 1
ATOM 3244 N N . GLY A 1 416 ? 4.931 -1.937 20.208 1.00 97.69 416 GLY A N 1
ATOM 3245 C CA . GLY A 1 416 ? 3.864 -1.791 19.228 1.00 97.69 416 GLY A CA 1
ATOM 3246 C C . GLY A 1 416 ? 3.244 -3.140 18.894 1.00 97.69 416 GLY A C 1
ATOM 3247 O O . GLY A 1 416 ? 3.959 -4.133 18.802 1.00 97.69 416 GLY A O 1
ATOM 3248 N N . PHE A 1 417 ? 1.927 -3.163 18.702 1.00 98.44 417 PHE A N 1
ATOM 3249 C CA . PHE A 1 417 ? 1.180 -4.361 18.324 1.00 98.44 417 PHE A CA 1
ATOM 3250 C C . PHE A 1 417 ? 0.379 -4.080 17.055 1.00 98.44 417 PHE A C 1
ATOM 3252 O O . PHE A 1 417 ? -0.561 -3.282 17.079 1.00 98.44 417 PHE A O 1
ATOM 3259 N N . HIS A 1 418 ? 0.740 -4.724 15.942 1.00 98.50 418 HIS A N 1
ATOM 3260 C CA . HIS A 1 418 ? -0.085 -4.726 14.734 1.00 98.50 418 HIS A CA 1
ATOM 3261 C C . HIS A 1 418 ? -1.126 -5.834 14.864 1.00 98.50 418 HIS A C 1
ATOM 3263 O O . HIS A 1 418 ? -0.755 -6.998 14.925 1.00 98.50 418 HIS A O 1
ATOM 3269 N N . VAL A 1 419 ? -2.411 -5.480 14.897 1.00 98.06 419 VAL A N 1
ATOM 3270 C CA . VAL A 1 419 ? -3.534 -6.431 14.919 1.00 98.06 419 VAL A CA 1
ATOM 3271 C C . VAL A 1 419 ? -4.390 -6.310 13.663 1.00 98.06 419 VAL A C 1
ATOM 3273 O O . VAL A 1 419 ? -4.623 -5.205 13.169 1.00 98.06 419 VAL A O 1
ATOM 3276 N N . ASN A 1 420 ? -4.891 -7.434 13.153 1.00 95.00 420 ASN A N 1
ATOM 3277 C CA . ASN A 1 420 ? -5.784 -7.444 11.994 1.00 95.00 420 ASN A CA 1
ATOM 3278 C C . ASN A 1 420 ? -7.209 -7.031 12.361 1.00 95.00 420 ASN A C 1
ATOM 3280 O O . ASN A 1 420 ? -7.822 -6.213 11.678 1.00 95.00 420 ASN A O 1
ATOM 3284 N N . THR A 1 421 ? -7.718 -7.590 13.456 1.00 95.94 421 THR A N 1
ATOM 3285 C CA . THR A 1 421 ? -9.102 -7.435 13.916 1.00 95.94 421 THR A CA 1
ATOM 3286 C C . THR A 1 421 ? -9.168 -7.536 15.442 1.00 95.94 421 THR A C 1
ATOM 3288 O O . THR A 1 421 ? -8.178 -7.889 16.087 1.00 95.94 421 THR A O 1
ATOM 3291 N N . ALA A 1 422 ? -10.336 -7.274 16.032 1.00 97.12 422 ALA A N 1
ATOM 3292 C CA . ALA A 1 422 ? -10.538 -7.402 17.474 1.00 97.12 422 ALA A CA 1
ATOM 3293 C C . ALA A 1 422 ? -10.385 -8.845 17.985 1.00 97.12 422 ALA A C 1
ATOM 3295 O O . ALA A 1 422 ? -10.058 -9.052 19.149 1.00 97.12 422 ALA A O 1
ATOM 3296 N N . GLN A 1 423 ? -10.563 -9.849 17.119 1.00 96.69 423 GLN A N 1
ATOM 3297 C CA . GLN A 1 423 ? -10.398 -11.266 17.459 1.00 96.69 423 GLN A CA 1
ATOM 3298 C C . GLN A 1 423 ? -8.951 -11.620 17.832 1.00 96.69 423 GLN A C 1
ATOM 3300 O O . GLN A 1 423 ? -8.730 -12.613 18.521 1.00 96.69 423 GLN A O 1
ATOM 3305 N N . CYS A 1 424 ? -7.985 -10.793 17.426 1.00 97.88 424 CYS A N 1
ATOM 3306 C CA . CYS A 1 424 ? -6.588 -10.905 17.827 1.00 97.88 424 CYS A CA 1
ATOM 3307 C C . CYS A 1 424 ? -6.352 -10.549 19.307 1.00 97.88 424 CYS A C 1
ATOM 3309 O O . CYS A 1 424 ? -5.271 -10.798 19.827 1.00 97.88 424 CYS A O 1
ATOM 3311 N N . ILE A 1 425 ? -7.322 -9.932 19.987 1.00 98.44 425 ILE A N 1
ATOM 3312 C CA . ILE A 1 425 ? -7.215 -9.495 21.382 1.00 98.44 425 ILE A CA 1
ATOM 3313 C C . ILE A 1 425 ? -8.041 -10.456 22.238 1.00 98.44 425 ILE A C 1
ATOM 3315 O O . ILE A 1 425 ? -9.274 -10.429 22.228 1.00 98.44 425 ILE A O 1
ATOM 3319 N N . HIS A 1 426 ? -7.363 -11.345 22.959 1.00 97.75 426 HIS A N 1
ATOM 3320 C CA . HIS A 1 426 ? -8.003 -12.471 23.624 1.00 97.75 426 HIS A CA 1
ATOM 3321 C C . HIS A 1 426 ? -8.421 -12.141 25.071 1.00 97.75 426 HIS A C 1
ATOM 3323 O O . HIS A 1 426 ? -7.720 -11.411 25.777 1.00 97.75 426 HIS A O 1
ATOM 3329 N N . PRO A 1 427 ? -9.543 -12.706 25.569 1.00 95.94 427 PRO A N 1
ATOM 3330 C CA . PRO A 1 427 ? -10.026 -12.445 26.930 1.00 95.94 427 PRO A CA 1
ATOM 3331 C C . PRO A 1 427 ? -9.064 -12.837 28.062 1.00 95.94 427 PRO A C 1
ATOM 3333 O O . PRO A 1 427 ? -9.229 -12.362 29.183 1.00 95.94 427 PRO A O 1
ATOM 3336 N N . ASP A 1 428 ? -8.085 -13.703 27.793 1.00 95.50 428 ASP A N 1
ATOM 3337 C CA . ASP A 1 428 ? -7.074 -14.177 28.746 1.00 95.50 428 ASP A CA 1
ATOM 3338 C C . ASP A 1 428 ? -5.854 -13.246 28.864 1.00 95.50 428 ASP A C 1
ATOM 3340 O O . ASP A 1 428 ? -4.834 -13.634 29.428 1.00 95.50 428 ASP A O 1
ATOM 3344 N N . ASN A 1 429 ? -5.971 -12.011 28.364 1.00 97.25 429 ASN A N 1
ATOM 3345 C CA . ASN A 1 429 ? -4.901 -11.017 28.326 1.00 97.25 429 ASN A CA 1
ATOM 3346 C C . ASN A 1 429 ? -3.726 -11.393 27.407 1.00 97.25 429 ASN A C 1
ATOM 3348 O O . ASN A 1 429 ? -2.603 -10.927 27.610 1.00 97.25 429 ASN A O 1
ATOM 3352 N N . SER A 1 430 ? -3.971 -12.215 26.385 1.00 98.25 430 SER A N 1
ATOM 3353 C CA . SER A 1 430 ? -3.031 -12.429 25.286 1.00 98.25 430 SER A CA 1
ATOM 3354 C C . SER A 1 430 ? -3.439 -11.671 24.017 1.00 98.25 430 SER A C 1
ATOM 3356 O O . SER A 1 430 ? -4.608 -11.335 23.813 1.00 98.25 430 SER A O 1
ATOM 3358 N N . ILE A 1 431 ? -2.457 -11.357 23.172 1.00 98.62 431 ILE A N 1
ATOM 3359 C CA . ILE A 1 431 ? -2.648 -10.652 21.902 1.00 98.62 431 ILE A CA 1
ATOM 3360 C C . ILE A 1 431 ? -1.907 -11.373 20.777 1.00 98.62 431 ILE A C 1
ATOM 3362 O O . ILE A 1 431 ? -0.706 -11.619 20.880 1.00 98.62 431 ILE A O 1
ATOM 3366 N N . GLU A 1 432 ? -2.617 -11.712 19.706 1.00 98.56 432 GLU A N 1
ATOM 3367 C CA . GLU A 1 432 ? -2.041 -12.141 18.433 1.00 98.56 432 GLU A CA 1
ATOM 3368 C C . GLU A 1 432 ? -1.677 -10.904 17.604 1.00 98.56 432 GLU A C 1
ATOM 3370 O O . GLU A 1 432 ? -2.512 -10.041 17.345 1.00 98.56 432 GLU A O 1
ATOM 3375 N N . HIS A 1 433 ? -0.423 -10.773 17.191 1.00 98.44 433 HIS A N 1
ATOM 3376 C CA . HIS A 1 433 ? 0.042 -9.597 16.464 1.00 98.44 433 HIS A CA 1
ATOM 3377 C C . HIS A 1 433 ? 1.127 -9.940 15.454 1.00 98.44 433 HIS A C 1
ATOM 3379 O O . HIS A 1 433 ? 1.796 -10.966 15.555 1.00 98.44 433 HIS A O 1
ATOM 3385 N N . ARG A 1 434 ? 1.291 -9.068 14.461 1.00 97.69 434 ARG A N 1
ATOM 3386 C CA . ARG A 1 434 ? 2.352 -9.167 13.460 1.00 97.69 434 ARG A CA 1
ATOM 3387 C C . ARG A 1 434 ? 3.565 -8.355 13.908 1.00 97.69 434 ARG A C 1
ATOM 3389 O O . ARG A 1 434 ? 3.408 -7.180 14.230 1.00 97.69 434 ARG A O 1
ATOM 3396 N N . ASP A 1 435 ? 4.760 -8.940 13.874 1.00 96.12 435 ASP A N 1
ATOM 3397 C CA . ASP A 1 435 ? 6.016 -8.213 14.110 1.00 96.12 435 ASP A CA 1
ATOM 3398 C C . ASP A 1 435 ? 6.497 -7.443 12.854 1.00 96.12 435 ASP A C 1
ATOM 3400 O O . ASP A 1 435 ? 5.854 -7.442 11.793 1.00 96.12 435 ASP A O 1
ATOM 3404 N N . VAL A 1 436 ? 7.624 -6.730 12.968 1.00 94.38 436 VAL A N 1
ATOM 3405 C CA . VAL A 1 436 ? 8.174 -5.928 11.858 1.00 94.38 436 VAL A CA 1
ATOM 3406 C C . VAL A 1 436 ? 8.775 -6.808 10.755 1.00 94.38 436 VAL A C 1
ATOM 3408 O O . VAL A 1 436 ? 8.766 -6.432 9.581 1.00 94.38 436 VAL A O 1
ATOM 3411 N N . GLU A 1 437 ? 9.206 -8.022 11.094 1.00 91.50 437 GLU A N 1
ATOM 3412 C CA . GLU A 1 437 ? 9.677 -9.052 10.168 1.00 91.50 437 GLU A CA 1
ATOM 3413 C C . GLU A 1 437 ? 8.527 -9.723 9.394 1.00 91.50 437 GLU A C 1
ATOM 3415 O O . GLU A 1 437 ? 8.728 -10.249 8.297 1.00 91.50 437 GLU A O 1
ATOM 3420 N N . GLY A 1 438 ? 7.308 -9.640 9.922 1.00 92.75 438 GLY A N 1
ATOM 3421 C CA . GLY A 1 438 ? 6.082 -10.180 9.356 1.00 92.75 438 GLY A CA 1
ATOM 3422 C C . GLY A 1 438 ? 5.639 -11.536 9.886 1.00 92.75 438 GLY A C 1
ATOM 3423 O O . GLY A 1 438 ? 4.754 -12.140 9.280 1.00 92.75 438 GLY A O 1
ATOM 3424 N N . ASN A 1 439 ? 6.207 -11.999 10.993 1.00 96.44 439 ASN A N 1
ATOM 3425 C CA . ASN A 1 439 ? 5.727 -13.174 11.705 1.00 96.44 439 ASN A CA 1
ATOM 3426 C C . ASN A 1 439 ? 4.484 -12.816 12.523 1.00 96.44 439 ASN A C 1
ATOM 3428 O O . ASN A 1 439 ? 4.394 -11.727 13.087 1.00 96.44 439 ASN A O 1
ATOM 3432 N N . ILE A 1 440 ? 3.543 -13.756 12.610 1.00 97.44 440 ILE A N 1
ATOM 3433 C CA . ILE A 1 440 ? 2.403 -13.661 13.523 1.00 97.44 440 ILE A CA 1
ATOM 3434 C C . ILE A 1 440 ? 2.793 -14.341 14.834 1.00 97.44 440 ILE A C 1
ATOM 3436 O O . ILE A 1 440 ? 3.184 -15.510 14.840 1.00 97.44 440 ILE A O 1
ATOM 3440 N N . LEU A 1 441 ? 2.720 -13.593 15.928 1.00 97.31 441 LEU A N 1
ATOM 3441 C CA . LEU A 1 441 ? 3.145 -13.989 17.263 1.00 97.31 441 LEU A CA 1
ATOM 3442 C C . LEU A 1 441 ? 1.994 -13.803 18.249 1.00 97.31 441 LEU A C 1
ATOM 3444 O O . LEU A 1 441 ? 1.170 -12.909 18.086 1.00 97.31 441 LEU A O 1
ATOM 3448 N N . THR A 1 442 ? 1.982 -14.593 19.320 1.00 98.38 442 THR A N 1
ATOM 3449 C CA . THR A 1 442 ? 1.088 -14.367 20.461 1.00 98.38 442 THR A CA 1
ATOM 3450 C C . THR A 1 442 ? 1.904 -13.893 21.655 1.00 98.38 442 THR A C 1
ATOM 3452 O O . THR A 1 442 ? 2.868 -14.545 22.057 1.00 98.38 442 THR A O 1
ATOM 3455 N N . THR A 1 443 ? 1.520 -12.762 22.241 1.00 98.31 443 THR A N 1
ATOM 3456 C CA . THR A 1 443 ? 2.138 -12.209 23.449 1.00 98.31 443 THR A CA 1
ATOM 3457 C C . THR A 1 443 ? 1.146 -12.271 24.602 1.00 98.31 443 THR A C 1
ATOM 3459 O O . THR A 1 443 ? 0.050 -11.729 24.503 1.00 98.31 443 THR A O 1
ATOM 3462 N N . ALA A 1 444 ? 1.521 -12.948 25.686 1.00 97.75 444 ALA A N 1
ATOM 3463 C CA . ALA A 1 444 ? 0.753 -12.967 26.928 1.00 97.75 444 ALA A CA 1
ATOM 3464 C C . ALA A 1 444 ? 1.014 -11.700 27.757 1.00 97.75 444 ALA A C 1
ATOM 3466 O O . ALA A 1 444 ? 2.059 -11.066 27.609 1.00 97.75 444 ALA A O 1
ATOM 3467 N N . ASP A 1 445 ? 0.071 -11.363 28.634 1.00 96.00 445 ASP A N 1
ATOM 3468 C CA . ASP A 1 445 ? 0.159 -10.258 29.593 1.00 96.00 445 ASP A CA 1
ATOM 3469 C C . ASP A 1 445 ? 0.493 -8.895 28.960 1.00 96.00 445 ASP A C 1
ATOM 3471 O O . ASP A 1 445 ? 1.204 -8.072 29.537 1.00 96.00 445 ASP A O 1
ATOM 3475 N N . PHE A 1 446 ? -0.028 -8.639 27.755 1.00 97.38 446 PHE A N 1
ATOM 3476 C CA . PHE A 1 446 ? 0.301 -7.424 26.999 1.00 97.38 446 PHE A CA 1
ATOM 3477 C C . PHE A 1 446 ? -0.297 -6.145 27.615 1.00 97.38 446 PHE A C 1
ATOM 3479 O O . PHE A 1 446 ? 0.239 -5.053 27.419 1.00 97.38 446 PHE A O 1
ATOM 3486 N N . LEU A 1 447 ? -1.412 -6.265 28.348 1.00 97.44 447 LEU A N 1
ATOM 3487 C CA . LEU A 1 447 ? -2.099 -5.150 28.998 1.00 97.44 447 LEU A CA 1
ATOM 3488 C C . LEU A 1 447 ? -1.807 -5.144 30.509 1.00 97.44 447 LEU A C 1
ATOM 3490 O O . LEU A 1 447 ? -2.081 -6.144 31.180 1.00 97.44 447 LEU A O 1
ATOM 3494 N N . PRO A 1 448 ? -1.349 -4.018 31.095 1.00 95.56 448 PRO A N 1
ATOM 3495 C CA . PRO A 1 448 ? -1.192 -3.914 32.542 1.00 95.56 448 PRO A CA 1
ATOM 3496 C C . PRO A 1 448 ? -2.562 -3.876 33.236 1.00 95.56 448 PRO A C 1
ATOM 3498 O O . PRO A 1 448 ? -3.396 -3.001 32.959 1.00 95.56 448 PRO A O 1
ATOM 3501 N N . LEU A 1 449 ? -2.788 -4.823 34.152 1.00 94.94 449 LEU A N 1
ATOM 3502 C CA . LEU A 1 449 ? -4.042 -4.975 34.910 1.00 94.94 449 LEU A CA 1
ATOM 3503 C C . LEU A 1 449 ? -3.974 -4.359 36.320 1.00 94.94 449 LEU A C 1
ATOM 3505 O O . LEU A 1 449 ? -5.002 -4.085 36.936 1.00 94.94 449 LEU A O 1
ATOM 3509 N N . ASP A 1 450 ? -2.767 -4.118 36.827 1.00 92.62 450 ASP A N 1
ATOM 3510 C CA . ASP A 1 450 ? -2.462 -3.620 38.173 1.00 92.62 450 ASP A CA 1
ATOM 3511 C C . ASP A 1 450 ? -2.430 -2.089 38.282 1.00 92.62 450 ASP A C 1
ATOM 3513 O O . ASP A 1 450 ? -2.403 -1.547 39.386 1.00 92.62 450 ASP A O 1
ATOM 3517 N N . ARG A 1 451 ? -2.471 -1.378 37.152 1.00 94.81 451 ARG A N 1
ATOM 3518 C CA . ARG A 1 451 ? -2.435 0.088 37.086 1.00 94.81 451 ARG A CA 1
ATOM 3519 C C . ARG A 1 451 ? -3.191 0.631 35.871 1.00 94.81 451 ARG A C 1
ATOM 3521 O O . ARG A 1 451 ? -3.446 -0.117 34.924 1.00 94.81 451 ARG A O 1
ATOM 3528 N N . PRO A 1 452 ? -3.503 1.942 35.829 1.00 96.69 452 PRO A N 1
ATOM 3529 C CA . PRO A 1 452 ? -4.001 2.583 34.618 1.00 96.69 452 PRO A CA 1
ATOM 3530 C C . PRO A 1 452 ? -3.109 2.315 33.398 1.00 96.69 452 PRO A C 1
ATOM 3532 O O . PRO A 1 452 ? -1.881 2.305 33.520 1.00 96.69 452 PRO A O 1
ATOM 3535 N N . ALA A 1 453 ? -3.738 2.119 32.236 1.00 97.56 453 ALA A N 1
ATOM 3536 C CA . ALA A 1 453 ? -3.044 1.975 30.956 1.00 97.56 453 ALA A CA 1
ATOM 3537 C C . ALA A 1 453 ? -3.216 3.233 30.101 1.00 97.56 453 ALA A C 1
ATOM 3539 O O . ALA A 1 453 ? -4.285 3.851 30.116 1.00 97.56 453 ALA A O 1
ATOM 3540 N N . ARG A 1 454 ? -2.199 3.581 29.318 1.00 98.00 454 ARG A N 1
ATOM 3541 C CA . ARG A 1 454 ? -2.256 4.624 28.297 1.00 98.00 454 ARG A CA 1
ATOM 3542 C C . ARG A 1 454 ? -1.741 4.066 26.975 1.00 98.00 454 ARG A C 1
ATOM 3544 O O . ARG A 1 454 ? -0.583 3.683 26.872 1.00 98.00 454 ARG A O 1
ATOM 3551 N N . ILE A 1 455 ? -2.613 4.001 25.976 1.00 98.56 455 ILE A N 1
ATOM 3552 C CA . ILE A 1 455 ? -2.386 3.244 24.741 1.00 98.56 455 ILE A CA 1
ATOM 3553 C C . ILE A 1 455 ? -2.502 4.189 23.550 1.00 98.56 455 ILE A C 1
ATOM 3555 O O . ILE A 1 455 ? -3.527 4.851 23.381 1.00 98.56 455 ILE A O 1
ATOM 3559 N N . GLY A 1 456 ? -1.463 4.243 22.718 1.00 98.50 456 GLY A N 1
ATOM 3560 C CA . GLY A 1 456 ? -1.534 4.905 21.417 1.00 98.50 456 GLY A CA 1
ATOM 3561 C C . GLY A 1 456 ? -2.336 4.059 20.435 1.00 98.50 456 GLY A C 1
ATOM 3562 O O . GLY A 1 456 ? -2.208 2.841 20.436 1.00 98.50 456 GLY A O 1
ATOM 3563 N N . VAL A 1 457 ? -3.159 4.679 19.599 1.00 98.56 457 VAL A N 1
ATOM 3564 C CA . VAL A 1 457 ? -4.013 3.989 18.628 1.00 98.56 457 VAL A CA 1
ATOM 3565 C C . VAL A 1 457 ? -3.824 4.622 17.260 1.00 98.56 457 VAL A C 1
ATOM 3567 O O . VAL A 1 457 ? -3.965 5.833 17.088 1.00 98.56 457 VAL A O 1
ATOM 3570 N N . THR A 1 458 ? -3.533 3.795 16.267 1.00 98.38 458 THR A N 1
ATOM 3571 C CA . THR A 1 458 ? -3.514 4.184 14.857 1.00 98.38 458 THR A CA 1
ATOM 3572 C C . THR A 1 458 ? -4.047 3.042 14.000 1.00 98.38 458 THR A C 1
ATOM 3574 O O . THR A 1 458 ? -4.252 1.922 14.474 1.00 98.38 458 THR A O 1
ATOM 3577 N N . SER A 1 459 ? -4.274 3.305 12.721 1.00 97.81 459 SER A N 1
ATOM 3578 C CA . SER A 1 459 ? -4.719 2.278 11.792 1.00 97.81 459 SER A CA 1
ATOM 3579 C C . SER A 1 459 ? -4.274 2.549 10.362 1.00 97.81 459 SER A C 1
ATOM 3581 O O . SER A 1 459 ? -3.971 3.678 9.962 1.00 97.81 459 SER A O 1
ATOM 3583 N N . GLY A 1 460 ? -4.194 1.467 9.590 1.00 96.00 460 GLY A N 1
ATOM 3584 C CA . GLY A 1 460 ? -3.821 1.514 8.186 1.00 96.00 460 GLY A CA 1
ATOM 3585 C C . GLY A 1 460 ? -4.830 2.251 7.308 1.00 96.00 460 GLY A C 1
ATOM 3586 O O . GLY A 1 460 ? -6.008 2.355 7.633 1.00 96.00 460 GLY A O 1
ATOM 3587 N N . ALA A 1 461 ? -4.369 2.683 6.130 1.00 95.50 461 ALA A N 1
ATOM 3588 C CA . ALA A 1 461 ? -5.180 3.362 5.114 1.00 95.50 461 ALA A CA 1
ATOM 3589 C C . ALA A 1 461 ? -6.376 2.542 4.583 1.00 95.50 461 ALA A C 1
ATOM 3591 O O . ALA A 1 461 ? -7.231 3.096 3.896 1.00 95.50 461 ALA A O 1
ATOM 3592 N N . SER A 1 462 ? -6.417 1.236 4.863 1.00 94.50 462 SER A N 1
ATOM 3593 C CA . SER A 1 462 ? -7.481 0.299 4.492 1.00 94.50 462 SER A CA 1
ATOM 3594 C C . SER A 1 462 ? -8.346 -0.137 5.679 1.00 94.50 462 SER A C 1
ATOM 3596 O O . SER A 1 462 ? -9.124 -1.074 5.535 1.00 94.50 462 SER A O 1
ATOM 3598 N N . THR A 1 463 ? -8.219 0.484 6.853 1.00 96.19 463 THR A N 1
ATOM 3599 C CA . THR A 1 463 ? -8.943 0.065 8.063 1.00 96.19 463 THR A CA 1
ATOM 3600 C C . THR A 1 463 ? -10.133 0.995 8.337 1.00 96.19 463 THR A C 1
ATOM 3602 O O . THR A 1 463 ? -9.905 2.193 8.508 1.00 96.19 463 THR A O 1
ATOM 3605 N N . PRO A 1 464 ? -11.378 0.485 8.403 1.00 95.88 464 PRO A N 1
ATOM 3606 C CA . PRO A 1 464 ? -12.536 1.284 8.804 1.00 95.88 464 PRO A CA 1
ATOM 3607 C C . PRO A 1 464 ? -12.513 1.601 10.306 1.00 95.88 464 PRO A C 1
ATOM 3609 O O . PRO A 1 464 ? -11.916 0.870 11.101 1.00 95.88 464 PRO A O 1
ATOM 3612 N N . ASP A 1 465 ? -13.212 2.664 10.702 1.00 96.19 465 ASP A N 1
ATOM 3613 C CA . ASP A 1 465 ? -13.259 3.114 12.098 1.00 96.19 465 ASP A CA 1
ATOM 3614 C C . ASP A 1 465 ? -13.965 2.105 13.009 1.00 96.19 465 ASP A C 1
ATOM 3616 O O . ASP A 1 465 ? -13.559 1.935 14.159 1.00 96.19 465 ASP A O 1
ATOM 3620 N N . SER A 1 466 ? -14.961 1.381 12.489 1.00 96.31 466 SER A N 1
ATOM 3621 C CA . SER A 1 466 ? -15.636 0.295 13.211 1.00 96.31 466 SER A CA 1
ATOM 3622 C C . SER A 1 466 ? -14.660 -0.778 13.711 1.00 96.31 466 SER A C 1
ATOM 3624 O O . SER A 1 466 ? -14.704 -1.150 14.878 1.00 96.31 466 SER A O 1
ATOM 3626 N N . VAL A 1 467 ? -13.700 -1.201 12.883 1.00 96.81 467 VAL A N 1
ATOM 3627 C CA . VAL A 1 467 ? -12.696 -2.212 13.269 1.00 96.81 467 VAL A CA 1
ATOM 3628 C C . VAL A 1 467 ? -11.731 -1.669 14.326 1.00 96.81 467 VAL A C 1
ATOM 3630 O O . VAL A 1 467 ? -11.329 -2.395 15.233 1.00 96.81 467 VAL A O 1
ATOM 3633 N N . VAL A 1 468 ? -11.368 -0.382 14.254 1.00 97.88 468 VAL A N 1
ATOM 3634 C CA . VAL A 1 468 ? -10.577 0.256 15.319 1.00 97.88 468 VAL A CA 1
ATOM 3635 C C . VAL A 1 468 ? -11.363 0.238 16.628 1.00 97.88 468 VAL A C 1
ATOM 3637 O O . VAL A 1 468 ? -10.819 -0.180 17.648 1.00 97.88 468 VAL A O 1
ATOM 3640 N N . GLN A 1 469 ? -12.635 0.642 16.593 1.00 97.75 469 GLN A N 1
ATOM 3641 C CA . GLN A 1 469 ? -13.519 0.641 17.757 1.00 97.75 469 GLN A CA 1
ATOM 3642 C C . GLN A 1 469 ? -13.631 -0.747 18.397 1.00 97.75 469 GLN A C 1
ATOM 3644 O O . GLN A 1 469 ? -13.432 -0.859 19.606 1.00 97.75 469 GLN A O 1
ATOM 3649 N N . GLU A 1 470 ? -13.885 -1.794 17.611 1.00 97.88 470 GLU A N 1
ATOM 3650 C CA . GLU A 1 470 ? -13.992 -3.170 18.111 1.00 97.88 470 GLU A CA 1
ATOM 3651 C C . GLU A 1 470 ? -12.721 -3.599 18.871 1.00 97.88 470 GLU A C 1
ATOM 3653 O O . GLU A 1 470 ? -12.803 -4.212 19.938 1.00 97.88 470 GLU A O 1
ATOM 3658 N N . CYS A 1 471 ? -11.531 -3.221 18.384 1.00 98.31 471 CYS A N 1
ATOM 3659 C CA . CYS A 1 471 ? -10.271 -3.479 19.089 1.00 98.31 471 CYS A CA 1
ATOM 3660 C C . CYS A 1 471 ? -10.190 -2.738 20.437 1.00 98.31 471 CYS A C 1
ATOM 3662 O O . CYS A 1 471 ? -9.728 -3.305 21.431 1.00 98.31 471 CYS A O 1
ATOM 3664 N N . LEU A 1 472 ? -10.637 -1.478 20.501 1.00 98.25 472 LEU A N 1
ATOM 3665 C CA . LEU A 1 472 ? -10.642 -0.708 21.755 1.00 98.25 472 LEU A CA 1
ATOM 3666 C C . LEU A 1 472 ? -11.633 -1.291 22.768 1.00 98.25 472 LEU A C 1
ATOM 3668 O O . LEU A 1 472 ? -11.345 -1.343 23.968 1.00 98.25 472 LEU A O 1
ATOM 3672 N N . GLU A 1 473 ? -12.786 -1.756 22.293 1.00 98.00 473 GLU A N 1
ATOM 3673 C CA . GLU A 1 473 ? -13.793 -2.434 23.105 1.00 98.00 473 GLU A CA 1
ATOM 3674 C C . GLU A 1 473 ? -13.262 -3.760 23.663 1.00 98.00 473 GLU A C 1
ATOM 3676 O O . GLU A 1 473 ? -13.436 -4.020 24.856 1.00 98.00 473 GLU A O 1
ATOM 3681 N N . ALA A 1 474 ? -12.536 -4.547 22.860 1.00 98.19 474 ALA A N 1
ATOM 3682 C CA . ALA A 1 474 ? -11.891 -5.783 23.309 1.00 98.19 474 ALA A CA 1
ATOM 3683 C C . ALA A 1 474 ? -10.877 -5.530 24.443 1.00 98.19 474 ALA A C 1
ATOM 3685 O O . ALA A 1 474 ? -10.933 -6.185 25.487 1.00 98.19 474 ALA A O 1
ATOM 3686 N N . ILE A 1 475 ? -10.012 -4.515 24.305 1.00 98.06 475 ILE A N 1
ATOM 3687 C CA . ILE A 1 475 ? -9.062 -4.112 25.363 1.00 98.06 475 ILE A CA 1
ATOM 3688 C C . ILE A 1 475 ? -9.805 -3.636 26.619 1.00 98.06 475 ILE A C 1
ATOM 3690 O O . ILE A 1 475 ? -9.454 -3.996 27.747 1.00 98.06 475 ILE A O 1
ATOM 3694 N N . THR A 1 476 ? -10.857 -2.836 26.434 1.00 97.00 476 THR A N 1
ATOM 3695 C CA . THR A 1 476 ? -11.686 -2.337 27.539 1.00 97.00 476 THR A CA 1
ATOM 3696 C C . THR A 1 476 ? -12.345 -3.486 28.300 1.00 97.00 476 THR A C 1
ATOM 3698 O O . THR A 1 476 ? -12.414 -3.454 29.532 1.00 97.00 476 THR A O 1
ATOM 3701 N N . LEU A 1 477 ? -12.793 -4.525 27.592 1.00 96.12 477 LEU A N 1
ATOM 3702 C CA . LEU A 1 477 ? -13.423 -5.699 28.182 1.00 96.12 477 LEU A CA 1
ATOM 3703 C C . LEU A 1 477 ? -12.455 -6.488 29.071 1.00 96.12 477 LEU A C 1
ATOM 3705 O O . LEU A 1 477 ? -12.829 -6.806 30.201 1.00 96.12 477 LEU A O 1
ATOM 3709 N N . ILE A 1 478 ? -11.215 -6.733 28.625 1.00 95.94 478 ILE A N 1
ATOM 3710 C CA . ILE A 1 478 ? -10.176 -7.409 29.432 1.00 95.94 478 ILE A CA 1
ATOM 3711 C C . ILE A 1 478 ? -10.013 -6.693 30.777 1.00 95.94 478 ILE A C 1
ATOM 3713 O O . ILE A 1 478 ? -10.122 -7.290 31.851 1.00 95.94 478 ILE A O 1
ATOM 3717 N N . LYS A 1 479 ? -9.833 -5.372 30.728 1.00 92.62 479 LYS A N 1
ATOM 3718 C CA . LYS A 1 479 ? -9.610 -4.545 31.916 1.00 92.62 479 LYS A CA 1
ATOM 3719 C C . LYS A 1 479 ? -10.835 -4.482 32.833 1.00 92.62 479 LYS A C 1
ATOM 3721 O O . LYS A 1 479 ? -10.700 -4.490 34.056 1.00 92.62 479 LYS A O 1
ATOM 3726 N N . LYS A 1 480 ? -12.043 -4.468 32.260 1.00 91.75 480 LYS A N 1
ATOM 3727 C CA . LYS A 1 480 ? -13.312 -4.495 33.005 1.00 91.75 480 LYS A CA 1
ATOM 3728 C C . LYS A 1 480 ? -13.535 -5.819 33.738 1.00 91.75 480 LYS A C 1
ATOM 3730 O O . LYS A 1 480 ? -14.064 -5.806 34.845 1.00 91.75 480 LYS A O 1
ATOM 3735 N N . LEU A 1 481 ? -13.144 -6.937 33.128 1.00 88.94 481 LEU A N 1
ATOM 3736 C CA . LEU A 1 481 ? -13.285 -8.281 33.699 1.00 88.94 481 LEU A CA 1
ATOM 3737 C C . LEU A 1 481 ? -12.136 -8.665 34.639 1.00 88.94 481 LEU A C 1
ATOM 3739 O O . LEU A 1 481 ? -12.234 -9.667 35.346 1.00 88.94 481 LEU A O 1
ATOM 3743 N N . SER A 1 482 ? -11.068 -7.865 34.679 1.00 82.19 482 SER A N 1
ATOM 3744 C CA . SER A 1 482 ? -9.924 -8.111 35.552 1.00 82.19 482 SER A CA 1
ATOM 3745 C C . SER A 1 482 ? -10.340 -8.036 37.028 1.00 82.19 482 SER A C 1
ATOM 3747 O O . SER A 1 482 ? -10.989 -7.055 37.424 1.00 82.19 482 SER A O 1
ATOM 3749 N N . PRO A 1 483 ? -9.992 -9.040 37.857 1.00 75.12 483 PRO A N 1
ATOM 3750 C CA . PRO A 1 483 ? -10.307 -9.025 39.281 1.00 75.12 483 PRO A CA 1
ATOM 3751 C C . PRO A 1 483 ? -9.669 -7.809 39.957 1.00 75.12 483 PRO A C 1
ATOM 3753 O O . PRO A 1 483 ? -8.609 -7.342 39.539 1.00 75.12 483 PRO A O 1
ATOM 3756 N N . ASP A 1 484 ? -10.315 -7.281 41.001 1.00 65.94 484 ASP A N 1
ATOM 3757 C CA . ASP A 1 484 ? -9.709 -6.221 41.805 1.00 65.94 484 ASP A CA 1
ATOM 3758 C C . ASP A 1 484 ? -8.436 -6.781 42.443 1.00 65.94 484 ASP A C 1
ATOM 3760 O O . ASP A 1 484 ? -8.489 -7.620 43.346 1.00 65.94 484 ASP A O 1
ATOM 3764 N N . LEU A 1 485 ? -7.280 -6.334 41.952 1.00 57.62 485 LEU A N 1
ATOM 3765 C CA . LEU A 1 485 ? -6.003 -6.574 42.606 1.00 57.62 485 LEU A CA 1
ATOM 3766 C C . LEU A 1 485 ? -6.017 -5.765 43.904 1.00 57.62 485 LEU A C 1
ATOM 3768 O O . LEU A 1 485 ? -5.643 -4.593 43.938 1.00 57.62 485 LEU A O 1
ATOM 3772 N N . VAL A 1 486 ? -6.533 -6.378 44.972 1.00 47.16 486 VAL A N 1
ATOM 3773 C CA . VAL A 1 486 ? -6.394 -5.856 46.331 1.00 47.16 486 VAL A CA 1
ATOM 3774 C C . VAL A 1 486 ? -4.894 -5.674 46.559 1.00 47.16 486 VAL A C 1
ATOM 3776 O O . VAL A 1 486 ? -4.154 -6.636 46.338 1.00 47.16 486 VAL A O 1
ATOM 3779 N N . PRO A 1 487 ? -4.416 -4.490 46.987 1.00 45.41 487 PRO A N 1
ATOM 3780 C CA . PRO A 1 487 ? -3.024 -4.332 47.370 1.00 45.41 487 PRO A CA 1
ATOM 3781 C C . PRO A 1 487 ? -2.752 -5.348 48.475 1.00 45.41 487 PRO A C 1
ATOM 3783 O O . PRO A 1 487 ? -3.258 -5.207 49.591 1.00 45.41 487 PRO A O 1
ATOM 3786 N N . SER A 1 488 ? -2.028 -6.422 48.160 1.00 41.31 488 SER A N 1
ATOM 3787 C CA . SER A 1 488 ? -1.618 -7.388 49.165 1.00 41.31 488 SER A CA 1
ATOM 3788 C C . SER A 1 488 ? -0.739 -6.627 50.143 1.00 41.31 488 SER A C 1
ATOM 3790 O O . SER A 1 488 ? 0.349 -6.169 49.787 1.00 41.31 488 SER A O 1
ATOM 3792 N N . GLY A 1 489 ? -1.255 -6.422 51.354 1.00 39.16 489 GLY A N 1
ATOM 3793 C CA . GLY A 1 489 ? -0.485 -5.867 52.452 1.00 39.16 489 GLY A CA 1
ATOM 3794 C C . GLY A 1 489 ? 0.841 -6.610 52.572 1.00 39.16 489 GLY A C 1
ATOM 3795 O O . GLY A 1 489 ? 0.879 -7.830 52.429 1.00 39.16 489 GLY A O 1
ATOM 3796 N N . ALA A 1 490 ? 1.897 -5.828 52.783 1.00 45.56 490 ALA A N 1
ATOM 3797 C CA . ALA A 1 490 ? 3.268 -6.231 53.056 1.00 45.56 490 ALA A CA 1
ATOM 3798 C C . ALA A 1 490 ? 3.445 -7.714 53.434 1.00 45.56 490 ALA A C 1
ATOM 3800 O O . ALA A 1 490 ? 3.126 -8.132 54.547 1.00 45.56 490 ALA A O 1
ATOM 3801 N N . SER A 1 491 ? 4.040 -8.483 52.526 1.00 36.25 491 SER A N 1
ATOM 3802 C CA . SER A 1 491 ? 4.820 -9.659 52.892 1.00 36.25 491 SER A CA 1
ATOM 3803 C C . SER A 1 491 ? 6.179 -9.542 52.215 1.00 36.25 491 SER A C 1
ATOM 3805 O O . SER A 1 491 ? 6.268 -9.593 50.989 1.00 36.25 491 SER A O 1
ATOM 3807 N N . ASP A 1 492 ? 7.210 -9.338 53.030 1.00 45.50 492 ASP A N 1
ATOM 3808 C CA . ASP A 1 492 ? 8.615 -9.326 52.630 1.00 45.50 492 ASP A CA 1
ATOM 3809 C C . ASP A 1 492 ? 8.976 -10.583 51.808 1.00 45.50 492 ASP A C 1
ATOM 3811 O O . ASP A 1 492 ? 8.800 -11.712 52.269 1.00 45.50 492 ASP A O 1
ATOM 3815 N N . GLY A 1 493 ? 9.502 -10.384 50.594 1.00 33.94 493 GLY A N 1
ATOM 3816 C CA . GLY A 1 493 ? 9.983 -11.426 49.673 1.00 33.94 493 GLY A CA 1
ATOM 3817 C C . GLY A 1 493 ? 10.581 -10.808 48.397 1.00 33.94 493 GLY A C 1
ATOM 3818 O O . GLY A 1 493 ? 10.204 -9.695 48.052 1.00 33.94 493 GLY A O 1
ATOM 3819 N N . PRO A 1 494 ? 11.585 -11.437 47.754 1.00 38.2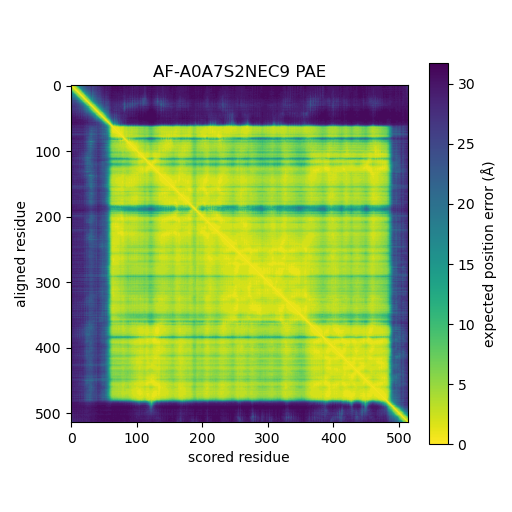5 494 PRO A N 1
ATOM 3820 C CA . PRO A 1 494 ? 12.863 -10.787 47.469 1.00 38.25 494 PRO A CA 1
ATOM 3821 C C . PRO A 1 494 ? 12.883 -9.884 46.224 1.00 38.25 494 PRO A C 1
ATOM 3823 O O . PRO A 1 494 ? 12.065 -10.002 45.320 1.00 38.25 494 PRO A O 1
ATOM 3826 N N . ALA A 1 495 ? 13.877 -8.989 46.236 1.00 39.06 495 ALA A N 1
ATOM 3827 C CA . ALA A 1 495 ? 14.200 -7.920 45.288 1.00 39.06 495 ALA A CA 1
ATOM 3828 C C . ALA A 1 495 ? 13.996 -8.235 43.785 1.00 39.06 495 ALA A C 1
ATOM 3830 O O . ALA A 1 495 ? 14.145 -9.383 43.363 1.00 39.06 495 ALA A O 1
ATOM 3831 N N . PRO A 1 496 ? 13.739 -7.200 42.955 1.00 37.38 496 PRO A N 1
ATOM 3832 C CA . PRO A 1 496 ? 13.490 -7.361 41.526 1.00 37.38 496 PRO A CA 1
ATOM 3833 C C . PRO A 1 496 ? 14.683 -8.002 40.808 1.00 37.38 496 PRO A C 1
ATOM 3835 O O . PRO A 1 496 ? 15.839 -7.631 41.024 1.00 37.38 496 PRO A O 1
ATOM 3838 N N . MET A 1 497 ? 14.378 -8.956 39.925 1.00 37.97 497 MET A N 1
ATOM 3839 C CA . MET A 1 497 ? 15.330 -9.547 38.988 1.00 37.97 497 MET A CA 1
ATOM 3840 C C . MET A 1 497 ? 15.881 -8.453 38.069 1.00 37.97 497 MET A C 1
ATOM 3842 O O . MET A 1 497 ? 15.192 -7.943 37.188 1.00 37.97 497 MET A O 1
ATOM 3846 N N . VAL A 1 498 ? 17.143 -8.096 38.299 1.00 39.81 498 VAL A N 1
ATOM 3847 C CA . VAL A 1 498 ? 17.983 -7.362 37.354 1.00 39.81 498 VAL A CA 1
ATOM 3848 C C . VAL A 1 498 ? 18.050 -8.179 36.064 1.00 39.81 498 VAL A C 1
ATOM 3850 O O . VAL A 1 498 ? 18.326 -9.378 36.105 1.00 39.81 498 VAL A O 1
ATOM 3853 N N . GLY A 1 499 ? 17.755 -7.527 34.939 1.00 39.03 499 GLY A N 1
ATOM 3854 C CA . GLY A 1 499 ? 17.708 -8.142 33.619 1.00 39.03 499 GLY A CA 1
ATOM 3855 C C . GLY A 1 499 ? 18.959 -8.956 33.295 1.00 39.03 499 GLY A C 1
ATOM 3856 O O . GLY A 1 499 ? 20.086 -8.568 33.613 1.00 39.03 499 GLY A O 1
ATOM 3857 N N . ALA A 1 500 ? 18.742 -10.093 32.638 1.00 37.25 500 ALA A N 1
ATOM 3858 C CA . ALA A 1 500 ? 19.814 -10.830 31.996 1.00 37.25 500 ALA A CA 1
ATOM 3859 C C . ALA A 1 500 ? 20.510 -9.913 30.969 1.00 37.25 500 ALA A C 1
ATOM 3861 O O . ALA A 1 500 ? 19.823 -9.222 30.211 1.00 37.25 500 ALA A O 1
ATOM 3862 N N . PRO A 1 501 ? 21.853 -9.875 30.932 1.00 40.97 501 PRO A N 1
ATOM 3863 C CA . PRO A 1 501 ? 22.568 -9.115 29.919 1.00 40.97 501 PRO A CA 1
ATOM 3864 C C . PRO A 1 501 ? 22.314 -9.727 28.530 1.00 40.97 501 PRO A C 1
ATOM 3866 O O . PRO A 1 501 ? 22.101 -10.940 28.424 1.00 40.97 501 PRO A O 1
ATOM 3869 N N . PRO A 1 502 ? 22.361 -8.923 27.453 1.00 42.25 502 PRO A N 1
ATOM 3870 C CA . PRO A 1 502 ? 22.291 -9.451 26.098 1.00 42.25 502 PRO A CA 1
ATOM 3871 C C . PRO A 1 502 ? 23.483 -10.390 25.832 1.00 42.25 502 PRO A C 1
ATOM 3873 O O . PRO A 1 502 ? 24.563 -10.191 26.404 1.00 42.25 502 PRO A O 1
ATOM 3876 N N . PRO A 1 503 ? 23.327 -11.412 24.971 1.00 37.75 503 PRO A N 1
ATOM 3877 C CA . PRO A 1 503 ? 24.437 -12.269 24.589 1.00 37.75 503 PRO A CA 1
ATOM 3878 C C . PRO A 1 503 ? 25.536 -11.430 23.928 1.00 37.75 503 PRO A C 1
ATOM 3880 O O . PRO A 1 503 ? 25.293 -10.639 23.018 1.00 37.75 503 PRO A O 1
ATOM 3883 N N . ALA A 1 504 ? 26.758 -11.598 24.428 1.00 38.44 504 ALA A N 1
ATOM 3884 C CA . ALA A 1 504 ? 27.944 -10.930 23.923 1.00 38.44 504 ALA A CA 1
ATOM 3885 C C . ALA A 1 504 ? 28.241 -11.368 22.483 1.00 38.44 504 ALA A C 1
ATOM 3887 O O . ALA A 1 504 ? 28.407 -12.559 22.218 1.00 38.44 504 ALA A O 1
ATOM 3888 N N . GLY A 1 505 ? 28.383 -10.399 21.578 1.00 33.66 505 GLY A N 1
ATOM 3889 C CA . GLY A 1 505 ? 28.996 -10.639 20.276 1.00 33.66 505 GLY A CA 1
ATOM 3890 C C . GLY A 1 505 ? 28.541 -9.693 19.176 1.00 33.66 505 GLY A C 1
ATOM 3891 O O . GLY A 1 505 ? 27.780 -10.113 18.320 1.00 33.66 505 GLY A O 1
ATOM 3892 N N . PHE A 1 506 ? 29.047 -8.458 19.164 1.00 30.52 506 PHE A N 1
ATOM 3893 C CA . PHE A 1 506 ? 29.642 -7.853 17.963 1.00 30.52 506 PHE A CA 1
ATOM 3894 C C . PHE A 1 506 ? 30.347 -6.549 18.360 1.00 30.52 506 PHE A C 1
ATOM 3896 O O . PHE A 1 506 ? 29.727 -5.604 18.843 1.00 30.52 506 PHE A O 1
ATOM 3903 N N . VAL A 1 507 ? 31.671 -6.536 18.218 1.00 30.22 507 VAL A N 1
ATOM 3904 C CA . VAL A 1 507 ? 32.528 -5.378 18.487 1.00 30.22 507 VAL A CA 1
ATOM 3905 C C . VAL A 1 507 ? 32.472 -4.463 17.267 1.00 30.22 507 VAL A C 1
ATOM 3907 O O . VAL A 1 507 ? 32.869 -4.872 16.179 1.00 30.22 507 VAL A O 1
ATOM 3910 N N . TRP A 1 508 ? 32.007 -3.230 17.451 1.00 28.58 508 TRP A N 1
ATOM 3911 C CA . TRP A 1 508 ? 32.300 -2.138 16.527 1.00 28.58 508 TRP A CA 1
ATOM 3912 C C . TRP A 1 508 ? 33.703 -1.627 16.857 1.00 28.58 508 TRP A C 1
ATOM 3914 O O . TRP A 1 508 ? 33.927 -1.078 17.934 1.00 28.58 508 TRP A O 1
ATOM 3924 N N . ALA A 1 509 ? 34.657 -1.865 15.958 1.00 30.92 509 ALA A N 1
ATOM 3925 C CA . ALA A 1 509 ? 35.941 -1.184 15.996 1.00 30.92 509 ALA A CA 1
ATOM 3926 C C . ALA A 1 509 ? 35.729 0.243 15.472 1.00 30.92 509 ALA A C 1
ATOM 3928 O O . ALA A 1 509 ? 35.599 0.459 14.269 1.00 30.92 509 ALA A O 1
ATOM 3929 N N . ASP A 1 510 ? 35.637 1.188 16.401 1.00 28.70 510 ASP A N 1
ATOM 3930 C CA . ASP A 1 510 ? 35.854 2.610 16.163 1.00 28.70 510 ASP A CA 1
ATOM 3931 C C . ASP A 1 510 ? 37.346 2.880 16.408 1.00 28.70 510 ASP A C 1
ATOM 3933 O O . ASP A 1 510 ? 37.813 2.838 17.548 1.00 28.70 510 ASP A O 1
ATOM 3937 N N . GLU A 1 511 ? 38.114 3.083 15.337 1.00 33.09 511 GLU A N 1
ATOM 3938 C CA . GLU A 1 511 ? 39.416 3.741 15.426 1.00 33.09 511 GLU A CA 1
ATOM 3939 C C . GLU A 1 511 ? 39.244 5.189 14.977 1.00 33.09 511 GLU A C 1
ATOM 3941 O O . GLU A 1 511 ? 39.114 5.510 13.793 1.00 33.09 511 GLU A O 1
ATOM 3946 N N . SER A 1 512 ? 39.266 6.070 15.971 1.00 35.16 512 SER A N 1
ATOM 3947 C CA . SER A 1 512 ? 39.449 7.495 15.791 1.00 35.16 512 SER A CA 1
ATOM 3948 C C . SER A 1 512 ? 40.937 7.818 15.641 1.00 35.16 512 SER A C 1
ATOM 3950 O O . SER A 1 512 ? 41.776 7.376 16.419 1.00 35.16 512 SER A O 1
ATOM 3952 N N . VAL A 1 513 ? 41.221 8.629 14.624 1.00 37.06 513 VAL A N 1
ATOM 3953 C CA . VAL A 1 513 ? 42.114 9.798 14.651 1.00 37.06 513 VAL A CA 1
ATOM 3954 C C . VAL A 1 513 ? 43.430 9.662 15.435 1.00 37.06 513 VAL A C 1
ATOM 3956 O O . VAL A 1 513 ? 43.490 9.884 16.645 1.00 37.06 513 VAL A O 1
ATOM 3959 N N . SER A 1 514 ? 44.516 9.552 14.670 1.00 35.97 514 SER A N 1
ATOM 3960 C CA . SER A 1 514 ? 45.696 10.416 14.817 1.00 35.97 514 SER A CA 1
ATOM 3961 C C . SER A 1 514 ? 46.240 10.795 13.448 1.00 35.97 514 SER A C 1
ATOM 3963 O O . SER A 1 514 ? 46.493 9.842 12.673 1.00 35.97 514 SER A O 1
#

Radius of gyration: 28.4 Å; Cα contacts (8 Å, |Δi|>4): 795; chains: 1; bounding box: 74×79×100 Å

pLDDT: mean 83.43, std 24.12, range [22.58, 98.75]

Foldseek 3Di:
DDDDDDDDDDDDDDDDDDDDDDDDDDDPDDPPPDDDDDDDDDDDDDDDDDDDDDPDPDDDDDDALVRLVVVLCPDLLEQDDQDSDDPVLLVVLLVVVCVVQDDPQQVVLLPDPQSWDWDDDWLLIEIEGEFPAFAADPLQSLLLSLLSSVCVRCVPAQAEEAAQLDQAVVSSVVSVVSNYHYFDAACVDDQRTDCPPPAAAHEYEAHQLGAASRVSVVCSVRNYRYRYSHGVLLVVLLVQLVVCVVLVAEEEEADDLPDRSNNRSVNSHPWYFYDDFPVRLVLLLCVLLVPPPRDDQVRVCVVRVSGTDVPDGSVPRLQAHEYGYDQQDDPVRSVVSLVSSLVSNCNNPNPVCSVSRYHYDPSHDPSLVSLLVRLLVVLVCCVPPNPALAEEEEAHLSFSSSLVSQVNNVVSVGHYFYDHALVQQDLQQKGFGADNVSDTDIDHNSDRQRRYHYYYYHYGNNHRVNRSNSNVVSNSNSNVPRPPPDPPPDDDDDDDDDDDDDDDDDDDDDDDDD

Nearest PDB structures (foldseek):
  4eb3-assembly2_B  TM=8.737E-01  e=2.793E-20  Escherichia coli K-12
  3szu-assembly1_A  TM=8.564E-01  e=1.046E-19  Escherichia coli K-12
  3t0f-assembly1_A  TM=8.654E-01  e=5.811E-18  Escherichia coli K-12
  4n7b-assembly1_A  TM=8.709E-01  e=1.267E-16  Plasmodium falciparum
  3dnf-assembly1_A  TM=6.885E-01  e=9.901E-20  Aquifex aeolicus

Solvent-accessible surface area (backbone atoms only — not comparable to full-atom values): 29691 Å² total; per-residue (Å²): 133,90,82,88,90,86,88,81,89,85,88,90,87,88,88,87,86,88,81,84,88,79,83,83,79,83,84,78,84,64,97,80,80,78,79,86,79,85,78,86,89,76,94,73,93,74,85,84,80,84,86,86,77,81,91,66,86,76,72,94,70,79,81,50,63,67,56,54,52,49,57,57,62,68,36,88,50,36,39,56,72,95,69,70,60,62,70,67,50,50,55,53,43,52,56,51,49,58,65,72,35,51,19,72,68,47,50,54,17,71,72,32,97,76,21,47,44,78,45,75,59,74,37,42,19,36,34,40,35,48,42,86,34,50,26,59,30,72,49,47,53,53,21,54,44,47,55,52,34,48,47,71,75,42,74,89,51,61,34,34,24,71,46,68,52,54,53,21,66,72,64,42,52,53,43,45,75,66,66,38,44,66,44,52,78,32,86,91,36,74,92,34,30,55,64,82,89,65,50,68,68,26,36,38,35,35,19,30,56,40,60,33,52,68,53,52,51,52,44,61,74,46,53,34,33,36,37,53,26,43,17,68,58,56,55,49,38,50,55,48,46,51,48,22,53,78,62,71,20,23,29,36,33,44,26,50,56,89,38,63,43,38,44,16,48,50,52,58,40,91,45,39,38,46,34,69,51,65,70,53,46,50,50,52,40,31,39,68,61,65,42,94,87,39,64,49,74,68,55,46,48,65,72,37,62,82,27,38,36,96,85,68,46,70,89,64,46,67,67,16,36,18,42,41,37,40,43,47,56,60,65,70,59,51,53,49,45,50,54,48,50,52,52,43,48,25,72,63,62,37,72,90,42,30,83,75,32,46,49,75,52,94,31,57,32,68,66,49,50,51,30,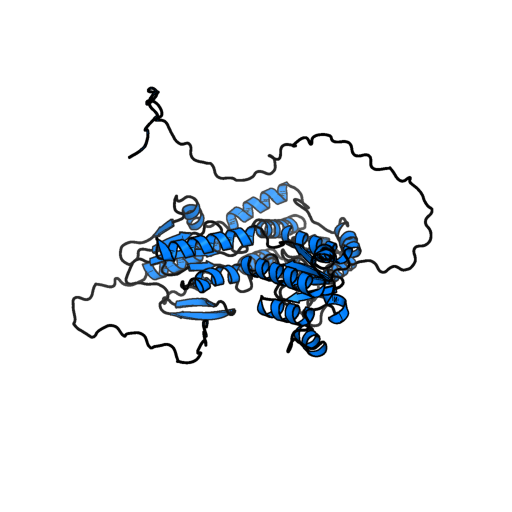49,52,23,48,46,52,51,45,51,40,27,75,75,78,53,69,51,73,31,36,42,34,32,22,28,89,80,23,58,46,32,53,52,54,44,43,52,32,48,79,71,75,40,54,57,43,32,24,59,50,32,84,31,50,41,83,86,41,31,35,43,28,44,51,84,92,64,52,79,46,76,41,70,70,72,65,68,69,86,35,61,40,32,36,35,37,40,33,13,48,59,19,49,38,32,54,52,33,45,35,54,50,40,55,50,48,39,40,68,70,49,73,85,79,67,81,74,73,90,72,94,73,82,79,82,84,75,76,82,77,78,85,88,85,81,87,81,87,82,83,78,87,133

InterPro domains:
  IPR003451 4-hydroxy-3-methylbut-2-enyl diphosphate reductase [PF02401] (129-475)
  IPR003451 4-hydroxy-3-methylbut-2-enyl diphosphate reductase [TIGR00216] (129-476)
  IPR003451 4-hydroxy-3-methylbut-2-enyl diphosphate reductase [cd13944] (129-475)

Secondary structure (DSSP, 8-state):
--------------------PPPPPP----TT-----PPPP-----PPPPP---------PPPPHHHHHHHHHTSTTEE-SS-SS-HHHHHHHHHHHHHHS--HHHHHHHHSTTSEEEES-GGG-EEEEE-SS-S--HHHHHHHHHHHHHHHH-TTS-EEESS-SSS-HHHHHHHHTTTEEEPPB-TTSGGGB--TT--TT-EEEE-TT---HHHHHHHHHTT-EEEE---HHHHHHHHHHHHHHHTT-EEEEES-TTSHHHHHHHHT-SSEEEE-SHHHHHHHHHHHHT-TTPPPHHHHHHHTTTTB-TT--HHHHTTSEEEEE-TTS-HHHHHHHHHHHHHHHHHHH-GGGHHHHEEE-----HHHHHHHHHHHHHHHHHHHTS--SEEEEES-TT-HHHHHHHHHHHHTT--EEEESSGGGB-TTSEEEEE-SS--EEEEES-S-SSS-EEEEEEE-TT--HHHHHHHHHHHHHHHHHS---------------PPPPPPP----------